Protein AF-A0A6C0BLZ8-F1 (afdb_monomer_lite)

pLDDT: mean 72.11, std 25.24, range [23.0, 98.06]

Sequence (397 aa):
MGKIIASLDIGIRNLAYCVMEYNPQGIAGNQFVIHDWNVLDLLSASEPYQKRKCETVYKSGKHCGQVCGQDVHDWDPTTQITLCHFHAKTVTDHQLTRVYMVKNISLYELARLAIQRLDQIDFGQCQEIIIESQPSKNPKMKNFSMILLNYLIIRYIVEKKEGAQILQEVKFINSRNKLTVYDGPYVECHLKEQHARNKYYGNVYCRYLIRNNPERVAFLTHFKKTDDLSDSFLQGAWYLLNSYRGSSSAIGYQPFPHHDNAFISDSETVSEPGTVLDPESSLIPSTSLVSTEEPTSGGPPPTHKIKIKLKQVPIGRDFLQMTKHSSTTRQTMVDYYKNQYRQLKKGYRPLPNASHYSLSNLKYILEHHQYDPQNHILLNSLHRFFGETNVEKLNLV

InterPro domains:
  IPR012337 Ribonuclease H-like superfamily [SSF53098] (4-240)
  IPR015242 Mitochondrial resolvase Ydc2, catalytic [PF09159] (5-122)
  IPR036397 Ribonuclease H superfamily [G3DSA:3.30.420.10] (2-153)

Secondary structure (DSSP, 8-state):
----EEEEE--SS-EEEEEEEE-TTSPTTS-EEEEEEEEE-TT--STT----B--PBP-SSTTTTSB--PBP-EE-TTT--EE-TTTGGG--SS-PEE---TTT--HHHHHHHHHHHHTTS--TT-SEEEEE---TT-HHHHHHHHHHHHHHIIIIIIS--TTGGG--EEEEE-GGGGGGG--SS-------SHHHHHHHHHHHHHHHHTTT-HHHHHHHHHSS-HHHHHHHHHHHHHHHHHHHHHHHTTS-PPPPPP-----------------------------------------PPP--------------GGGSSS-TT-HHHHHHHHHHHHHHHHHHTTTPPPPTT-SS--HHHHHHHHHTT---TT-HHHHHHHHHHH-HHHHGGGT--

Foldseek 3Di:
DFAWEKFWEFDQQWTWIWTWGAQPPDDFLARIGTPDTDTHNLQPDDPDDPDFAFQDADCDDPRHPHGRRHGFFWAFPVVRGTDHPVVVVVDDPTDIGGHDDPVRDDLVNSLVSVLVVVVVDDPLSHLEYEYECDDPVCVSRNVNVVSVQVSCCCCQPVVNDPSSPNHDYYYYDYLPCLLVLAQDDDDDDPDDDPVVVVLVSLLVRQCSRNVVPVVVNVVLVVDPCSSSRSSRVSSVSRVNVVVVVVVCVVPPDDDDDDDDDDDDDDDDDDDDDDDDDDDDDDDDDYDDDDDDDDDDDDDDDDPPPPPPPDDDDDDDPVVVPPDPRDPNVVVVVVVVLVVVLVVVVVDDDPDPPDQADDPSRLVVCLNVVVDDPVPVRSVVNCCVVQNDVVCVVVVND

Radius of gyration: 31.51 Å; chains: 1; bounding box: 53×78×93 Å

Structure (mmCIF, N/CA/C/O backbone):
data_AF-A0A6C0BLZ8-F1
#
_entry.id   AF-A0A6C0BLZ8-F1
#
loop_
_atom_site.group_PDB
_atom_site.id
_atom_site.type_symbol
_atom_site.label_atom_id
_atom_site.label_alt_id
_atom_site.label_comp_id
_atom_site.label_asym_id
_atom_site.label_entity_id
_atom_site.label_seq_id
_atom_site.pdbx_PDB_ins_code
_atom_site.Cartn_x
_atom_site.Cartn_y
_atom_site.Cartn_z
_atom_site.occupancy
_atom_site.B_iso_or_equiv
_atom_site.auth_seq_id
_atom_site.auth_comp_id
_atom_site.auth_asym_id
_atom_site.auth_atom_id
_atom_site.pdbx_PDB_model_num
ATOM 1 N N . MET A 1 1 ? -23.170 5.995 14.347 1.00 59.56 1 MET A N 1
ATOM 2 C CA . MET A 1 1 ? -22.151 5.427 13.437 1.00 59.56 1 MET A CA 1
ATOM 3 C C . MET A 1 1 ? -20.793 5.615 14.080 1.00 59.56 1 MET A C 1
ATOM 5 O O . MET A 1 1 ? -20.671 6.484 14.941 1.00 59.56 1 MET A O 1
ATOM 9 N N . GLY A 1 2 ? -19.825 4.771 13.746 1.00 79.12 2 GLY A N 1
ATOM 10 C CA . GLY A 1 2 ? -18.465 4.870 14.248 1.00 79.12 2 GLY A CA 1
ATOM 11 C C . GLY A 1 2 ? -17.632 5.896 13.481 1.00 79.12 2 GLY A C 1
ATOM 12 O O . GLY A 1 2 ? -18.133 6.745 12.737 1.00 79.12 2 GLY A O 1
ATOM 13 N N . LYS A 1 3 ? -16.318 5.816 13.693 1.00 91.50 3 LYS A N 1
ATOM 14 C CA . LYS A 1 3 ? -15.322 6.580 12.946 1.00 91.50 3 LYS A CA 1
ATOM 15 C C . LYS A 1 3 ? -14.868 5.753 11.747 1.00 91.50 3 LYS A C 1
ATOM 17 O O . LYS A 1 3 ? -14.083 4.824 11.920 1.00 91.50 3 LYS A O 1
ATOM 22 N N . ILE A 1 4 ? -15.369 6.086 10.558 1.00 95.62 4 ILE A N 1
ATOM 23 C CA . ILE A 1 4 ? -14.899 5.497 9.297 1.00 95.62 4 ILE A CA 1
ATOM 24 C C . ILE A 1 4 ? -13.538 6.113 8.958 1.00 95.62 4 ILE A C 1
ATOM 26 O O . ILE A 1 4 ? -13.388 7.338 8.949 1.00 95.62 4 ILE A O 1
ATOM 30 N N . ILE A 1 5 ? -12.552 5.270 8.666 1.00 97.50 5 ILE A N 1
ATOM 31 C CA . ILE A 1 5 ? -11.211 5.661 8.214 1.00 97.50 5 ILE A CA 1
ATOM 32 C C . ILE A 1 5 ? -10.835 4.927 6.928 1.00 97.50 5 ILE A C 1
ATOM 34 O O . ILE A 1 5 ? -11.368 3.851 6.664 1.00 97.50 5 ILE A O 1
ATOM 38 N N . ALA A 1 6 ? -9.840 5.437 6.201 1.00 97.88 6 ALA A N 1
ATOM 39 C CA . ALA A 1 6 ? -9.062 4.634 5.257 1.00 97.88 6 ALA A CA 1
ATOM 40 C C . ALA A 1 6 ? -7.642 4.405 5.794 1.00 97.88 6 ALA A C 1
ATOM 42 O O . ALA A 1 6 ? -6.958 5.352 6.175 1.00 97.88 6 ALA A O 1
ATOM 43 N N . SER A 1 7 ? -7.185 3.154 5.811 1.00 98.06 7 SER A N 1
ATOM 44 C CA . SER A 1 7 ? -5.833 2.753 6.216 1.00 98.06 7 SER A CA 1
ATOM 45 C C . SER A 1 7 ? -5.054 2.235 5.016 1.00 98.06 7 SER A C 1
ATOM 47 O O . SER A 1 7 ? -5.470 1.254 4.406 1.00 98.06 7 SER A O 1
ATOM 49 N N . LEU A 1 8 ? -3.942 2.891 4.676 1.00 97.81 8 LEU A N 1
ATOM 50 C CA . LEU A 1 8 ? -3.131 2.603 3.491 1.00 97.81 8 LEU A CA 1
ATOM 51 C C . LEU A 1 8 ? -1.756 2.031 3.875 1.00 97.81 8 LEU A C 1
ATOM 53 O O . LEU A 1 8 ? -1.035 2.621 4.690 1.00 97.81 8 LEU A O 1
ATOM 57 N N . ASP A 1 9 ? -1.360 0.942 3.212 1.00 95.19 9 ASP A N 1
ATOM 58 C CA . ASP A 1 9 ? 0.031 0.481 3.135 1.00 95.19 9 ASP A CA 1
ATOM 59 C C . ASP A 1 9 ? 0.577 0.681 1.712 1.00 95.19 9 ASP A C 1
ATOM 61 O O . ASP A 1 9 ? -0.064 0.356 0.708 1.00 95.19 9 ASP A O 1
ATOM 65 N N . ILE A 1 10 ? 1.757 1.294 1.616 1.00 94.12 10 ILE A N 1
ATOM 66 C CA . ILE A 1 10 ? 2.229 1.945 0.394 1.00 94.12 10 ILE A CA 1
ATOM 67 C C . ILE A 1 10 ? 3.214 1.048 -0.353 1.00 94.12 10 ILE A C 1
ATOM 69 O O . ILE A 1 10 ? 4.417 1.071 -0.092 1.00 94.12 10 ILE A O 1
ATOM 73 N N . GLY A 1 11 ? 2.713 0.326 -1.356 1.00 92.56 11 GLY A N 1
ATOM 74 C CA . GLY A 1 11 ? 3.505 -0.400 -2.352 1.00 92.56 11 GLY A CA 1
ATOM 75 C C . GLY A 1 11 ? 3.302 0.121 -3.781 1.00 92.56 11 GLY A C 1
ATOM 76 O O . GLY A 1 11 ? 2.303 0.752 -4.100 1.00 92.56 11 GLY A O 1
ATOM 77 N N . ILE A 1 12 ? 4.259 -0.156 -4.678 1.00 92.12 12 ILE A N 1
ATOM 78 C CA . ILE A 1 12 ? 4.151 0.213 -6.109 1.00 92.12 12 ILE A CA 1
ATOM 79 C C . ILE A 1 12 ? 3.320 -0.809 -6.903 1.00 92.12 12 ILE A C 1
ATOM 81 O O . ILE A 1 12 ? 2.561 -0.427 -7.786 1.00 92.12 12 ILE A O 1
ATOM 85 N N . ARG A 1 13 ? 3.467 -2.107 -6.600 1.00 89.19 13 ARG A N 1
ATOM 86 C CA . ARG A 1 13 ? 2.647 -3.189 -7.189 1.00 89.19 13 ARG A CA 1
ATOM 87 C C . ARG A 1 13 ? 1.496 -3.653 -6.298 1.00 89.19 13 ARG A C 1
ATOM 89 O O . ARG A 1 13 ? 0.666 -4.440 -6.731 1.00 89.19 13 ARG A O 1
ATOM 96 N N . ASN A 1 14 ? 1.511 -3.208 -5.049 1.00 90.56 14 ASN A N 1
ATOM 97 C CA . ASN A 1 14 ? 0.530 -3.549 -4.038 1.00 90.56 14 ASN A CA 1
ATOM 98 C C . ASN A 1 14 ? 0.354 -2.305 -3.158 1.00 90.56 14 ASN A C 1
ATOM 100 O O . ASN A 1 14 ? 0.912 -2.222 -2.070 1.00 90.56 14 ASN A O 1
ATOM 104 N N . LEU A 1 15 ? -0.333 -1.288 -3.679 1.00 94.56 15 LEU A N 1
ATOM 105 C CA . LEU A 1 15 ? -0.901 -0.234 -2.842 1.00 94.56 15 LEU A CA 1
ATOM 106 C C . LEU A 1 15 ? -2.162 -0.829 -2.216 1.00 94.56 15 LEU A C 1
ATOM 108 O O . LEU A 1 15 ? -3.175 -0.968 -2.902 1.00 94.56 15 LEU A O 1
ATOM 112 N N . ALA A 1 16 ? -2.058 -1.262 -0.963 1.00 95.50 16 ALA A N 1
ATOM 113 C CA . ALA A 1 16 ? -3.160 -1.875 -0.237 1.00 95.50 16 ALA A CA 1
ATOM 114 C C . ALA A 1 16 ? -3.879 -0.819 0.601 1.00 95.50 16 ALA A C 1
ATOM 116 O O . ALA A 1 16 ? -3.236 0.030 1.223 1.00 95.50 16 ALA A O 1
ATOM 117 N N . TYR A 1 17 ? -5.207 -0.868 0.632 1.00 97.50 17 TYR A N 1
ATOM 118 C CA . TYR A 1 17 ? -6.001 0.030 1.462 1.00 97.50 17 TYR A CA 1
ATOM 119 C C . TYR A 1 17 ? -7.224 -0.681 2.039 1.00 97.50 17 TYR A C 1
ATOM 121 O O . TYR A 1 17 ? -7.807 -1.539 1.383 1.00 97.50 17 TYR A O 1
ATOM 129 N N . CYS A 1 18 ? -7.620 -0.298 3.254 1.00 97.81 18 CYS A N 1
ATOM 130 C CA . CYS A 1 18 ? -8.818 -0.777 3.941 1.00 97.81 18 CYS A CA 1
ATOM 131 C C . CYS A 1 18 ? -9.644 0.416 4.443 1.00 97.81 18 CYS A C 1
ATOM 133 O O . CYS A 1 18 ? -9.155 1.192 5.265 1.00 97.81 18 CYS A O 1
ATOM 135 N N . VAL A 1 19 ? -10.881 0.557 3.966 1.00 97.94 19 VAL A N 1
ATOM 136 C CA . VAL A 1 19 ? -11.884 1.514 4.456 1.00 97.94 19 VAL A CA 1
ATOM 137 C C . VAL A 1 19 ? -12.765 0.813 5.485 1.00 97.94 19 VAL A C 1
ATOM 139 O O . VAL A 1 19 ? -13.454 -0.155 5.158 1.00 97.94 19 VAL A O 1
ATOM 142 N N . MET A 1 20 ? -12.728 1.267 6.737 1.00 97.56 20 MET A N 1
ATOM 143 C CA . MET A 1 20 ? -13.312 0.532 7.864 1.00 97.56 20 MET A CA 1
ATOM 144 C C . MET A 1 20 ? -13.735 1.427 9.035 1.00 97.56 20 MET A C 1
ATOM 146 O O . MET A 1 20 ? -13.116 2.461 9.285 1.00 97.56 20 MET A O 1
ATOM 150 N N . GLU A 1 21 ? -14.730 0.977 9.800 1.00 96.31 21 GLU A N 1
ATOM 151 C CA . GLU A 1 21 ? -15.038 1.469 11.150 1.00 96.31 21 GLU A CA 1
ATOM 152 C C . GLU A 1 21 ? -14.932 0.349 12.202 1.00 96.31 21 GLU A C 1
ATOM 154 O O . GLU A 1 21 ? -14.801 -0.836 11.883 1.00 96.31 21 GLU A O 1
ATOM 159 N N . TYR A 1 22 ? -14.977 0.726 13.483 1.00 95.25 22 TYR A N 1
ATOM 160 C CA . TYR A 1 22 ? -14.986 -0.202 14.616 1.00 95.25 22 TYR A CA 1
ATOM 161 C C . TYR A 1 22 ? -16.276 -0.048 15.424 1.00 95.25 22 TYR A C 1
ATOM 163 O O . TYR A 1 22 ? -16.578 1.033 15.930 1.00 95.25 22 TYR A O 1
ATOM 171 N N . ASN A 1 23 ? -17.003 -1.154 15.563 1.00 93.19 23 ASN A N 1
ATOM 172 C CA . ASN A 1 23 ? -18.210 -1.295 16.361 1.00 93.19 23 ASN A CA 1
ATOM 173 C C . ASN A 1 23 ? -17.884 -2.114 17.629 1.00 93.19 23 ASN A C 1
ATOM 175 O O . ASN A 1 23 ? -17.828 -3.345 17.552 1.00 93.19 23 ASN A O 1
ATOM 179 N N . PRO A 1 24 ? -17.677 -1.480 18.801 1.00 87.81 24 PRO A N 1
ATOM 180 C CA . PRO A 1 24 ? -17.346 -2.198 20.031 1.00 87.81 24 PRO A CA 1
ATOM 181 C C . PRO A 1 24 ? -18.477 -3.111 20.525 1.00 87.81 24 PRO A C 1
ATOM 183 O O . PRO A 1 24 ? -18.188 -4.111 21.176 1.00 87.81 24 PRO A O 1
ATOM 186 N N . GLN A 1 25 ? -19.738 -2.814 20.185 1.00 88.06 25 GLN A N 1
ATOM 187 C CA . GLN A 1 25 ? -20.901 -3.665 20.465 1.00 88.06 25 GLN A CA 1
ATOM 188 C C . GLN A 1 25 ? -21.093 -4.794 19.431 1.00 88.06 25 GLN A C 1
ATOM 190 O O . GLN A 1 25 ? -22.024 -5.588 19.553 1.00 88.06 25 GLN A O 1
ATOM 195 N N . GLY A 1 26 ? -20.243 -4.873 18.401 1.00 84.62 26 GLY A N 1
ATOM 196 C CA . GLY A 1 26 ? -20.279 -5.938 17.403 1.00 84.62 26 GLY A CA 1
ATOM 197 C C . GLY A 1 26 ? -19.870 -7.301 17.971 1.00 84.62 26 GLY A C 1
ATOM 198 O O . GLY A 1 26 ? -19.131 -7.399 18.951 1.00 84.62 26 GLY A O 1
ATOM 199 N N . ILE A 1 27 ? -20.313 -8.373 17.312 1.00 87.69 27 ILE A N 1
ATOM 200 C CA . ILE A 1 27 ? -19.908 -9.746 17.645 1.00 87.69 27 ILE A CA 1
ATOM 201 C C . ILE A 1 27 ? -18.393 -9.879 17.436 1.00 87.69 27 ILE A C 1
ATOM 203 O O . ILE A 1 27 ? -17.880 -9.523 16.373 1.00 87.69 27 ILE A O 1
ATOM 207 N N . ALA A 1 28 ? -17.670 -10.409 18.427 1.00 86.00 28 ALA A N 1
ATOM 208 C CA . ALA A 1 28 ? -16.222 -10.605 18.346 1.00 86.00 28 ALA A CA 1
ATOM 209 C C . ALA A 1 28 ? -15.836 -11.395 17.080 1.00 86.00 28 ALA A C 1
ATOM 211 O O . ALA A 1 28 ? -16.432 -12.428 16.777 1.00 86.00 28 ALA A O 1
ATOM 212 N N . GLY A 1 29 ? -14.849 -10.906 16.324 1.00 86.75 29 GLY A N 1
ATOM 213 C CA . GLY A 1 29 ? -14.519 -11.441 14.993 1.00 86.75 29 GLY A CA 1
ATOM 214 C C . GLY A 1 29 ? -15.334 -10.858 13.825 1.00 86.75 29 GLY A C 1
ATOM 215 O O . GLY A 1 29 ? -15.127 -11.278 12.691 1.00 86.75 29 GLY A O 1
ATOM 216 N N . ASN A 1 30 ? -16.250 -9.920 14.094 1.00 89.75 30 ASN A N 1
ATOM 217 C CA . ASN A 1 30 ? -16.939 -9.060 13.120 1.00 89.75 30 ASN A CA 1
ATOM 218 C C . ASN A 1 30 ? -17.175 -7.636 13.699 1.00 89.75 30 ASN A C 1
ATOM 220 O O . ASN A 1 30 ? -18.123 -6.944 13.338 1.00 89.75 30 ASN A O 1
ATOM 224 N N . GLN A 1 31 ? -16.323 -7.194 14.637 1.00 93.25 31 GLN A N 1
ATOM 225 C CA . GLN A 1 31 ? -16.362 -5.841 15.230 1.00 93.25 31 GLN A CA 1
ATOM 226 C C . GLN A 1 31 ? -15.772 -4.762 14.310 1.00 93.25 31 GLN A C 1
ATOM 228 O O . GLN A 1 31 ? -15.994 -3.574 14.530 1.00 93.25 31 GLN A O 1
ATOM 233 N N . PHE A 1 32 ? -15.010 -5.157 13.289 1.00 95.31 32 PHE A N 1
ATOM 234 C CA . PHE A 1 32 ? -14.477 -4.253 12.274 1.00 95.31 32 PHE A CA 1
ATOM 235 C C . PHE A 1 32 ? -15.346 -4.334 11.024 1.00 95.31 32 PHE A C 1
ATOM 237 O O . PHE A 1 32 ? -15.287 -5.316 10.284 1.00 95.31 32 PHE A O 1
ATOM 244 N N . VAL A 1 33 ? -16.153 -3.300 10.793 1.00 95.19 33 VAL A N 1
ATOM 245 C CA . VAL A 1 33 ? -16.980 -3.201 9.590 1.00 95.19 33 VAL A CA 1
ATOM 246 C C . VAL A 1 33 ? -16.081 -2.708 8.465 1.00 95.19 33 VAL A C 1
ATOM 248 O O . VAL A 1 33 ? -15.608 -1.575 8.490 1.00 95.19 33 VAL A O 1
ATOM 251 N N . ILE A 1 34 ? -15.807 -3.582 7.498 1.00 96.38 34 ILE A N 1
ATOM 252 C CA . ILE A 1 34 ? -15.029 -3.260 6.299 1.00 96.38 34 ILE A CA 1
ATOM 253 C C . ILE A 1 34 ? -16.007 -2.822 5.208 1.00 96.38 34 ILE A C 1
ATOM 255 O O . ILE A 1 34 ? -16.811 -3.636 4.746 1.00 96.38 34 ILE A O 1
ATOM 259 N N . HIS A 1 35 ? -15.909 -1.568 4.771 1.00 95.56 35 HIS A N 1
ATOM 260 C CA . HIS A 1 35 ? -16.695 -1.028 3.659 1.00 95.56 35 HIS A CA 1
ATOM 261 C C . HIS A 1 35 ? -16.033 -1.389 2.320 1.00 95.56 35 HIS A C 1
ATOM 263 O O . HIS A 1 35 ? -16.651 -2.039 1.479 1.00 95.56 35 HIS A O 1
ATOM 269 N N . ASP A 1 36 ? -14.743 -1.080 2.174 1.00 96.19 36 ASP A N 1
ATOM 270 C CA . ASP A 1 36 ? -13.917 -1.427 1.010 1.00 96.19 36 ASP A CA 1
ATOM 271 C C . ASP A 1 36 ? -12.525 -1.896 1.467 1.00 96.19 36 ASP A C 1
ATOM 273 O O . ASP A 1 36 ? -12.034 -1.471 2.511 1.00 96.19 36 ASP A O 1
ATOM 277 N N . TRP A 1 37 ? -11.892 -2.801 0.726 1.00 96.06 37 TRP A N 1
ATOM 278 C CA . TRP A 1 37 ? -10.575 -3.362 1.041 1.00 96.06 37 TRP A CA 1
ATOM 279 C C . TRP A 1 37 ? -9.986 -3.975 -0.222 1.00 96.06 37 TRP A C 1
ATOM 281 O O . TRP A 1 37 ? -10.589 -4.885 -0.785 1.00 96.06 37 TRP A O 1
ATOM 291 N N . ASN A 1 38 ? -8.849 -3.473 -0.708 1.00 94.19 38 ASN A N 1
ATOM 292 C CA . ASN A 1 38 ? -8.322 -3.889 -2.011 1.00 94.19 38 ASN A CA 1
ATOM 293 C C . ASN A 1 38 ? -6.809 -3.636 -2.161 1.00 94.19 38 ASN A C 1
ATOM 295 O O . ASN A 1 38 ? -6.174 -3.003 -1.315 1.00 94.19 38 ASN A O 1
ATOM 299 N N . VAL A 1 39 ? -6.230 -4.131 -3.262 1.00 92.25 39 VAL A N 1
ATOM 300 C CA . VAL A 1 39 ? -4.817 -3.982 -3.638 1.00 92.25 39 VAL A CA 1
ATOM 301 C C . VAL A 1 39 ? -4.694 -3.500 -5.082 1.00 92.25 39 VAL A C 1
ATOM 303 O O . VAL A 1 39 ? -5.175 -4.153 -6.004 1.00 92.25 39 VAL A O 1
ATOM 306 N N . LEU A 1 40 ? -3.966 -2.403 -5.300 1.00 90.81 40 LEU A N 1
ATOM 307 C CA . LEU A 1 40 ? -3.675 -1.878 -6.637 1.00 90.81 40 LEU A CA 1
ATOM 308 C C . LEU A 1 40 ? -2.225 -2.168 -7.068 1.00 90.81 40 LEU A C 1
ATOM 310 O O . LEU A 1 40 ? -1.283 -1.795 -6.363 1.00 90.81 40 LEU A O 1
ATOM 314 N N . ASP A 1 41 ? -2.025 -2.714 -8.275 1.00 90.38 41 ASP A N 1
ATOM 315 C CA . ASP A 1 41 ? -0.746 -2.567 -8.992 1.00 90.38 41 ASP A CA 1
ATOM 316 C C . ASP A 1 41 ? -0.773 -1.252 -9.777 1.00 90.38 41 ASP A C 1
ATOM 318 O O . ASP A 1 41 ? -1.505 -1.106 -10.756 1.00 90.38 41 ASP A O 1
ATOM 322 N N . LEU A 1 42 ? 0.027 -0.276 -9.353 1.00 90.69 42 LEU A N 1
ATOM 323 C CA . LEU A 1 42 ? 0.070 1.055 -9.965 1.00 90.69 42 LEU A CA 1
ATOM 324 C C . LEU A 1 42 ? 0.789 1.056 -11.322 1.00 90.69 42 LEU A C 1
ATOM 326 O O . LEU A 1 42 ? 0.802 2.069 -12.013 1.00 90.69 42 LEU A O 1
ATOM 330 N N . LEU A 1 43 ? 1.397 -0.068 -11.712 1.00 87.25 43 LEU A N 1
ATOM 331 C CA . LEU A 1 43 ? 2.093 -0.250 -12.984 1.00 87.25 43 LEU A CA 1
ATOM 332 C C . LEU A 1 43 ? 1.295 -1.106 -13.983 1.00 87.25 43 LEU A C 1
ATOM 334 O O . LEU A 1 43 ? 1.808 -1.377 -15.068 1.00 87.25 43 LEU A O 1
ATOM 338 N N . SER A 1 44 ? 0.074 -1.551 -13.654 1.00 72.25 44 SER A N 1
ATOM 339 C CA . SER A 1 44 ? -0.777 -2.372 -14.538 1.00 72.25 44 SER A CA 1
ATOM 340 C C . SER A 1 44 ? -1.513 -1.552 -15.611 1.00 72.25 44 SER A C 1
ATOM 342 O O . SER A 1 44 ? -2.711 -1.719 -15.833 1.00 72.25 44 SER A O 1
ATOM 344 N N . ALA A 1 45 ? -0.826 -0.607 -16.253 1.00 54.59 45 ALA A N 1
ATOM 345 C CA . ALA A 1 45 ?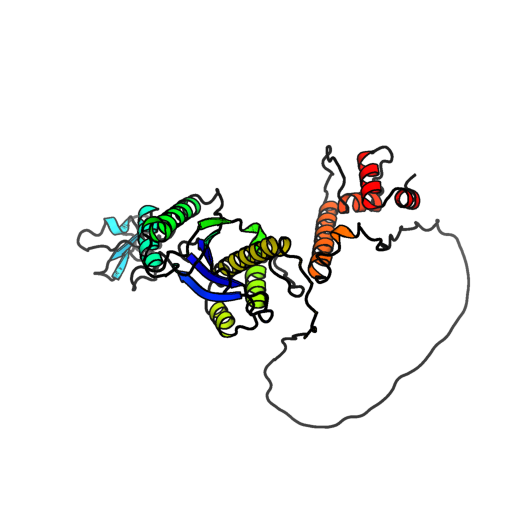 -1.374 0.111 -17.400 1.00 54.59 45 ALA A CA 1
ATOM 346 C C . ALA A 1 45 ? -1.274 -0.778 -18.653 1.00 54.59 45 ALA A C 1
ATOM 348 O O . ALA A 1 45 ? -0.172 -1.186 -19.013 1.00 54.59 45 ALA A O 1
ATOM 349 N N . SER A 1 46 ? -2.423 -1.042 -19.289 1.00 47.19 46 SER A N 1
ATOM 350 C CA . SER A 1 46 ? -2.616 -1.840 -20.518 1.00 47.19 46 SER A CA 1
ATOM 351 C C . SER A 1 46 ? -2.071 -3.284 -20.516 1.00 47.19 46 SER A C 1
ATOM 353 O O . SER A 1 46 ? -0.871 -3.532 -20.634 1.00 47.19 46 SER A O 1
ATOM 355 N N . GLU A 1 47 ? -2.999 -4.250 -20.531 1.00 45.47 47 GLU A N 1
ATOM 356 C CA . GLU A 1 47 ? -2.838 -5.487 -21.320 1.00 45.47 47 GLU A CA 1
ATOM 357 C C . GLU A 1 47 ? -2.399 -5.125 -22.762 1.00 45.47 47 GLU A C 1
ATOM 359 O O . GLU A 1 47 ? -2.800 -4.067 -23.257 1.00 45.47 47 GLU A O 1
ATOM 364 N N . PRO A 1 48 ? -1.570 -5.940 -23.445 1.00 48.88 48 PRO A N 1
ATOM 365 C CA . PRO A 1 48 ? -1.331 -7.366 -23.187 1.00 48.88 48 PRO A CA 1
ATOM 366 C C . PRO A 1 48 ? -0.069 -7.688 -22.363 1.00 48.88 48 PRO A C 1
ATOM 368 O O . PRO A 1 48 ? 0.310 -8.853 -22.217 1.00 48.88 48 PRO A O 1
ATOM 371 N N . TYR A 1 49 ? 0.691 -6.682 -21.908 1.00 58.81 49 TYR A N 1
ATOM 372 C CA . TYR A 1 49 ? 2.112 -6.920 -21.645 1.00 58.81 49 TYR A CA 1
ATOM 373 C C . TYR A 1 49 ? 2.465 -7.437 -20.233 1.00 58.81 49 TYR A C 1
ATOM 375 O O . TYR A 1 49 ? 2.844 -6.695 -19.321 1.00 58.81 49 TYR A O 1
ATOM 383 N N . GLN A 1 50 ? 2.415 -8.764 -20.081 1.00 63.53 50 GLN A N 1
ATOM 384 C CA . GLN A 1 50 ? 2.733 -9.468 -18.830 1.00 63.53 50 GLN A CA 1
ATOM 385 C C . GLN A 1 50 ? 4.217 -9.841 -18.644 1.00 63.53 50 GLN A C 1
ATOM 387 O O . GLN A 1 50 ? 4.674 -9.969 -17.499 1.00 63.53 50 GLN A O 1
ATOM 392 N N . LYS A 1 51 ? 4.984 -10.024 -19.733 1.00 73.31 51 LYS A N 1
ATOM 393 C CA . LYS A 1 51 ? 6.401 -10.439 -19.657 1.00 73.31 51 LYS A CA 1
ATOM 394 C C . LYS A 1 51 ? 7.251 -9.319 -19.018 1.00 73.31 51 LYS A C 1
ATOM 396 O O . LYS A 1 51 ? 6.778 -8.223 -18.719 1.00 73.31 51 LYS A O 1
ATOM 401 N N . ARG A 1 52 ? 8.521 -9.595 -18.703 1.00 83.19 52 ARG A N 1
ATOM 402 C CA . ARG A 1 52 ? 9.388 -8.650 -17.953 1.00 83.19 52 ARG A CA 1
ATOM 403 C C . ARG A 1 52 ? 10.809 -8.511 -18.505 1.00 83.19 52 ARG A C 1
ATOM 405 O O . ARG A 1 52 ? 11.609 -7.762 -17.941 1.00 83.19 52 ARG A O 1
ATOM 412 N N . LYS A 1 53 ? 11.125 -9.214 -19.593 1.00 91.69 53 LYS A N 1
ATOM 413 C CA . LYS A 1 53 ? 12.476 -9.390 -20.137 1.00 91.69 53 LYS A CA 1
ATOM 414 C C . LYS A 1 53 ? 12.483 -9.139 -21.639 1.00 91.69 53 LYS A C 1
ATOM 416 O O . LYS A 1 53 ? 11.514 -9.476 -22.295 1.00 91.69 53 LYS A O 1
ATOM 421 N N . CYS A 1 54 ? 13.577 -8.584 -22.149 1.00 92.88 54 CYS A N 1
ATOM 422 C CA . CYS A 1 54 ? 13.797 -8.346 -23.568 1.00 92.88 54 CYS A CA 1
ATOM 423 C C . CYS A 1 54 ? 13.994 -9.659 -24.333 1.00 92.88 54 CYS A C 1
ATOM 425 O O . CYS A 1 54 ? 14.793 -10.510 -23.931 1.00 92.88 54 CYS A O 1
ATOM 427 N N . GLU A 1 55 ? 13.278 -9.770 -25.448 1.00 92.69 55 GLU A N 1
ATOM 428 C CA . GLU A 1 55 ? 13.139 -10.980 -26.266 1.00 92.69 55 GLU A CA 1
ATOM 429 C C . GLU A 1 55 ? 14.012 -10.936 -27.529 1.00 92.69 55 GLU A C 1
ATOM 431 O O . GLU A 1 55 ? 14.311 -11.969 -28.121 1.00 92.69 55 GLU A O 1
ATOM 436 N N . THR A 1 56 ? 14.477 -9.747 -27.917 1.00 93.12 56 THR A N 1
ATOM 437 C CA . THR A 1 56 ? 15.431 -9.538 -29.014 1.00 93.12 56 THR A CA 1
ATOM 438 C C . THR A 1 56 ? 16.750 -10.274 -28.759 1.00 93.12 56 THR A C 1
ATOM 440 O O . THR A 1 56 ? 17.238 -10.317 -27.627 1.00 93.12 56 THR A O 1
ATOM 443 N N . VAL A 1 57 ? 17.372 -10.802 -29.815 1.00 93.94 57 VAL A N 1
ATOM 444 C CA . VAL A 1 57 ? 18.721 -11.388 -29.755 1.00 93.94 57 VAL A CA 1
ATOM 445 C C . VAL A 1 57 ? 19.819 -10.326 -29.840 1.00 93.94 57 VAL A C 1
ATOM 447 O O . VAL A 1 57 ? 19.655 -9.296 -30.497 1.00 93.94 57 VAL A O 1
ATOM 450 N N . TYR A 1 58 ? 20.968 -10.585 -29.215 1.00 92.94 58 TYR A N 1
ATOM 451 C CA . TYR A 1 58 ? 22.165 -9.768 -29.413 1.00 92.94 58 TYR A CA 1
ATOM 452 C C . TYR A 1 58 ? 22.675 -9.905 -30.857 1.00 92.94 58 TYR A C 1
ATOM 454 O O . TYR A 1 58 ? 22.945 -11.012 -31.324 1.00 92.94 58 TYR A O 1
ATOM 462 N N . LYS A 1 59 ? 22.854 -8.773 -31.548 1.00 90.00 59 LYS A N 1
ATOM 463 C CA . LYS A 1 59 ? 23.324 -8.716 -32.948 1.00 90.00 59 LYS A CA 1
ATOM 464 C C . LYS A 1 59 ? 24.853 -8.822 -33.110 1.00 90.00 59 LYS A C 1
ATOM 466 O O . LYS A 1 59 ? 25.331 -8.921 -34.234 1.00 90.00 59 LYS A O 1
ATOM 471 N N . SER A 1 60 ? 25.630 -8.748 -32.025 1.00 87.50 60 SER A N 1
ATOM 472 C CA . SER A 1 60 ? 27.101 -8.769 -32.062 1.00 87.50 60 SER A CA 1
ATOM 473 C C . SER A 1 60 ? 27.728 -9.103 -30.696 1.00 87.50 60 SER A C 1
ATOM 475 O O . SER A 1 60 ? 27.039 -9.192 -29.676 1.00 87.50 60 SER A O 1
ATOM 477 N N . GLY A 1 61 ? 29.054 -9.288 -30.671 1.00 90.25 61 GLY A N 1
ATOM 478 C CA . GLY A 1 61 ? 29.835 -9.531 -29.452 1.00 90.25 61 GLY A CA 1
ATOM 479 C C . GLY A 1 61 ? 29.716 -10.955 -28.892 1.00 90.25 61 GLY A C 1
ATOM 480 O O . GLY A 1 61 ? 29.187 -11.856 -29.537 1.00 90.25 61 GLY A O 1
ATOM 481 N N . LYS A 1 62 ? 30.209 -11.163 -27.660 1.00 91.31 62 LYS A N 1
ATOM 482 C CA . LYS A 1 62 ? 30.320 -12.487 -27.004 1.00 91.31 62 LYS A CA 1
ATOM 483 C C . LYS A 1 62 ? 28.996 -13.266 -26.900 1.00 91.31 62 LYS A C 1
ATOM 485 O O . LYS A 1 62 ? 29.020 -14.487 -26.804 1.00 91.31 62 LYS A O 1
ATOM 490 N N . HIS A 1 63 ? 27.864 -12.565 -26.907 1.00 90.06 63 HIS A N 1
ATOM 491 C CA . HIS A 1 63 ? 26.524 -13.141 -26.769 1.00 90.06 63 HIS A CA 1
ATOM 492 C C . HIS A 1 63 ? 25.726 -13.146 -28.084 1.00 90.06 63 HIS A C 1
ATOM 494 O O . HIS A 1 63 ? 24.515 -13.341 -28.049 1.00 90.06 63 HIS A O 1
ATOM 500 N N . CYS A 1 64 ? 26.373 -12.918 -29.235 1.00 94.06 64 CYS A N 1
ATOM 501 C CA . CYS A 1 64 ? 25.710 -12.872 -30.542 1.00 94.06 64 CYS A CA 1
ATOM 502 C C . CYS A 1 64 ? 24.801 -14.097 -30.776 1.00 94.06 64 CYS A C 1
ATOM 504 O O . CYS A 1 64 ? 25.182 -15.229 -30.479 1.00 94.06 64 CYS A O 1
ATOM 506 N N . GLY A 1 65 ? 23.582 -13.861 -31.268 1.00 91.69 65 GLY A N 1
ATOM 507 C CA . GLY A 1 65 ? 22.557 -14.890 -31.476 1.00 91.69 65 GLY A CA 1
ATOM 508 C C . GLY A 1 65 ? 21.806 -15.338 -30.213 1.00 91.69 65 GLY A C 1
ATOM 509 O O . GLY A 1 65 ? 20.771 -15.989 -30.331 1.00 91.69 65 GLY A O 1
ATOM 510 N N . GLN A 1 66 ? 22.255 -14.974 -29.007 1.00 94.38 66 GLN A N 1
ATOM 511 C CA . GLN A 1 66 ? 21.554 -15.289 -27.756 1.00 94.38 66 GLN A CA 1
ATOM 512 C C . GLN A 1 66 ? 20.464 -14.249 -27.451 1.00 94.38 66 GLN A C 1
ATOM 514 O O . GLN A 1 66 ? 20.639 -13.055 -27.708 1.00 94.38 66 GLN A O 1
ATOM 519 N N . VAL A 1 67 ? 19.347 -14.692 -26.863 1.00 93.75 67 VAL A N 1
ATOM 520 C CA . VAL A 1 67 ? 18.253 -13.818 -26.396 1.00 93.75 67 VAL A CA 1
ATOM 521 C C . VAL A 1 67 ? 18.742 -12.906 -25.266 1.00 93.75 67 VAL A C 1
ATOM 523 O O . VAL A 1 67 ? 19.459 -13.342 -24.368 1.00 93.75 67 VAL A O 1
ATOM 526 N N . CYS A 1 68 ? 18.339 -11.633 -25.295 1.00 93.69 68 CYS A N 1
ATOM 527 C CA . CYS A 1 68 ? 18.898 -10.597 -24.431 1.00 93.69 68 CYS A CA 1
ATOM 528 C C . CYS A 1 68 ? 18.672 -10.828 -22.927 1.00 93.69 68 CYS A C 1
ATOM 530 O O . CYS A 1 68 ? 19.585 -10.607 -22.132 1.00 93.69 68 CYS A O 1
ATOM 532 N N . GLY A 1 69 ? 17.457 -11.199 -22.503 1.00 89.06 69 GLY A N 1
ATOM 533 C CA . GLY A 1 69 ? 17.138 -11.510 -21.097 1.00 89.06 69 GLY A CA 1
ATOM 534 C C . GLY A 1 69 ? 17.265 -10.341 -20.098 1.00 89.06 69 GLY A C 1
ATOM 535 O O . GLY A 1 69 ? 16.932 -10.487 -18.915 1.00 89.06 69 GLY A O 1
ATOM 536 N N . GLN A 1 70 ? 17.715 -9.167 -20.547 1.00 92.50 70 GLN A N 1
ATOM 537 C CA . GLN A 1 70 ? 17.737 -7.925 -19.774 1.00 92.50 70 GLN A CA 1
ATOM 538 C C . GLN A 1 70 ? 16.317 -7.447 -19.481 1.00 92.50 70 GLN A C 1
ATOM 540 O O . GLN A 1 70 ? 15.381 -7.790 -20.197 1.00 92.50 70 GLN A O 1
ATOM 545 N N . ASP A 1 71 ? 16.131 -6.659 -18.425 1.00 91.25 71 ASP A N 1
ATOM 546 C CA . ASP A 1 71 ? 14.793 -6.163 -18.087 1.00 91.25 71 ASP A CA 1
ATOM 547 C C . ASP A 1 71 ? 14.239 -5.250 -19.187 1.00 91.25 71 ASP A C 1
ATOM 549 O O . ASP A 1 71 ? 14.953 -4.436 -19.779 1.00 91.25 71 ASP A O 1
ATOM 553 N N . VAL A 1 72 ? 12.937 -5.390 -19.417 1.00 91.75 72 VAL A N 1
ATOM 554 C CA . VAL A 1 72 ? 12.179 -4.586 -20.374 1.00 91.75 72 VAL A CA 1
ATOM 555 C C . VAL A 1 72 ? 12.229 -3.087 -20.045 1.00 91.75 72 VAL A C 1
ATOM 557 O O . VAL A 1 72 ? 12.183 -2.666 -18.882 1.00 91.75 72 VAL A O 1
ATOM 560 N N . HIS A 1 73 ? 12.304 -2.280 -21.098 1.00 91.88 73 HIS A N 1
ATOM 561 C CA . HIS A 1 73 ? 12.109 -0.835 -21.070 1.00 91.88 73 HIS A CA 1
ATOM 562 C C . HIS A 1 73 ? 10.904 -0.433 -21.929 1.00 91.88 73 HIS A C 1
ATOM 564 O O . HIS A 1 73 ? 10.144 0.428 -21.489 1.00 91.88 73 HIS A O 1
ATOM 570 N N . ASP A 1 74 ? 10.691 -1.104 -23.069 1.00 92.12 74 ASP A N 1
ATOM 571 C CA . ASP A 1 74 ? 9.647 -0.782 -24.052 1.00 92.12 74 ASP A CA 1
ATOM 572 C C . ASP A 1 74 ? 9.047 -2.046 -24.702 1.00 92.12 74 ASP A C 1
ATOM 574 O O . ASP A 1 74 ? 9.664 -3.119 -24.712 1.00 92.12 74 ASP A O 1
ATOM 578 N N . TRP A 1 75 ? 7.844 -1.899 -25.256 1.00 91.44 75 TRP A N 1
ATOM 579 C CA . TRP A 1 75 ? 7.123 -2.881 -26.068 1.00 91.44 75 TRP A CA 1
ATOM 580 C C . TRP A 1 75 ? 6.867 -2.310 -27.457 1.00 91.44 75 TRP A C 1
ATOM 582 O O . TRP A 1 75 ? 6.496 -1.145 -27.594 1.00 91.44 75 TRP A O 1
ATOM 592 N N . ASP A 1 76 ? 7.088 -3.128 -28.477 1.00 91.19 76 ASP A N 1
ATOM 593 C CA . ASP A 1 76 ? 6.774 -2.798 -29.860 1.00 91.19 76 ASP A CA 1
ATOM 594 C C . ASP A 1 76 ? 5.379 -3.357 -30.193 1.00 91.19 76 ASP A C 1
ATOM 596 O O . ASP A 1 76 ? 5.236 -4.578 -30.277 1.00 91.19 76 ASP A O 1
ATOM 600 N N . PRO A 1 77 ? 4.342 -2.518 -30.380 1.00 88.50 77 PRO A N 1
ATOM 601 C CA . PRO A 1 77 ? 3.007 -3.000 -30.730 1.00 88.50 77 PRO A CA 1
ATOM 602 C C . PRO A 1 77 ? 2.956 -3.630 -32.131 1.00 88.50 77 PRO A C 1
ATOM 604 O O . PRO A 1 77 ? 2.115 -4.494 -32.371 1.00 88.50 77 PRO A O 1
ATOM 607 N N . THR A 1 78 ? 3.859 -3.241 -33.039 1.00 89.50 78 THR A N 1
ATOM 608 C CA . THR A 1 78 ? 3.892 -3.700 -34.435 1.00 89.50 78 THR A CA 1
ATOM 609 C C . THR A 1 78 ? 4.362 -5.149 -34.537 1.00 89.50 78 THR A C 1
ATOM 611 O O . THR A 1 78 ? 3.763 -5.950 -35.249 1.00 89.50 78 THR A O 1
ATOM 614 N N . THR A 1 79 ? 5.424 -5.507 -33.807 1.00 89.31 79 THR A N 1
ATOM 615 C CA . THR A 1 79 ? 5.987 -6.875 -33.797 1.00 89.31 79 THR A CA 1
ATOM 616 C C . THR A 1 79 ? 5.594 -7.692 -32.563 1.00 89.31 79 THR A C 1
ATOM 618 O O . THR A 1 79 ? 5.904 -8.878 -32.478 1.00 89.31 79 THR A O 1
ATOM 621 N N . GLN A 1 80 ? 4.919 -7.063 -31.598 1.00 90.00 80 GLN A N 1
ATOM 622 C CA . GLN A 1 80 ? 4.526 -7.594 -30.287 1.00 90.00 80 GLN A CA 1
ATOM 623 C C . GLN A 1 80 ? 5.689 -8.041 -29.373 1.00 90.00 80 GLN A C 1
ATOM 625 O O . GLN A 1 80 ? 5.437 -8.578 -28.290 1.00 90.00 80 GLN A O 1
ATOM 630 N N . ILE A 1 81 ? 6.951 -7.790 -29.752 1.00 89.56 81 ILE A N 1
ATOM 631 C CA . ILE A 1 81 ? 8.143 -8.143 -28.961 1.00 89.56 81 ILE A CA 1
ATOM 632 C C . ILE A 1 81 ? 8.466 -7.087 -27.902 1.00 89.56 81 ILE A C 1
ATOM 634 O O . ILE A 1 81 ? 8.022 -5.938 -27.975 1.00 89.56 81 ILE A O 1
ATOM 638 N N . THR A 1 82 ? 9.337 -7.441 -26.952 1.00 91.75 82 THR A N 1
ATOM 639 C CA . THR A 1 82 ? 9.866 -6.470 -25.988 1.00 91.75 82 THR A CA 1
ATOM 640 C C . THR A 1 82 ? 11.367 -6.267 -25.952 1.00 91.75 82 THR A C 1
ATOM 642 O O . THR A 1 82 ? 12.195 -7.141 -26.223 1.00 91.75 82 THR A O 1
ATOM 645 N N . LEU A 1 83 ? 11.697 -5.030 -25.588 1.00 93.12 83 LEU A N 1
ATOM 646 C CA . LEU A 1 83 ? 12.962 -4.371 -25.837 1.00 93.12 83 LEU A CA 1
ATOM 647 C C . LEU A 1 83 ? 13.529 -3.866 -24.509 1.00 93.12 83 LEU A C 1
ATOM 649 O O . LEU A 1 83 ? 12.828 -3.272 -23.685 1.00 93.12 83 LEU A O 1
ATOM 653 N N . CYS A 1 84 ? 14.819 -4.096 -24.281 1.00 93.75 84 CYS A N 1
ATOM 654 C CA . CYS A 1 84 ? 15.561 -3.386 -23.246 1.00 93.75 84 CYS A CA 1
ATOM 655 C C . CYS A 1 84 ? 15.937 -1.990 -23.767 1.00 93.75 84 CYS A C 1
ATOM 657 O O . CYS A 1 84 ? 15.931 -1.746 -24.974 1.00 93.75 84 CYS A O 1
ATOM 659 N N . HIS A 1 85 ? 16.352 -1.097 -22.867 1.00 92.88 85 HIS A N 1
ATOM 660 C CA . HIS A 1 85 ? 16.712 0.292 -23.189 1.00 92.88 85 HIS A CA 1
ATOM 661 C C . HIS A 1 85 ? 17.788 0.440 -24.292 1.00 92.88 85 HIS A C 1
ATOM 663 O O . HIS A 1 85 ? 17.914 1.502 -24.897 1.00 92.88 85 HIS A O 1
ATOM 669 N N . PHE A 1 86 ? 18.579 -0.607 -24.553 1.00 93.81 86 PHE A N 1
ATOM 670 C CA . PHE A 1 86 ? 19.559 -0.631 -25.641 1.00 93.81 86 PHE A CA 1
ATOM 671 C C . PHE A 1 86 ? 18.952 -1.099 -26.968 1.00 93.81 86 PHE A C 1
ATOM 673 O O . PHE A 1 86 ? 19.135 -0.423 -27.974 1.00 93.81 86 PHE A O 1
ATOM 680 N N . HIS A 1 87 ? 18.194 -2.202 -26.985 1.00 94.00 87 HIS A N 1
ATOM 681 C CA . HIS A 1 87 ? 17.565 -2.692 -28.218 1.00 94.00 87 HIS A CA 1
ATOM 682 C C . HIS A 1 87 ? 16.451 -1.767 -28.723 1.00 94.00 87 HIS A C 1
ATOM 684 O O . HIS A 1 87 ? 16.327 -1.603 -29.935 1.00 94.00 87 HIS A O 1
ATOM 690 N N . ALA A 1 88 ? 15.729 -1.083 -27.830 1.00 93.81 88 ALA A N 1
ATOM 691 C CA . ALA A 1 88 ? 14.742 -0.065 -28.195 1.00 93.81 88 ALA A CA 1
ATOM 692 C C . ALA A 1 88 ? 15.338 1.048 -29.077 1.00 93.81 88 ALA A C 1
ATOM 694 O O . ALA A 1 88 ? 14.749 1.420 -30.082 1.00 93.81 88 ALA A O 1
ATOM 695 N N . LYS A 1 89 ? 16.568 1.496 -28.783 1.00 92.69 89 LYS A N 1
ATOM 696 C CA . LYS A 1 89 ? 17.294 2.503 -29.586 1.00 92.69 89 LYS A CA 1
ATOM 697 C C . LYS A 1 89 ? 17.747 2.005 -30.963 1.00 92.69 89 LYS A C 1
ATOM 699 O O . LYS A 1 89 ? 18.289 2.788 -31.732 1.00 92.69 89 LYS A O 1
ATOM 704 N N . THR A 1 90 ? 17.578 0.714 -31.260 1.00 91.62 90 THR A N 1
ATOM 705 C CA . THR A 1 90 ? 17.882 0.121 -32.575 1.00 91.62 90 THR A CA 1
ATOM 706 C C . THR A 1 90 ? 16.635 -0.109 -33.432 1.00 91.62 90 THR A C 1
ATOM 708 O O . THR A 1 90 ? 16.745 -0.702 -34.502 1.00 91.62 90 THR A O 1
ATOM 711 N N . VAL A 1 91 ? 15.468 0.345 -32.961 1.00 90.56 91 VAL A N 1
ATOM 712 C CA . VAL A 1 91 ? 14.209 0.380 -33.710 1.00 90.56 91 VAL A CA 1
ATOM 713 C C . VAL A 1 91 ? 13.908 1.844 -34.026 1.00 90.56 91 VAL A C 1
ATOM 715 O O . VAL A 1 91 ? 13.701 2.641 -33.115 1.00 90.56 91 VAL A O 1
ATOM 718 N N . THR A 1 92 ? 13.935 2.205 -35.307 1.00 85.69 92 THR A N 1
ATOM 719 C CA . THR A 1 92 ? 13.702 3.579 -35.788 1.00 85.69 92 THR A CA 1
ATOM 720 C C . THR A 1 92 ? 12.275 3.801 -36.278 1.00 85.69 92 THR A C 1
ATOM 722 O O . THR A 1 92 ? 11.746 4.899 -36.132 1.00 85.69 92 THR A O 1
ATOM 725 N N . ASP A 1 93 ? 11.647 2.754 -36.819 1.00 87.12 93 ASP A N 1
ATOM 726 C CA . ASP A 1 93 ? 10.482 2.900 -37.702 1.00 87.12 93 ASP A CA 1
ATOM 727 C C . ASP A 1 93 ? 9.151 2.527 -37.019 1.00 87.12 93 ASP A C 1
ATOM 729 O O . ASP A 1 93 ? 8.080 2.712 -37.594 1.00 87.12 93 ASP A O 1
ATOM 733 N N . HIS A 1 94 ? 9.194 1.983 -35.795 1.00 86.62 94 HIS A N 1
ATOM 734 C CA . HIS A 1 94 ? 8.014 1.537 -35.042 1.00 86.62 94 HIS A CA 1
ATOM 735 C C . HIS A 1 94 ? 7.772 2.417 -33.808 1.00 86.62 94 HIS A C 1
ATOM 737 O O . HIS A 1 94 ? 8.702 2.750 -33.069 1.00 86.62 94 HIS A O 1
ATOM 743 N N . GLN A 1 95 ? 6.507 2.742 -33.527 1.00 90.19 95 GLN A N 1
ATOM 744 C CA . GLN A 1 95 ? 6.128 3.527 -32.351 1.00 90.19 95 GLN A CA 1
ATOM 745 C C . GLN A 1 95 ? 6.166 2.670 -31.074 1.00 90.19 95 GLN A C 1
ATOM 747 O O . GLN A 1 95 ? 5.194 2.008 -30.712 1.00 90.19 95 GLN A O 1
ATOM 752 N N . LEU A 1 96 ? 7.297 2.699 -30.368 1.00 91.00 96 LEU A N 1
ATOM 753 C CA . LEU A 1 96 ? 7.478 1.946 -29.127 1.00 91.00 96 LEU A CA 1
ATOM 754 C C . LEU A 1 96 ? 6.635 2.502 -27.966 1.00 91.00 96 LEU A C 1
ATOM 756 O O . LEU A 1 96 ? 6.578 3.708 -27.725 1.00 91.00 96 LEU A O 1
ATOM 760 N N . THR A 1 97 ? 6.040 1.596 -27.190 1.00 90.00 97 THR A N 1
ATOM 761 C CA . THR A 1 97 ? 5.283 1.894 -25.969 1.00 90.00 97 THR A CA 1
ATOM 762 C C . THR A 1 97 ? 6.148 1.667 -24.731 1.00 90.00 97 THR A C 1
ATOM 764 O O . THR A 1 97 ? 6.704 0.587 -24.529 1.00 90.00 97 THR A O 1
ATOM 767 N N . ARG A 1 98 ? 6.240 2.673 -23.857 1.00 88.44 98 ARG A N 1
ATOM 768 C CA . ARG A 1 98 ? 7.061 2.639 -22.638 1.00 88.44 98 ARG A CA 1
ATOM 769 C C . ARG A 1 98 ? 6.520 1.637 -21.607 1.00 88.44 98 ARG A C 1
ATOM 771 O O . ARG A 1 98 ? 5.382 1.753 -21.164 1.00 88.44 98 ARG A O 1
ATOM 778 N N . VAL A 1 99 ? 7.357 0.703 -21.147 1.00 88.56 99 VAL A N 1
ATOM 779 C CA . VAL A 1 99 ? 6.979 -0.340 -20.174 1.00 88.56 99 VAL A CA 1
ATOM 780 C C . VAL A 1 99 ? 7.518 -0.056 -18.772 1.00 88.56 99 VAL A C 1
ATOM 782 O O . VAL A 1 99 ? 8.731 0.003 -18.525 1.00 88.56 99 VAL A O 1
ATOM 785 N N . TYR A 1 100 ? 6.599 0.017 -17.810 1.00 88.75 100 TYR A N 1
ATOM 786 C CA . TYR A 1 100 ? 6.913 0.357 -16.429 1.00 88.75 100 TYR A CA 1
ATOM 787 C C . TYR A 1 100 ? 7.309 -0.834 -15.544 1.00 88.75 100 TYR A C 1
ATOM 789 O O . TYR A 1 100 ? 6.619 -1.847 -15.404 1.00 88.75 100 TYR A O 1
ATOM 797 N N . MET A 1 101 ? 8.449 -0.660 -14.878 1.00 88.12 101 MET A N 1
ATOM 798 C CA . MET A 1 101 ? 9.042 -1.567 -13.903 1.00 88.12 101 MET A CA 1
ATOM 799 C C . MET A 1 101 ? 9.361 -0.778 -12.634 1.00 88.12 101 MET A C 1
ATOM 801 O O . MET A 1 101 ? 9.837 0.353 -12.711 1.00 88.12 101 MET A O 1
ATOM 805 N N . VAL A 1 102 ? 9.215 -1.402 -11.461 1.00 88.62 102 VAL A N 1
ATOM 806 C CA . VAL A 1 102 ? 9.511 -0.786 -10.146 1.00 88.62 102 VAL A CA 1
ATOM 807 C C . VAL A 1 102 ? 10.885 -0.092 -10.120 1.00 88.62 102 VAL A C 1
ATOM 809 O O . VAL A 1 102 ? 11.022 0.983 -9.531 1.00 88.62 102 VAL A O 1
ATOM 812 N N . LYS A 1 103 ? 11.881 -0.662 -10.817 1.00 87.38 103 LYS A N 1
ATOM 813 C CA . LYS A 1 103 ? 13.241 -0.114 -10.938 1.00 87.38 103 LYS A CA 1
ATOM 814 C C . LYS A 1 103 ? 13.435 0.960 -12.021 1.00 87.38 103 LYS A C 1
ATOM 816 O O . LYS A 1 103 ? 14.379 1.727 -11.900 1.00 87.38 103 LYS A O 1
ATOM 821 N N . ASN A 1 104 ? 12.606 0.995 -13.074 1.00 88.25 104 ASN A N 1
ATOM 822 C CA . ASN A 1 104 ? 12.800 1.875 -14.242 1.00 88.25 104 ASN A CA 1
ATOM 823 C C . ASN A 1 104 ? 11.853 3.090 -14.274 1.00 88.25 104 ASN A C 1
ATOM 825 O O . ASN A 1 104 ? 12.088 3.999 -15.063 1.00 88.25 104 ASN A O 1
ATOM 829 N N . ILE A 1 105 ? 10.788 3.096 -13.463 1.00 91.88 105 ILE A N 1
ATOM 830 C CA . ILE A 1 105 ? 9.810 4.188 -13.418 1.00 91.88 105 ILE A CA 1
ATOM 831 C C . ILE A 1 105 ? 10.329 5.359 -12.575 1.00 91.88 105 ILE A C 1
ATOM 833 O O . ILE A 1 105 ? 10.800 5.153 -11.449 1.00 91.88 105 ILE A O 1
ATOM 837 N N . SER A 1 106 ? 10.236 6.583 -13.092 1.00 93.38 106 SER A N 1
ATOM 838 C CA . SER A 1 106 ? 10.542 7.809 -12.346 1.00 93.38 106 SER A CA 1
ATOM 839 C C . SER A 1 106 ? 9.500 8.094 -11.255 1.00 93.38 106 SER A C 1
ATOM 841 O O . SER A 1 106 ? 8.443 7.464 -11.187 1.00 93.38 106 SER A O 1
ATOM 843 N N . LEU A 1 107 ? 9.783 9.059 -10.375 1.00 94.50 107 LEU A N 1
ATOM 844 C CA . LEU A 1 107 ? 8.815 9.483 -9.359 1.00 94.50 107 LEU A CA 1
ATOM 845 C C . LEU A 1 107 ? 7.611 10.221 -9.981 1.00 94.50 107 LEU A C 1
ATOM 847 O O . LEU A 1 107 ? 6.495 10.046 -9.507 1.00 94.50 107 LEU A O 1
ATOM 851 N N . TYR A 1 108 ? 7.827 10.974 -11.067 1.00 94.75 108 TYR A N 1
ATOM 852 C CA . TYR A 1 108 ? 6.775 11.662 -11.825 1.00 94.75 108 TYR A CA 1
ATOM 853 C C . TYR A 1 108 ? 5.812 10.676 -12.504 1.00 94.75 108 TYR A C 1
ATOM 855 O O . TYR A 1 108 ? 4.600 10.773 -12.331 1.00 94.75 108 TYR A O 1
ATOM 863 N N . GLU A 1 109 ? 6.341 9.685 -13.227 1.00 93.88 109 GLU A N 1
ATOM 864 C CA . GLU A 1 109 ? 5.514 8.671 -13.894 1.00 93.88 109 GLU A CA 1
ATOM 865 C C . GLU A 1 109 ? 4.724 7.842 -12.871 1.00 93.88 109 GLU A C 1
ATOM 867 O O . GLU A 1 109 ? 3.539 7.582 -13.074 1.00 93.88 109 GLU A O 1
ATOM 872 N N . LEU A 1 110 ? 5.354 7.481 -11.744 1.00 94.81 110 LEU A N 1
ATOM 873 C CA . LEU A 1 110 ? 4.688 6.774 -10.650 1.00 94.81 110 LEU A CA 1
ATOM 874 C C . LEU A 1 110 ? 3.569 7.618 -10.023 1.00 94.81 110 LEU A C 1
ATOM 876 O O . LEU A 1 110 ? 2.487 7.092 -9.787 1.00 94.81 110 LEU A O 1
ATOM 880 N N . ALA A 1 111 ? 3.801 8.913 -9.791 1.00 95.19 111 ALA A N 1
ATOM 881 C CA . ALA A 1 111 ? 2.782 9.832 -9.288 1.00 95.19 111 ALA A CA 1
ATOM 882 C C . ALA A 1 111 ? 1.584 9.932 -10.243 1.00 95.19 111 ALA A C 1
ATOM 884 O O . ALA A 1 111 ? 0.442 9.786 -9.811 1.00 95.19 111 ALA A O 1
ATOM 885 N N . ARG A 1 112 ? 1.843 10.107 -11.547 1.00 94.44 112 ARG A N 1
ATOM 886 C CA . ARG A 1 112 ? 0.803 10.197 -12.581 1.00 94.44 112 ARG A CA 1
ATOM 887 C C . ARG A 1 112 ? -0.075 8.942 -12.614 1.00 94.44 112 ARG A C 1
ATOM 889 O O . ARG A 1 112 ? -1.295 9.062 -12.611 1.00 94.44 112 ARG A O 1
ATOM 896 N N . LEU A 1 113 ? 0.535 7.754 -12.618 1.00 92.75 113 LEU A N 1
ATOM 897 C CA . LEU A 1 113 ? -0.206 6.488 -12.615 1.00 92.75 113 LEU A CA 1
ATOM 898 C C . LEU A 1 113 ? -0.948 6.246 -11.292 1.00 92.75 113 LEU A C 1
ATOM 900 O O . LEU A 1 113 ? -2.067 5.742 -11.309 1.00 92.75 113 LEU A O 1
ATOM 904 N N . ALA A 1 114 ? -0.357 6.621 -10.154 1.00 94.19 114 ALA A N 1
ATOM 905 C CA . ALA A 1 114 ? -0.987 6.463 -8.847 1.00 94.19 114 ALA A CA 1
ATOM 906 C C . ALA A 1 114 ? -2.249 7.322 -8.704 1.00 94.19 114 ALA A C 1
ATOM 908 O O . ALA A 1 114 ? -3.286 6.806 -8.295 1.00 94.19 114 ALA A O 1
ATOM 909 N N . ILE A 1 115 ? -2.185 8.600 -9.092 1.00 93.19 115 ILE A N 1
ATOM 910 C CA . ILE A 1 115 ? -3.334 9.518 -9.059 1.00 93.19 115 ILE A CA 1
ATOM 911 C C . ILE A 1 115 ? -4.455 8.990 -9.964 1.00 93.19 115 ILE A C 1
ATOM 913 O O . ILE A 1 115 ? -5.580 8.833 -9.503 1.00 93.19 115 ILE A O 1
ATOM 917 N N . GLN A 1 116 ? -4.132 8.559 -11.191 1.00 91.88 116 GLN A N 1
ATOM 918 C CA . GLN A 1 116 ? -5.102 7.956 -12.120 1.00 91.88 116 GLN A CA 1
ATOM 919 C C . GLN A 1 116 ? -5.808 6.692 -11.589 1.00 91.88 116 GLN A C 1
ATOM 921 O O . GLN A 1 116 ? -6.850 6.322 -12.125 1.00 91.88 116 GLN A O 1
ATOM 926 N N . ARG A 1 117 ? -5.264 6.020 -10.565 1.00 91.50 117 ARG A N 1
ATOM 927 C CA . ARG A 1 117 ? -5.909 4.883 -9.882 1.00 91.50 117 ARG A CA 1
ATOM 928 C C . ARG A 1 117 ? -6.600 5.281 -8.579 1.00 91.50 117 ARG A C 1
ATOM 930 O O . ARG A 1 117 ? -7.606 4.683 -8.225 1.00 91.50 117 ARG A O 1
ATOM 937 N N . LEU A 1 118 ? -6.099 6.295 -7.880 1.00 91.81 118 LEU A N 1
ATOM 938 C CA . LEU A 1 118 ? -6.694 6.801 -6.641 1.00 91.81 118 LEU A CA 1
ATOM 939 C C . LEU A 1 118 ? -7.875 7.752 -6.872 1.00 91.81 118 LEU A C 1
ATOM 941 O O . LEU A 1 118 ? -8.652 7.962 -5.946 1.00 91.81 118 LEU A O 1
ATOM 945 N N . ASP A 1 119 ? -8.035 8.298 -8.078 1.00 91.00 119 ASP A N 1
ATOM 946 C CA . ASP A 1 119 ? -9.265 8.977 -8.507 1.00 91.00 119 ASP A CA 1
ATOM 947 C C . ASP A 1 119 ? -10.425 7.985 -8.742 1.00 91.00 119 ASP A C 1
ATOM 949 O O . ASP A 1 119 ? -11.589 8.378 -8.705 1.00 91.00 119 ASP A O 1
ATOM 953 N N . GLN A 1 120 ? -10.122 6.693 -8.943 1.00 91.06 120 GLN A N 1
ATOM 954 C CA . GLN A 1 120 ? -11.109 5.617 -9.138 1.00 91.06 120 GLN A CA 1
ATOM 955 C C . GLN A 1 120 ? -11.663 5.055 -7.816 1.00 91.06 120 GLN A C 1
ATOM 957 O O . GLN A 1 120 ? -12.593 4.254 -7.841 1.00 91.06 120 GLN A O 1
ATOM 962 N N . ILE A 1 121 ? -11.097 5.458 -6.674 1.00 91.62 121 ILE A N 1
ATOM 963 C CA . ILE A 1 121 ? -11.546 5.072 -5.331 1.00 91.62 121 ILE A CA 1
ATOM 964 C C . ILE A 1 121 ? -12.168 6.298 -4.670 1.00 91.62 121 ILE A C 1
ATOM 966 O O . ILE A 1 121 ? -11.641 7.407 -4.797 1.00 91.62 121 ILE A O 1
ATOM 970 N N . ASP A 1 122 ? -13.272 6.112 -3.943 1.00 89.69 122 ASP A N 1
ATOM 971 C CA . ASP A 1 122 ? -13.842 7.179 -3.130 1.00 89.69 122 ASP A CA 1
ATOM 972 C C . ASP A 1 122 ? -13.534 7.029 -1.638 1.00 89.69 122 ASP A C 1
ATOM 974 O O . ASP A 1 122 ? -13.960 6.085 -0.973 1.00 89.69 122 ASP A O 1
ATOM 978 N N . PHE A 1 123 ? -12.823 8.024 -1.109 1.00 92.81 123 PHE A N 1
ATOM 979 C CA . PHE A 1 123 ? -12.571 8.181 0.321 1.00 92.81 123 PHE A CA 1
ATOM 980 C C . PHE A 1 123 ? -13.479 9.245 0.967 1.00 92.81 123 PHE A C 1
ATOM 982 O O . PHE A 1 123 ? -13.247 9.600 2.119 1.00 92.81 123 PHE A O 1
ATOM 989 N N . GLY A 1 124 ? -14.512 9.754 0.277 1.00 90.25 124 GLY A N 1
ATOM 990 C CA . GLY A 1 124 ? -15.353 10.858 0.762 1.00 90.25 124 GLY A CA 1
ATOM 991 C C . GLY A 1 124 ? -16.072 10.568 2.086 1.00 90.25 124 GLY A C 1
ATOM 992 O O . GLY A 1 124 ? -16.227 11.461 2.915 1.00 90.25 124 GLY A O 1
ATOM 993 N N . GLN A 1 125 ? -16.417 9.301 2.331 1.00 90.62 125 GLN A N 1
ATOM 994 C CA . GLN A 1 125 ? -16.990 8.812 3.596 1.00 90.62 125 GLN A CA 1
ATOM 995 C C . GLN A 1 125 ? -16.006 8.771 4.788 1.00 90.62 125 GLN A C 1
ATOM 997 O O . GLN A 1 125 ? -16.428 8.557 5.926 1.00 90.62 125 GLN A O 1
ATOM 1002 N N . CYS A 1 126 ? -14.698 8.927 4.560 1.00 94.12 126 CYS A N 1
ATOM 1003 C CA . CYS A 1 126 ? -13.677 8.752 5.594 1.00 94.12 126 CYS A CA 1
ATOM 1004 C C . CYS A 1 126 ? -13.487 10.030 6.418 1.00 94.12 126 CYS A C 1
ATOM 1006 O O . CYS A 1 126 ? -13.208 11.096 5.878 1.00 94.12 126 CYS A O 1
ATOM 1008 N N . GLN A 1 127 ? -13.543 9.907 7.745 1.00 94.31 127 GLN A N 1
ATOM 1009 C CA . GLN A 1 127 ? -13.239 11.001 8.675 1.00 94.31 127 GLN A CA 1
ATOM 1010 C C . GLN A 1 127 ? -11.735 11.283 8.746 1.00 94.31 127 GLN A C 1
ATOM 1012 O O . GLN A 1 127 ? -11.326 12.421 8.964 1.00 94.31 127 GLN A O 1
ATOM 1017 N N . GLU A 1 128 ? -10.905 10.257 8.544 1.00 95.62 128 GLU A N 1
ATOM 1018 C CA . GLU A 1 128 ? -9.446 10.365 8.473 1.00 95.62 128 GLU A CA 1
ATOM 1019 C C . GLU A 1 128 ? -8.864 9.347 7.492 1.00 95.62 128 GLU A C 1
ATOM 1021 O O . GLU A 1 128 ? -9.434 8.273 7.273 1.00 95.62 128 GLU A O 1
ATOM 1026 N N . ILE A 1 129 ? -7.682 9.657 6.959 1.00 96.88 129 ILE A N 1
ATOM 1027 C CA . ILE A 1 129 ? -6.879 8.716 6.174 1.00 96.88 129 ILE A CA 1
ATOM 1028 C C . ILE A 1 129 ? -5.515 8.544 6.851 1.00 96.88 129 ILE A C 1
ATOM 1030 O O . ILE A 1 129 ? -4.824 9.520 7.145 1.00 96.88 129 ILE A O 1
ATOM 1034 N N . ILE A 1 130 ? -5.120 7.299 7.115 1.00 97.75 130 ILE A N 1
ATOM 1035 C CA . ILE A 1 130 ? -3.879 6.952 7.817 1.00 97.75 130 ILE A CA 1
ATOM 1036 C C . ILE A 1 130 ? -2.931 6.185 6.888 1.00 97.75 130 ILE A C 1
ATOM 1038 O O . ILE A 1 130 ? -3.352 5.295 6.149 1.00 97.75 130 ILE A O 1
ATOM 1042 N N . ILE A 1 131 ? -1.645 6.543 6.911 1.00 97.56 131 ILE A N 1
ATOM 1043 C CA . ILE A 1 131 ? -0.623 6.025 5.987 1.00 97.56 131 ILE A CA 1
ATOM 1044 C C . ILE A 1 131 ? 0.548 5.414 6.773 1.00 97.56 131 ILE A C 1
ATOM 1046 O O . ILE A 1 131 ? 1.047 6.031 7.723 1.00 97.56 131 ILE A O 1
ATOM 1050 N N . GLU A 1 132 ? 1.038 4.237 6.360 1.00 94.50 132 GLU A N 1
ATOM 1051 C CA . GLU A 1 132 ? 2.213 3.628 6.998 1.00 94.50 132 GLU A CA 1
ATOM 1052 C C . GLU A 1 132 ? 3.492 4.468 6.782 1.00 94.50 132 GLU A C 1
ATOM 1054 O O . GLU A 1 132 ? 3.890 4.790 5.657 1.00 94.50 132 GLU A O 1
ATOM 1059 N N . SER A 1 133 ? 4.185 4.785 7.883 1.00 92.88 133 SER A N 1
ATOM 1060 C CA . SER A 1 133 ? 5.455 5.527 7.892 1.00 92.88 133 SER A CA 1
ATOM 1061 C C . SER A 1 133 ? 6.603 4.749 7.238 1.00 92.88 133 SER A C 1
ATOM 1063 O O . SER A 1 133 ? 7.284 3.951 7.886 1.00 92.88 133 SER A O 1
ATOM 1065 N N . GLN A 1 134 ? 6.874 5.045 5.966 1.00 92.00 134 GLN A N 1
ATOM 1066 C CA . GLN A 1 134 ? 7.935 4.398 5.191 1.00 92.00 134 GLN A CA 1
ATOM 1067 C C . GLN A 1 134 ? 9.352 4.670 5.755 1.00 92.00 134 GLN A C 1
ATOM 1069 O O . GLN A 1 134 ? 9.678 5.807 6.117 1.00 92.00 134 GLN A O 1
ATOM 1074 N N . PRO A 1 135 ? 10.237 3.653 5.815 1.00 86.12 135 PRO A N 1
ATOM 1075 C CA . PRO A 1 135 ? 11.555 3.775 6.435 1.00 86.12 135 PRO A CA 1
ATOM 1076 C C . PRO A 1 135 ? 12.510 4.653 5.615 1.00 86.12 135 PRO A C 1
ATOM 1078 O O . PRO A 1 135 ? 12.558 4.580 4.388 1.00 86.12 135 PRO A O 1
ATOM 1081 N N . SER A 1 136 ? 13.373 5.416 6.296 1.00 86.88 136 SER A N 1
ATOM 1082 C CA . SER A 1 136 ? 14.347 6.330 5.667 1.00 86.88 136 SER A CA 1
ATOM 1083 C C . SER A 1 136 ? 15.306 5.658 4.676 1.00 86.88 136 SER A C 1
ATOM 1085 O O . SER A 1 136 ? 15.756 6.302 3.733 1.00 86.88 136 SER A O 1
ATOM 1087 N N . LYS A 1 137 ? 15.582 4.359 4.849 1.00 88.12 137 LYS A N 1
ATOM 1088 C CA . LYS A 1 137 ? 16.401 3.546 3.932 1.00 88.12 137 LYS A CA 1
ATOM 1089 C C . LYS A 1 137 ? 15.710 3.218 2.596 1.00 88.12 137 LYS A C 1
ATOM 1091 O O . LYS A 1 137 ? 16.342 2.621 1.733 1.00 88.12 137 LYS A O 1
ATOM 1096 N N . ASN A 1 138 ? 14.446 3.606 2.406 1.00 89.56 138 ASN A N 1
ATOM 1097 C CA . ASN A 1 138 ? 13.710 3.459 1.150 1.00 89.56 138 ASN A CA 1
ATOM 1098 C C . ASN A 1 138 ? 13.217 4.832 0.635 1.00 89.56 138 ASN A C 1
ATOM 1100 O O . ASN A 1 138 ? 12.027 5.149 0.735 1.00 89.56 138 ASN A O 1
ATOM 1104 N N . PRO A 1 139 ? 14.116 5.677 0.087 1.00 91.94 139 PRO A N 1
ATOM 1105 C CA . PRO A 1 139 ? 13.781 7.050 -0.290 1.00 91.94 139 PRO A CA 1
ATOM 1106 C C . PRO A 1 139 ? 12.724 7.131 -1.398 1.00 91.94 139 PRO A C 1
ATOM 1108 O O . PRO A 1 139 ? 11.927 8.064 -1.401 1.00 91.94 139 PRO A O 1
ATOM 1111 N N . LYS A 1 140 ? 12.650 6.143 -2.305 1.00 92.44 140 LYS A N 1
ATOM 1112 C CA . LYS A 1 140 ? 11.615 6.114 -3.351 1.00 92.44 140 LYS A CA 1
ATOM 1113 C C . LYS A 1 140 ? 10.218 5.972 -2.749 1.00 92.44 140 LYS A C 1
ATOM 1115 O O . LYS A 1 140 ? 9.336 6.746 -3.106 1.00 92.44 140 LYS A O 1
ATOM 1120 N N . MET A 1 141 ? 10.032 5.034 -1.817 1.00 93.12 141 MET A N 1
ATOM 1121 C CA . MET A 1 141 ? 8.731 4.827 -1.173 1.00 93.12 141 MET A CA 1
ATOM 1122 C C . MET A 1 141 ? 8.379 5.955 -0.205 1.00 93.12 141 MET A C 1
ATOM 1124 O O . MET A 1 141 ? 7.229 6.377 -0.186 1.00 93.12 141 MET A O 1
ATOM 1128 N N . LYS A 1 142 ? 9.361 6.519 0.516 1.00 94.44 142 LYS A N 1
ATOM 1129 C CA . LYS A 1 142 ? 9.135 7.704 1.358 1.00 94.44 142 LYS A CA 1
ATOM 1130 C C . LYS A 1 142 ? 8.705 8.925 0.535 1.00 94.44 142 LYS A C 1
ATOM 1132 O O . LYS A 1 142 ? 7.744 9.595 0.896 1.00 94.44 142 LYS A O 1
ATOM 1137 N N . ASN A 1 143 ? 9.378 9.217 -0.579 1.00 95.75 143 ASN A N 1
ATOM 1138 C CA . ASN A 1 143 ? 8.992 10.344 -1.432 1.00 95.75 143 ASN A CA 1
ATOM 1139 C C . ASN A 1 143 ? 7.631 10.094 -2.099 1.00 95.75 143 ASN A C 1
ATOM 1141 O O . ASN A 1 143 ? 6.826 11.013 -2.215 1.00 95.75 143 ASN A O 1
ATOM 1145 N N . PHE A 1 144 ? 7.341 8.848 -2.481 1.00 95.88 144 PHE A N 1
ATOM 1146 C CA . PHE A 1 144 ? 6.038 8.476 -3.023 1.00 95.88 144 PHE A CA 1
ATOM 1147 C C . PHE A 1 144 ? 4.908 8.620 -1.988 1.00 95.88 144 PHE A C 1
ATOM 1149 O O . PHE A 1 144 ? 3.878 9.201 -2.314 1.00 95.88 144 PHE A O 1
ATOM 1156 N N . SER A 1 145 ? 5.101 8.218 -0.726 1.00 95.94 145 SER A N 1
ATOM 1157 C CA . SER A 1 145 ? 4.079 8.414 0.313 1.00 95.94 145 SER A CA 1
ATOM 1158 C C . SER A 1 145 ? 3.816 9.897 0.619 1.00 95.94 145 SER A C 1
ATOM 1160 O O . SER A 1 145 ? 2.685 10.251 0.937 1.00 95.94 145 SER A O 1
ATOM 1162 N N . MET A 1 146 ? 4.809 10.785 0.464 1.00 96.50 146 MET A N 1
ATOM 1163 C CA . MET A 1 146 ? 4.594 12.245 0.535 1.00 96.50 146 MET A CA 1
ATOM 1164 C C . MET A 1 146 ? 3.769 12.778 -0.647 1.00 96.50 146 MET A C 1
ATOM 1166 O O . MET A 1 146 ? 2.944 13.667 -0.466 1.00 96.50 146 MET A O 1
ATOM 1170 N N . ILE A 1 147 ? 3.935 12.218 -1.849 1.00 96.56 147 ILE A N 1
ATOM 1171 C CA . ILE A 1 147 ? 3.085 12.564 -3.000 1.00 96.56 147 ILE A CA 1
ATOM 1172 C C . ILE A 1 147 ? 1.639 12.115 -2.762 1.00 96.56 147 ILE A C 1
ATOM 1174 O O . ILE A 1 147 ? 0.718 12.875 -3.052 1.00 96.56 147 ILE A O 1
ATOM 1178 N N . LEU A 1 148 ? 1.433 10.924 -2.190 1.00 96.81 148 LEU A N 1
ATOM 1179 C CA . LEU A 1 148 ? 0.095 10.437 -1.847 1.00 96.81 148 LEU A CA 1
ATOM 1180 C C . LEU A 1 148 ? -0.574 11.277 -0.751 1.00 96.81 148 LEU A C 1
ATOM 1182 O O . LEU A 1 148 ? -1.745 11.612 -0.897 1.00 96.81 148 LEU A O 1
ATOM 1186 N N . LEU A 1 149 ? 0.168 11.684 0.288 1.00 96.94 149 LEU A N 1
ATOM 1187 C CA . LEU A 1 149 ? -0.300 12.658 1.285 1.00 96.94 149 LEU A CA 1
ATOM 1188 C C . LEU A 1 149 ? -0.814 13.935 0.605 1.00 96.94 149 LEU A C 1
ATOM 1190 O O . LEU A 1 149 ? -1.953 14.338 0.827 1.00 96.94 149 LEU A O 1
ATOM 1194 N N . ASN A 1 150 ? 0.018 14.547 -0.242 1.00 96.44 150 ASN A N 1
ATOM 1195 C CA . ASN A 1 150 ? -0.307 15.812 -0.895 1.00 96.44 150 ASN A CA 1
ATOM 1196 C C . ASN A 1 150 ? -1.525 15.676 -1.821 1.00 96.44 150 ASN A C 1
ATOM 1198 O O . ASN A 1 150 ? -2.408 16.527 -1.782 1.00 96.44 150 ASN A O 1
ATOM 1202 N N . TYR A 1 151 ? -1.607 14.595 -2.607 1.00 95.62 151 TYR A N 1
ATOM 1203 C CA . TYR A 1 151 ? -2.774 14.298 -3.444 1.00 95.62 151 TYR A CA 1
ATOM 1204 C C . TYR A 1 151 ? -4.061 14.176 -2.613 1.00 95.62 151 TYR A C 1
ATOM 1206 O O . TYR A 1 151 ? -5.057 14.808 -2.952 1.00 95.62 151 TYR A O 1
ATOM 1214 N N . LEU A 1 152 ? -4.040 13.415 -1.512 1.00 94.50 152 LEU A N 1
ATOM 1215 C CA . LEU A 1 152 ? -5.223 13.209 -0.671 1.00 94.50 152 LEU A CA 1
ATOM 1216 C C . LEU A 1 152 ? -5.689 14.515 -0.009 1.00 94.50 152 LEU A C 1
ATOM 1218 O O . LEU A 1 152 ? -6.884 14.802 -0.013 1.00 94.50 152 LEU A O 1
ATOM 1222 N N . ILE A 1 153 ? -4.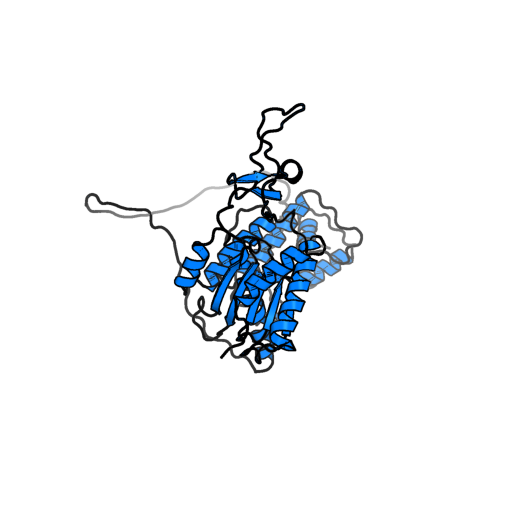757 15.331 0.497 1.00 93.81 153 ILE A N 1
ATOM 1223 C CA . ILE A 1 153 ? -5.068 16.655 1.058 1.00 93.81 153 ILE A CA 1
ATOM 1224 C C . ILE A 1 153 ? -5.687 17.563 -0.013 1.00 93.81 153 ILE A C 1
ATOM 1226 O O . ILE A 1 153 ? -6.726 18.172 0.234 1.00 93.81 153 ILE A O 1
ATOM 1230 N N . ILE A 1 154 ? -5.093 17.634 -1.210 1.00 92.94 154 ILE A N 1
ATOM 1231 C CA . ILE A 1 154 ? -5.611 18.470 -2.301 1.00 92.94 154 ILE A CA 1
ATOM 1232 C C . ILE A 1 154 ? -7.016 18.003 -2.707 1.00 92.94 154 ILE A C 1
ATOM 1234 O O . ILE A 1 154 ? -7.958 18.784 -2.600 1.00 92.94 154 ILE A O 1
ATOM 1238 N N . ARG A 1 155 ? -7.180 16.729 -3.085 1.00 91.44 155 ARG A N 1
ATOM 1239 C CA . ARG A 1 155 ? -8.432 16.193 -3.646 1.00 91.44 155 ARG A CA 1
ATOM 1240 C C . ARG A 1 155 ? -9.604 16.204 -2.660 1.00 91.44 155 ARG A C 1
ATOM 1242 O O . ARG A 1 155 ? -10.730 16.511 -3.049 1.00 91.44 155 ARG A O 1
ATOM 1249 N N . TYR A 1 156 ? -9.362 15.854 -1.396 1.00 90.38 156 TYR A N 1
ATOM 1250 C CA . TYR A 1 156 ? -10.440 15.634 -0.425 1.00 90.38 156 TYR A CA 1
ATOM 1251 C C . TYR A 1 156 ? -10.613 16.780 0.590 1.00 90.38 156 TYR A C 1
ATOM 1253 O O . TYR A 1 156 ? -11.741 17.014 1.011 1.00 90.38 156 TYR A O 1
ATOM 1261 N N . ILE A 1 157 ? -9.562 17.540 0.940 1.00 88.44 157 ILE A N 1
ATOM 1262 C CA . ILE A 1 157 ? -9.657 18.644 1.925 1.00 88.44 157 ILE A CA 1
ATOM 1263 C C . ILE A 1 157 ? -9.737 20.023 1.247 1.00 88.44 157 ILE A C 1
ATOM 1265 O O . ILE A 1 157 ? -10.544 20.860 1.658 1.00 88.44 157 ILE A O 1
ATOM 1269 N N . VAL A 1 158 ? -8.917 20.277 0.217 1.00 89.75 158 VAL A N 1
ATOM 1270 C CA . VAL A 1 158 ? -8.827 21.601 -0.437 1.00 89.75 158 VAL A CA 1
ATOM 1271 C C . VAL A 1 158 ? -9.870 21.762 -1.543 1.00 89.75 158 VAL A C 1
ATOM 1273 O O . VAL A 1 158 ? -10.675 22.688 -1.491 1.00 89.75 158 VAL A O 1
ATOM 1276 N N . GLU A 1 159 ? -9.882 20.855 -2.520 1.00 88.00 159 GLU A N 1
ATOM 1277 C CA . GLU A 1 159 ? -10.842 20.845 -3.634 1.00 88.00 159 GLU A CA 1
ATOM 1278 C C . GLU A 1 159 ? -12.249 20.423 -3.190 1.00 88.00 159 GLU A C 1
ATOM 1280 O O . GLU A 1 159 ? -13.223 20.762 -3.855 1.00 88.00 159 GLU A O 1
ATOM 1285 N N . LYS A 1 160 ? -12.353 19.695 -2.066 1.00 72.56 160 LYS A N 1
ATOM 1286 C CA . LYS A 1 160 ? -13.605 19.166 -1.500 1.00 72.56 160 LYS A CA 1
ATOM 1287 C C . LYS A 1 160 ? -14.475 18.456 -2.545 1.00 72.56 160 LYS A C 1
ATOM 1289 O O . LYS A 1 160 ? -15.637 18.820 -2.730 1.00 72.56 160 LYS A O 1
ATOM 1294 N N . LYS A 1 161 ? -13.910 17.421 -3.191 1.00 68.06 161 LYS A N 1
ATOM 1295 C CA . LYS A 1 161 ? -14.644 16.432 -4.010 1.00 68.06 161 LYS A CA 1
ATOM 1296 C C . LYS A 1 161 ? -16.024 16.156 -3.393 1.00 68.06 161 LYS A C 1
ATOM 1298 O O . LYS A 1 161 ? -16.106 15.949 -2.184 1.00 68.06 161 LYS A O 1
ATOM 1303 N N . GLU A 1 162 ? -17.096 16.183 -4.183 1.00 65.31 162 GLU A N 1
ATOM 1304 C CA . GLU A 1 162 ? -18.464 16.119 -3.646 1.00 65.31 162 GLU A CA 1
ATOM 1305 C C . GLU A 1 162 ? -18.653 14.921 -2.693 1.00 65.31 162 GLU A C 1
ATOM 1307 O O . GLU A 1 162 ? -18.224 13.805 -2.978 1.00 65.31 162 GLU A O 1
ATOM 1312 N N . GLY A 1 163 ? -19.228 15.180 -1.512 1.00 60.56 163 GLY A N 1
ATOM 1313 C CA . GLY A 1 163 ? -19.316 14.222 -0.401 1.00 60.56 163 GLY A CA 1
ATOM 1314 C C . GLY A 1 163 ? -18.147 14.251 0.601 1.00 60.56 163 GLY A C 1
ATOM 1315 O O . GLY A 1 163 ? -18.358 13.943 1.770 1.00 60.56 163 GLY A O 1
ATOM 1316 N N . ALA A 1 164 ? -16.949 14.714 0.224 1.00 62.19 164 ALA A N 1
ATOM 1317 C CA . ALA A 1 164 ? -15.731 14.660 1.051 1.00 62.19 164 ALA A CA 1
ATOM 1318 C C . ALA A 1 164 ? -15.670 15.629 2.252 1.00 62.19 164 ALA A C 1
ATOM 1320 O O . ALA A 1 164 ? -14.626 15.758 2.889 1.00 62.19 164 ALA A O 1
ATOM 1321 N N . GLN A 1 165 ? -16.773 16.294 2.614 1.00 63.62 165 GLN A N 1
ATOM 1322 C CA . GLN A 1 165 ? -16.826 17.258 3.729 1.00 63.62 165 GLN A CA 1
ATOM 1323 C C . GLN A 1 165 ? -16.540 16.632 5.113 1.00 63.62 165 GLN A C 1
ATOM 1325 O O . GLN A 1 165 ? -16.425 17.350 6.103 1.00 63.62 165 GLN A O 1
ATOM 1330 N N . ILE A 1 166 ? -16.446 15.302 5.180 1.00 79.06 166 ILE A N 1
ATOM 1331 C CA . ILE A 1 166 ? -16.251 14.507 6.395 1.00 79.06 166 ILE A CA 1
ATOM 1332 C C . ILE A 1 166 ? -14.757 14.390 6.775 1.00 79.06 166 ILE A C 1
ATOM 1334 O O . ILE A 1 166 ? -14.446 14.222 7.961 1.00 79.06 166 ILE A O 1
ATOM 1338 N N . LEU A 1 167 ? -13.837 14.507 5.804 1.00 87.31 167 LEU A N 1
ATOM 1339 C CA . LEU A 1 167 ? -12.403 14.280 6.013 1.00 87.31 167 LEU A CA 1
ATOM 1340 C C . LEU A 1 167 ? -11.741 15.425 6.793 1.00 87.31 167 LEU A C 1
ATOM 1342 O O . LEU A 1 167 ? -11.643 16.554 6.316 1.00 87.31 167 LEU A O 1
ATOM 1346 N N . GLN A 1 168 ? -11.221 15.101 7.976 1.00 89.25 168 GLN A N 1
ATOM 1347 C CA . GLN A 1 168 ? -10.580 16.047 8.893 1.00 89.25 168 GLN A CA 1
ATOM 1348 C C . GLN A 1 168 ? -9.050 16.040 8.789 1.00 89.25 168 GLN A C 1
ATOM 1350 O O . GLN A 1 168 ? -8.427 17.096 8.873 1.00 89.25 168 GLN A O 1
ATOM 1355 N N . GLU A 1 169 ? -8.424 14.869 8.619 1.00 91.75 169 GLU A N 1
ATOM 1356 C CA . GLU A 1 169 ? -6.960 14.744 8.656 1.00 91.75 169 GLU A CA 1
ATOM 1357 C C . GLU A 1 169 ? -6.442 13.579 7.794 1.00 91.75 169 GLU A C 1
ATOM 1359 O O . GLU A 1 169 ? -7.010 12.483 7.792 1.00 91.75 169 GLU A O 1
ATOM 1364 N N . VAL A 1 170 ? -5.306 13.793 7.118 1.00 95.12 170 VAL A N 1
ATOM 1365 C CA . VAL A 1 170 ? -4.491 12.729 6.509 1.00 95.12 170 VAL A CA 1
ATOM 1366 C C . VAL A 1 170 ? -3.164 12.658 7.263 1.00 95.12 170 VAL A C 1
ATOM 1368 O O . VAL A 1 170 ? -2.425 13.642 7.278 1.00 95.12 170 VAL A O 1
ATOM 1371 N N . LYS A 1 171 ? -2.850 11.522 7.900 1.00 95.25 171 LYS A N 1
ATOM 1372 C CA . LYS A 1 171 ? -1.731 11.431 8.859 1.00 95.25 171 LYS A CA 1
ATOM 1373 C C . LYS A 1 171 ? -0.876 10.173 8.723 1.00 95.25 171 LYS A C 1
ATOM 1375 O O . LYS A 1 171 ? -1.333 9.118 8.286 1.00 95.25 171 LYS A O 1
ATOM 1380 N N . PHE A 1 172 ? 0.384 10.280 9.138 1.00 96.69 172 PHE A N 1
ATOM 1381 C CA . PHE A 1 172 ? 1.327 9.160 9.161 1.00 96.69 172 PHE A CA 1
ATOM 1382 C C . PHE A 1 172 ? 1.355 8.472 10.520 1.00 96.69 172 PHE A C 1
ATOM 1384 O O . PHE A 1 172 ? 1.446 9.129 11.555 1.00 96.69 172 PHE A O 1
ATOM 1391 N N . ILE A 1 173 ? 1.347 7.139 10.511 1.00 94.50 173 ILE A N 1
ATOM 1392 C CA . ILE A 1 173 ? 1.408 6.319 11.726 1.00 94.50 173 ILE A CA 1
ATOM 1393 C C . ILE A 1 173 ? 2.481 5.233 11.632 1.00 94.50 173 ILE A C 1
ATOM 1395 O O . ILE A 1 173 ? 3.042 4.964 10.567 1.00 94.50 173 ILE A O 1
ATOM 1399 N N . ASN A 1 174 ? 2.853 4.670 12.782 1.00 88.69 174 ASN A N 1
ATOM 1400 C CA . ASN A 1 174 ? 4.027 3.815 12.909 1.00 88.69 174 ASN A CA 1
ATOM 1401 C C . ASN A 1 174 ? 3.674 2.320 12.885 1.00 88.69 174 ASN A C 1
ATOM 1403 O O . ASN A 1 174 ? 2.903 1.838 13.714 1.00 88.69 174 ASN A O 1
ATOM 1407 N N . SER A 1 175 ? 4.328 1.574 11.996 1.00 82.12 175 SER A N 1
ATOM 1408 C CA . SER A 1 175 ? 4.049 0.159 11.722 1.00 82.12 175 SER A CA 1
ATOM 1409 C C . SER A 1 175 ? 4.330 -0.817 12.864 1.00 82.12 175 SER A C 1
ATOM 1411 O O . SER A 1 175 ? 3.832 -1.941 12.843 1.00 82.12 175 SER A O 1
ATOM 1413 N N . ARG A 1 176 ? 5.094 -0.409 13.891 1.00 81.94 176 ARG A N 1
ATOM 1414 C CA . ARG A 1 176 ? 5.472 -1.263 15.036 1.00 81.94 176 ARG A CA 1
ATOM 1415 C C . ARG A 1 176 ? 4.283 -1.940 15.717 1.00 81.94 176 ARG A C 1
ATOM 1417 O O . ARG A 1 176 ? 4.423 -3.064 16.190 1.00 81.94 176 ARG A O 1
ATOM 1424 N N . ASN A 1 177 ? 3.144 -1.254 15.788 1.00 84.81 177 ASN A N 1
ATOM 1425 C CA . ASN A 1 177 ? 2.064 -1.640 16.691 1.00 84.81 177 ASN A CA 1
ATOM 1426 C C . ASN A 1 177 ? 0.935 -2.437 16.014 1.00 84.81 177 ASN A C 1
ATOM 1428 O O . ASN A 1 177 ? 0.064 -2.943 16.715 1.00 84.81 177 ASN A O 1
ATOM 1432 N N . LYS A 1 178 ? 0.945 -2.614 14.683 1.00 87.81 178 LYS A N 1
ATOM 1433 C CA . LYS A 1 178 ? -0.165 -3.277 13.966 1.00 87.81 178 LYS A CA 1
ATOM 1434 C C . LYS A 1 178 ? -0.403 -4.735 14.387 1.00 87.81 178 LYS A C 1
ATOM 1436 O O . LYS A 1 178 ? -1.516 -5.227 14.287 1.00 87.81 178 LYS A O 1
ATOM 1441 N N . LEU A 1 179 ? 0.596 -5.406 14.969 1.00 90.81 179 LEU A N 1
ATOM 1442 C CA . LEU A 1 179 ? 0.446 -6.752 15.542 1.00 90.81 179 LEU A CA 1
ATOM 1443 C C . LEU A 1 179 ? -0.071 -6.772 17.000 1.00 90.81 179 LEU A C 1
ATOM 1445 O O . LEU A 1 179 ? -0.395 -7.845 17.499 1.00 90.81 179 LEU A O 1
ATOM 1449 N N . THR A 1 180 ? -0.169 -5.632 17.701 1.00 88.19 180 THR A N 1
ATOM 1450 C CA . THR A 1 180 ? -0.604 -5.575 19.119 1.00 88.19 180 THR A CA 1
ATOM 1451 C C . THR A 1 180 ? -2.121 -5.458 19.293 1.00 88.19 180 THR A C 1
ATOM 1453 O O . THR A 1 180 ? -2.593 -5.178 20.394 1.00 88.19 180 THR A O 1
ATOM 1456 N N . VAL A 1 181 ? -2.885 -5.602 18.209 1.00 87.69 181 VAL A N 1
ATOM 1457 C CA . VAL A 1 181 ? -4.359 -5.644 18.225 1.00 87.69 181 VAL A CA 1
ATOM 1458 C C . VAL A 1 181 ? -4.909 -7.018 18.576 1.00 87.69 181 VAL A C 1
ATOM 1460 O O . VAL A 1 181 ? -6.080 -7.133 18.911 1.00 87.69 181 VAL A O 1
ATOM 1463 N N . TYR A 1 182 ? -4.073 -8.048 18.457 1.00 87.69 182 TYR A N 1
ATOM 1464 C CA . TYR A 1 182 ? -4.493 -9.430 18.571 1.00 87.69 182 TYR A CA 1
ATOM 1465 C C . TYR A 1 182 ? -4.780 -9.812 20.025 1.00 87.69 182 TYR A C 1
ATOM 1467 O O . TYR A 1 182 ? -3.898 -9.777 20.884 1.00 87.69 182 TYR A O 1
ATOM 1475 N N . ASP A 1 183 ? -6.027 -10.192 20.262 1.00 82.75 183 ASP A N 1
ATOM 1476 C CA . ASP A 1 183 ? -6.628 -10.587 21.535 1.00 82.75 183 ASP A CA 1
ATOM 1477 C C . ASP A 1 183 ? -6.908 -12.101 21.623 1.00 82.75 183 ASP A C 1
ATOM 1479 O O . ASP A 1 183 ? -7.412 -12.585 22.635 1.00 82.75 183 ASP A O 1
ATOM 1483 N N . GLY A 1 184 ? -6.565 -12.851 20.572 1.00 80.06 184 GLY A N 1
ATOM 1484 C CA . GLY A 1 184 ? -6.870 -14.271 20.430 1.00 80.06 184 GLY A CA 1
ATOM 1485 C C . GLY A 1 184 ? -5.954 -15.251 21.189 1.00 80.06 184 GLY A C 1
ATOM 1486 O O . GLY A 1 184 ? -5.063 -14.854 21.954 1.00 80.06 184 GLY A O 1
ATOM 1487 N N . PRO A 1 185 ? -6.179 -16.566 20.981 1.00 85.06 185 PRO A N 1
ATOM 1488 C CA . PRO A 1 185 ? -5.405 -17.640 21.607 1.00 85.06 185 PRO A CA 1
ATOM 1489 C C . PRO A 1 185 ? -3.929 -17.637 21.177 1.00 85.06 185 PRO A C 1
ATOM 1491 O O . PRO A 1 185 ? -3.514 -16.928 20.267 1.00 85.06 185 PRO A O 1
ATOM 1494 N N . TYR A 1 186 ? -3.094 -18.446 21.829 1.00 84.31 186 TYR A N 1
ATOM 1495 C CA . TYR A 1 186 ? -1.691 -18.560 21.428 1.00 84.31 186 TYR A CA 1
ATOM 1496 C C . TYR A 1 186 ? -1.545 -19.162 20.018 1.00 84.31 186 TYR A C 1
ATOM 1498 O O . TYR A 1 186 ? -2.097 -20.220 19.732 1.00 84.31 186 TYR A O 1
ATOM 1506 N N . VAL A 1 187 ? -0.738 -18.511 19.174 1.00 84.00 187 VAL A N 1
ATOM 1507 C CA . VAL A 1 187 ? -0.379 -18.978 17.827 1.00 84.00 187 VAL A CA 1
ATOM 1508 C C . VAL A 1 187 ? 1.098 -19.377 17.808 1.00 84.00 187 VAL A C 1
ATOM 1510 O O . VAL A 1 187 ? 1.988 -18.530 17.968 1.00 84.00 187 VAL A O 1
ATOM 1513 N N . GLU A 1 188 ? 1.375 -20.663 17.590 1.00 88.25 188 GLU A N 1
ATOM 1514 C CA . GLU A 1 188 ? 2.745 -21.147 17.412 1.00 88.25 188 GLU A CA 1
ATOM 1515 C C . GLU A 1 188 ? 3.335 -20.679 16.069 1.00 88.25 188 GLU A C 1
ATOM 1517 O O . GLU A 1 188 ? 2.629 -20.474 15.087 1.00 88.25 188 GLU A O 1
ATOM 1522 N N . CYS A 1 189 ? 4.651 -20.462 16.015 1.00 87.19 189 CYS A N 1
ATOM 1523 C CA . CYS A 1 189 ? 5.338 -20.081 14.785 1.00 87.19 189 CYS A CA 1
ATOM 1524 C C . CYS A 1 189 ? 6.790 -20.570 14.809 1.00 87.19 189 CYS A C 1
ATOM 1526 O O . CYS A 1 189 ? 7.616 -20.042 15.557 1.00 87.19 189 CYS A O 1
ATOM 1528 N N . HIS A 1 190 ? 7.120 -21.543 13.958 1.00 88.94 190 HIS A N 1
ATOM 1529 C CA . HIS A 1 190 ? 8.465 -22.133 13.880 1.00 88.94 190 HIS A CA 1
ATOM 1530 C C . HIS A 1 190 ? 9.455 -21.327 13.005 1.00 88.94 190 HIS A C 1
ATOM 1532 O O . HIS A 1 190 ? 10.616 -21.716 12.852 1.00 88.94 190 HIS A O 1
ATOM 1538 N N . LEU A 1 191 ? 9.021 -20.208 12.407 1.00 89.06 191 LEU A N 1
ATOM 1539 C CA . LEU A 1 191 ? 9.869 -19.360 11.560 1.00 89.06 191 LEU A CA 1
ATOM 1540 C C . LEU A 1 191 ? 10.962 -18.669 12.390 1.00 89.06 191 LEU A C 1
ATOM 1542 O O . LEU A 1 191 ? 10.692 -18.093 13.441 1.00 89.06 191 LEU A O 1
ATOM 1546 N N . LYS A 1 192 ? 12.205 -18.693 11.894 1.00 86.44 192 LYS A N 1
ATOM 1547 C CA . LYS A 1 192 ? 13.379 -18.175 12.622 1.00 86.44 192 LYS A CA 1
ATOM 1548 C C . LYS A 1 192 ? 13.524 -16.652 12.546 1.00 86.44 192 LYS A C 1
ATOM 1550 O O . LYS A 1 192 ? 13.868 -16.025 13.544 1.00 86.44 192 LYS A O 1
ATOM 1555 N N . GLU A 1 193 ? 13.285 -16.052 11.380 1.00 90.50 193 GLU A N 1
ATOM 1556 C CA . GLU A 1 193 ? 13.514 -14.617 11.172 1.00 90.50 193 GLU A CA 1
ATOM 1557 C C . GLU A 1 193 ? 12.317 -13.755 11.565 1.00 90.50 193 GLU A C 1
ATOM 1559 O O . GLU A 1 193 ? 11.182 -14.023 11.169 1.00 90.50 193 GLU A O 1
ATOM 1564 N N . GLN A 1 194 ? 12.573 -12.653 12.274 1.00 86.81 194 GLN A N 1
ATOM 1565 C CA . GLN A 1 194 ? 11.510 -11.795 12.796 1.00 86.81 194 GLN A CA 1
ATOM 1566 C C . GLN A 1 194 ? 10.644 -11.155 11.696 1.00 86.81 194 GLN A C 1
ATOM 1568 O O . GLN A 1 194 ? 9.450 -10.972 11.906 1.00 86.81 194 GLN A O 1
ATOM 1573 N N . HIS A 1 195 ? 11.196 -10.861 10.512 1.00 85.06 195 HIS A N 1
ATOM 1574 C CA . HIS A 1 195 ? 10.403 -10.331 9.396 1.00 85.06 195 HIS A CA 1
ATOM 1575 C C . HIS A 1 195 ? 9.418 -11.375 8.841 1.00 85.06 195 HIS A C 1
ATOM 1577 O O . HIS A 1 195 ? 8.240 -11.073 8.654 1.00 85.06 195 HIS A O 1
ATOM 1583 N N . ALA A 1 196 ? 9.868 -12.623 8.666 1.00 87.75 196 ALA A N 1
ATOM 1584 C CA . ALA A 1 196 ? 9.012 -13.733 8.250 1.00 87.75 196 ALA A CA 1
ATOM 1585 C C . ALA A 1 196 ? 7.947 -14.061 9.314 1.00 87.75 196 ALA A C 1
ATOM 1587 O O . ALA A 1 196 ? 6.778 -14.241 8.977 1.00 87.75 196 ALA A O 1
ATOM 1588 N N . ARG A 1 197 ? 8.321 -14.045 10.605 1.00 90.12 197 ARG A N 1
ATOM 1589 C CA . ARG A 1 197 ? 7.374 -14.170 11.728 1.00 90.12 197 ARG A CA 1
ATOM 1590 C C . ARG A 1 197 ? 6.314 -13.068 11.709 1.00 90.12 197 ARG A C 1
ATOM 1592 O O . ARG A 1 197 ? 5.140 -13.376 11.859 1.00 90.12 197 ARG A O 1
ATOM 1599 N N . ASN A 1 198 ? 6.699 -11.807 11.495 1.00 88.69 198 ASN A N 1
ATOM 1600 C CA . ASN A 1 198 ? 5.747 -10.693 11.426 1.00 88.69 198 ASN A CA 1
ATOM 1601 C C . ASN A 1 198 ? 4.735 -10.880 10.284 1.00 88.69 198 ASN A C 1
ATOM 1603 O O . ASN A 1 198 ? 3.543 -10.718 10.522 1.00 88.69 198 ASN A O 1
ATOM 1607 N N . LYS A 1 199 ? 5.183 -11.280 9.082 1.00 89.94 199 LYS A N 1
ATOM 1608 C CA . LYS A 1 199 ? 4.283 -11.589 7.954 1.00 89.94 199 LYS A CA 1
ATOM 1609 C C . LYS A 1 199 ? 3.333 -12.748 8.269 1.00 89.94 199 LYS A C 1
ATOM 1611 O O . LYS A 1 199 ? 2.148 -12.662 7.960 1.00 89.94 199 LYS A O 1
ATOM 1616 N N . TYR A 1 200 ? 3.825 -13.812 8.903 1.00 92.31 200 TYR A N 1
ATOM 1617 C CA . TYR A 1 200 ? 2.990 -14.935 9.341 1.00 92.31 200 TYR A CA 1
ATOM 1618 C C . TYR A 1 200 ? 1.920 -14.487 10.348 1.00 92.31 200 TYR A C 1
ATOM 1620 O O . TYR A 1 200 ? 0.730 -14.694 10.112 1.00 92.31 200 TYR A O 1
ATOM 1628 N N . TYR A 1 201 ? 2.324 -13.805 11.425 1.00 93.56 201 TYR A N 1
ATOM 1629 C CA . TYR A 1 201 ? 1.394 -13.326 12.448 1.00 93.56 201 TYR A CA 1
ATOM 1630 C C . TYR A 1 201 ? 0.384 -12.321 11.891 1.00 93.56 201 TYR A C 1
ATOM 1632 O O . TYR A 1 201 ? -0.789 -12.442 12.212 1.00 93.56 201 TYR A O 1
ATOM 1640 N N . GLY A 1 202 ? 0.785 -11.394 11.014 1.00 93.69 202 GLY A N 1
ATOM 1641 C CA . GLY A 1 202 ? -0.144 -10.444 10.390 1.00 93.69 202 GLY A CA 1
ATOM 1642 C C . GLY A 1 202 ? -1.301 -11.144 9.669 1.00 93.69 202 GLY A C 1
ATOM 1643 O O . GLY A 1 202 ? -2.466 -10.838 9.910 1.00 93.69 202 GLY A O 1
ATOM 1644 N N . ASN A 1 203 ? -0.995 -12.172 8.877 1.00 93.12 203 ASN A N 1
ATOM 1645 C CA . ASN A 1 203 ? -2.014 -12.962 8.185 1.00 93.12 203 ASN A CA 1
ATOM 1646 C C . ASN A 1 203 ? -2.949 -13.722 9.139 1.00 93.12 203 ASN A C 1
ATOM 1648 O O . ASN A 1 203 ? -4.166 -13.699 8.955 1.00 93.12 203 ASN A O 1
ATOM 1652 N N . VAL A 1 204 ? -2.404 -14.381 10.168 1.00 93.38 204 VAL A N 1
ATOM 1653 C CA . VAL A 1 204 ? -3.217 -15.136 11.140 1.00 93.38 204 VAL A CA 1
ATOM 1654 C C . VAL A 1 204 ? -4.078 -14.196 11.993 1.00 93.38 204 VAL A C 1
ATOM 1656 O O . VAL A 1 204 ? -5.256 -14.465 12.217 1.00 93.38 204 VAL A O 1
ATOM 1659 N N . TYR A 1 205 ? -3.517 -13.071 12.435 1.00 95.19 205 TYR A N 1
ATOM 1660 C CA . TYR A 1 205 ? -4.199 -12.101 13.291 1.00 95.19 205 TYR A CA 1
ATOM 1661 C C . TYR A 1 205 ? -5.297 -11.352 12.528 1.00 95.19 205 TYR A C 1
ATOM 1663 O O . TYR A 1 205 ? -6.381 -11.157 13.074 1.00 95.19 205 TYR A O 1
ATOM 1671 N N . CYS A 1 206 ? -5.061 -10.994 11.259 1.00 96.44 206 CYS A N 1
ATOM 1672 C CA . CYS A 1 206 ? -6.090 -10.424 10.391 1.00 96.44 206 CYS A CA 1
ATOM 1673 C C . CYS A 1 206 ? -7.257 -11.407 10.213 1.00 96.44 206 CYS A C 1
ATOM 1675 O O . CYS A 1 206 ? -8.384 -11.061 10.563 1.00 96.44 206 CYS A O 1
ATOM 1677 N N . ARG A 1 207 ? -6.983 -12.659 9.799 1.00 95.56 207 ARG A N 1
ATOM 1678 C CA . ARG A 1 207 ? -8.005 -13.719 9.664 1.00 95.56 207 ARG A CA 1
ATOM 1679 C C . ARG A 1 207 ? -8.817 -13.920 10.942 1.00 95.56 207 ARG A C 1
ATOM 1681 O O . ARG A 1 207 ? -10.035 -14.013 10.870 1.00 95.56 207 ARG A O 1
ATOM 1688 N N . TYR A 1 208 ? -8.168 -13.946 12.106 1.00 94.50 208 TYR A N 1
ATOM 1689 C CA . TYR A 1 208 ? -8.860 -14.097 13.387 1.00 94.50 208 TYR A CA 1
ATOM 1690 C C . TYR A 1 208 ? -9.803 -12.924 13.700 1.00 94.50 208 TYR A C 1
ATOM 1692 O O . TYR A 1 208 ? -10.904 -13.149 14.202 1.00 94.50 208 TYR A O 1
ATOM 1700 N N . LEU A 1 209 ? -9.409 -11.683 13.404 1.00 94.25 209 LEU A N 1
ATOM 1701 C CA . LEU A 1 209 ? -10.229 -10.496 13.680 1.00 94.25 209 LEU A CA 1
ATOM 1702 C C . LEU A 1 209 ? -11.425 -10.329 12.727 1.00 94.25 209 LEU A C 1
ATOM 1704 O O . LEU A 1 209 ? -12.381 -9.652 13.103 1.00 94.25 209 LEU A O 1
ATOM 1708 N N . ILE A 1 210 ? -11.400 -10.971 11.553 1.00 95.75 210 ILE A N 1
ATOM 1709 C CA . ILE A 1 210 ? -12.512 -11.005 10.580 1.00 95.75 210 ILE A CA 1
ATOM 1710 C C . ILE A 1 210 ? -13.219 -12.372 10.502 1.00 95.75 210 ILE A C 1
ATOM 1712 O O . ILE A 1 210 ? -14.031 -12.594 9.608 1.00 95.75 210 ILE A O 1
ATOM 1716 N N . ARG A 1 211 ? -12.911 -13.309 11.413 1.00 94.38 211 ARG A N 1
ATOM 1717 C CA . ARG A 1 211 ? -13.323 -14.730 11.342 1.00 94.38 211 ARG A CA 1
ATOM 1718 C C . ARG A 1 211 ? -14.828 -14.968 11.184 1.00 94.38 211 ARG A C 1
ATOM 1720 O O . ARG A 1 211 ? -15.215 -15.952 10.569 1.00 94.38 211 ARG A O 1
ATOM 1727 N N . ASN A 1 212 ? -15.659 -14.066 11.711 1.00 93.25 212 ASN A N 1
ATOM 1728 C CA . ASN A 1 212 ? -17.121 -14.152 11.647 1.00 93.25 212 ASN A CA 1
ATOM 1729 C C . ASN A 1 212 ? -17.700 -13.351 10.462 1.00 93.25 212 ASN A C 1
ATOM 1731 O O . ASN A 1 212 ? -18.876 -12.998 10.458 1.00 93.25 212 ASN A O 1
ATOM 1735 N N . ASN A 1 213 ? -16.868 -13.067 9.456 1.00 93.12 213 ASN A N 1
ATOM 1736 C CA . ASN A 1 213 ? -17.239 -12.468 8.182 1.00 93.12 213 ASN A CA 1
ATOM 1737 C C . ASN A 1 213 ? -16.687 -13.341 7.029 1.00 93.12 213 ASN A C 1
ATOM 1739 O O . ASN A 1 213 ? -15.571 -13.107 6.550 1.00 93.12 213 ASN A O 1
ATOM 1743 N N . PRO A 1 214 ? -17.426 -14.384 6.597 1.00 92.25 214 PRO A N 1
ATOM 1744 C CA . PRO A 1 214 ? -16.907 -15.388 5.667 1.00 92.25 214 PRO A CA 1
ATOM 1745 C C . PRO A 1 214 ? -16.555 -14.805 4.293 1.00 92.25 214 PRO A C 1
ATOM 1747 O O . PRO A 1 214 ? -15.590 -15.252 3.679 1.00 92.25 214 PRO A O 1
ATOM 1750 N N . GLU A 1 215 ? -17.258 -13.764 3.839 1.00 93.19 215 GLU A N 1
ATOM 1751 C CA . GLU A 1 215 ? -16.952 -13.061 2.588 1.00 93.19 215 GLU A CA 1
ATOM 1752 C C . GLU A 1 215 ? -15.581 -12.377 2.641 1.00 93.19 215 GLU A C 1
ATOM 1754 O O . GLU A 1 215 ? -14.769 -12.536 1.730 1.00 93.19 215 GLU A O 1
ATOM 1759 N N . ARG A 1 216 ? -15.278 -11.653 3.730 1.00 93.69 216 ARG A N 1
ATOM 1760 C CA . ARG A 1 216 ? -13.977 -10.985 3.899 1.00 93.69 216 ARG A CA 1
ATOM 1761 C C . ARG A 1 216 ? -12.846 -11.989 4.161 1.00 93.69 216 ARG A C 1
ATOM 1763 O O . ARG A 1 216 ? -11.727 -11.751 3.708 1.00 93.69 216 ARG A O 1
ATOM 1770 N N . VAL A 1 217 ? -13.123 -13.132 4.802 1.00 93.25 217 VAL A N 1
ATOM 1771 C CA . VAL A 1 217 ? -12.170 -14.257 4.894 1.00 93.25 217 VAL A CA 1
ATOM 1772 C C . VAL A 1 217 ? -11.875 -14.835 3.506 1.00 93.25 217 VAL A C 1
ATOM 1774 O O . VAL A 1 217 ? -10.706 -14.933 3.132 1.00 93.25 217 VAL A O 1
ATOM 1777 N N . ALA A 1 218 ? -12.905 -15.162 2.719 1.00 92.31 218 ALA A N 1
ATOM 1778 C CA . ALA A 1 218 ? -12.764 -15.708 1.369 1.00 92.31 218 ALA A CA 1
ATOM 1779 C C . ALA A 1 218 ? -12.009 -14.742 0.440 1.00 92.31 218 ALA A C 1
ATOM 1781 O O . ALA A 1 218 ? -11.054 -15.143 -0.233 1.00 92.31 218 ALA A O 1
ATOM 1782 N N . PHE A 1 219 ? -12.365 -13.453 0.483 1.00 91.50 219 PHE A N 1
ATOM 1783 C CA . PHE A 1 219 ? -11.660 -12.377 -0.210 1.00 91.50 219 PHE A CA 1
ATOM 1784 C C . PHE A 1 219 ? -10.171 -12.365 0.153 1.00 91.50 219 PHE A C 1
ATOM 1786 O O . PHE A 1 219 ? -9.328 -12.470 -0.735 1.00 91.50 219 PHE A O 1
ATOM 1793 N N . LEU A 1 220 ? -9.828 -12.346 1.449 1.00 90.94 220 LEU A N 1
ATOM 1794 C CA . LEU A 1 220 ? -8.432 -12.397 1.886 1.00 90.94 220 LEU A CA 1
ATOM 1795 C C . LEU A 1 220 ? -7.718 -13.664 1.390 1.00 90.94 220 LEU A C 1
ATOM 1797 O O . LEU A 1 220 ? -6.547 -13.582 1.040 1.00 90.94 220 LEU A O 1
ATOM 1801 N N . THR A 1 221 ? -8.375 -14.827 1.325 1.00 87.00 221 THR A N 1
ATOM 1802 C CA . THR A 1 221 ? -7.741 -16.054 0.798 1.00 87.00 221 THR A CA 1
ATOM 1803 C C . THR A 1 221 ? -7.519 -16.060 -0.716 1.00 87.00 221 THR A C 1
ATOM 1805 O O . THR A 1 221 ? -6.661 -16.806 -1.183 1.00 87.00 221 THR A O 1
ATOM 1808 N N . HIS A 1 222 ? -8.240 -15.236 -1.482 1.00 86.69 222 HIS A N 1
ATOM 1809 C CA . HIS A 1 222 ? -8.138 -15.199 -2.943 1.00 86.69 222 HIS A CA 1
ATOM 1810 C C . HIS A 1 222 ? -6.856 -14.505 -3.443 1.00 86.69 222 HIS A C 1
ATOM 1812 O O . HIS A 1 222 ? -6.302 -14.872 -4.480 1.00 86.69 222 HIS A O 1
ATOM 1818 N N . PHE A 1 223 ? -6.347 -13.505 -2.715 1.00 80.12 223 PHE A N 1
ATOM 1819 C CA . PHE A 1 223 ? -5.181 -12.735 -3.158 1.00 80.12 223 PHE A CA 1
ATOM 1820 C C . PHE A 1 223 ? -3.865 -13.473 -2.900 1.00 80.12 223 PHE A C 1
ATOM 1822 O O . PHE A 1 223 ? -3.564 -13.896 -1.791 1.00 80.12 223 PHE A O 1
ATOM 1829 N N . LYS A 1 224 ? -2.984 -13.511 -3.907 1.00 75.75 224 LYS A N 1
ATOM 1830 C CA . LYS A 1 224 ? -1.631 -14.093 -3.786 1.00 75.75 224 LYS A CA 1
ATOM 1831 C C . LYS A 1 224 ? -0.714 -13.365 -2.781 1.00 75.75 224 LYS A C 1
ATOM 1833 O O . LYS A 1 224 ? 0.318 -13.910 -2.394 1.00 75.75 224 LYS A O 1
ATOM 1838 N N . LYS A 1 225 ? -1.064 -12.137 -2.389 1.00 75.56 225 LYS A N 1
ATOM 1839 C CA . LYS A 1 225 ? -0.350 -11.318 -1.399 1.00 75.56 225 LYS A CA 1
ATOM 1840 C C . LYS A 1 225 ? -1.295 -10.868 -0.295 1.00 75.56 225 LYS A C 1
ATOM 1842 O O . LYS A 1 225 ? -1.776 -9.738 -0.257 1.00 75.56 225 LYS A O 1
ATOM 1847 N N . THR A 1 226 ? -1.591 -11.806 0.589 1.00 86.44 226 THR A N 1
ATOM 1848 C CA . THR A 1 226 ? -2.464 -11.590 1.739 1.00 86.44 226 THR A CA 1
ATOM 1849 C C . THR A 1 226 ? -1.806 -10.713 2.811 1.00 86.44 226 THR A C 1
ATOM 1851 O O . THR A 1 226 ? -2.497 -10.174 3.670 1.00 86.44 226 THR A O 1
ATOM 1854 N N . ASP A 1 227 ? -0.481 -10.537 2.762 1.00 88.62 227 ASP A N 1
ATOM 1855 C CA . ASP A 1 227 ? 0.298 -9.741 3.706 1.00 88.62 227 ASP A CA 1
ATOM 1856 C C . ASP A 1 227 ? 0.104 -8.227 3.538 1.00 88.62 227 ASP A C 1
ATOM 1858 O O . ASP A 1 227 ? -0.107 -7.567 4.550 1.00 88.62 227 ASP A O 1
ATOM 1862 N N . ASP A 1 228 ? 0.073 -7.680 2.314 1.00 90.38 228 ASP A N 1
ATOM 1863 C CA . ASP A 1 228 ? -0.221 -6.245 2.109 1.00 90.38 228 ASP A CA 1
ATOM 1864 C C . ASP A 1 228 ? -1.672 -5.896 2.551 1.00 90.38 228 ASP A C 1
ATOM 1866 O O . ASP A 1 228 ? -1.930 -4.881 3.208 1.00 90.38 228 ASP A O 1
ATOM 1870 N N . LEU A 1 229 ? -2.640 -6.780 2.250 1.00 94.19 229 LEU A N 1
ATOM 1871 C CA . LEU A 1 229 ? -4.028 -6.672 2.733 1.00 94.19 229 LEU A CA 1
ATOM 1872 C C . LEU A 1 229 ? -4.108 -6.729 4.265 1.00 94.19 229 LEU A C 1
ATOM 1874 O O . LEU A 1 229 ? -4.761 -5.886 4.882 1.00 94.19 229 LEU A O 1
ATOM 1878 N N . SER A 1 230 ? -3.436 -7.705 4.881 1.00 95.81 230 SER A N 1
ATOM 1879 C CA . SER A 1 230 ? -3.432 -7.872 6.338 1.00 95.81 230 SER A CA 1
ATOM 1880 C C . SER A 1 230 ? -2.803 -6.673 7.040 1.00 95.81 230 SER A C 1
ATOM 1882 O O . SER A 1 230 ? -3.330 -6.212 8.048 1.00 95.81 230 SER A O 1
ATOM 1884 N N . ASP A 1 231 ? -1.703 -6.140 6.507 1.00 94.81 231 ASP A N 1
ATOM 1885 C CA . ASP A 1 231 ? -0.997 -5.007 7.099 1.00 94.81 231 ASP A CA 1
ATOM 1886 C C . ASP A 1 231 ? -1.829 -3.712 7.028 1.00 94.81 231 ASP A C 1
ATOM 1888 O O . ASP A 1 231 ? -1.926 -3.009 8.038 1.00 94.81 231 ASP A O 1
ATOM 1892 N N . SER A 1 232 ? -2.506 -3.436 5.903 1.00 96.69 232 SER A N 1
ATOM 1893 C CA . SER A 1 232 ? -3.440 -2.299 5.792 1.00 96.69 232 SER A CA 1
ATOM 1894 C C . SER A 1 232 ? -4.644 -2.417 6.744 1.00 96.69 232 SER A C 1
ATOM 1896 O O . SER A 1 232 ? -4.970 -1.441 7.428 1.00 96.69 232 SER A O 1
ATOM 1898 N N . PHE A 1 233 ? -5.255 -3.602 6.878 1.00 97.88 233 PHE A N 1
ATOM 1899 C CA . PHE A 1 233 ? -6.348 -3.847 7.832 1.00 97.88 233 PHE A CA 1
ATOM 1900 C C . PHE A 1 233 ? -5.891 -3.709 9.293 1.00 97.88 233 PHE A C 1
ATOM 1902 O O . PHE A 1 233 ? -6.497 -2.974 10.072 1.00 97.88 233 PHE A O 1
ATOM 1909 N N . LEU A 1 234 ? -4.804 -4.384 9.682 1.00 97.50 234 LEU A N 1
ATOM 1910 C CA . LEU A 1 234 ? -4.318 -4.406 11.066 1.00 97.50 234 LEU A CA 1
ATOM 1911 C C . LEU A 1 234 ? -3.850 -3.028 11.546 1.00 97.50 234 LEU A C 1
ATOM 1913 O O . LEU A 1 234 ? -4.026 -2.681 12.716 1.00 97.50 234 LEU A O 1
ATOM 1917 N N . GLN A 1 235 ? -3.293 -2.219 10.642 1.00 97.31 235 GLN A N 1
ATOM 1918 C CA . GLN A 1 235 ? -2.990 -0.816 10.901 1.00 97.31 235 GLN A CA 1
ATOM 1919 C C . GLN A 1 235 ? -4.264 -0.012 11.236 1.00 97.31 235 GLN A C 1
ATOM 1921 O O . GLN A 1 235 ? -4.273 0.737 12.217 1.00 97.31 235 GLN A O 1
ATOM 1926 N N . GLY A 1 236 ? -5.348 -0.204 10.475 1.00 97.50 236 GLY A N 1
ATOM 1927 C CA . GLY A 1 236 ? -6.645 0.437 10.716 1.00 97.50 236 GLY A CA 1
ATOM 1928 C C . GLY A 1 236 ? -7.299 -0.021 12.017 1.00 97.50 236 GLY A C 1
ATOM 1929 O O . GLY A 1 236 ? -7.686 0.807 12.844 1.00 97.50 236 GLY A O 1
ATOM 1930 N N . ALA A 1 237 ? -7.319 -1.334 12.256 1.00 96.69 237 ALA A N 1
ATOM 1931 C CA . ALA A 1 237 ? -7.797 -1.931 13.497 1.00 96.69 237 ALA A CA 1
ATOM 1932 C C . ALA A 1 237 ? -7.060 -1.370 14.728 1.00 96.69 237 ALA A C 1
ATOM 1934 O O . ALA A 1 237 ? -7.693 -1.009 15.722 1.00 96.69 237 ALA A O 1
ATOM 1935 N N . TRP A 1 238 ? -5.730 -1.224 14.653 1.00 95.81 238 TRP A N 1
ATOM 1936 C CA . TRP A 1 238 ? -4.933 -0.649 15.740 1.00 95.81 238 TRP A CA 1
ATOM 1937 C C . TRP A 1 238 ? -5.307 0.802 16.015 1.00 95.81 238 TRP A C 1
ATOM 1939 O O . TRP A 1 238 ? -5.498 1.198 17.167 1.00 95.81 238 TRP A O 1
ATOM 1949 N N . TYR A 1 239 ? -5.428 1.595 14.958 1.00 96.06 239 TYR A N 1
ATOM 1950 C CA . TYR A 1 239 ? -5.719 3.012 15.072 1.00 96.06 239 TYR A CA 1
ATOM 1951 C C . TYR A 1 239 ? -7.113 3.276 15.668 1.00 96.06 239 TYR A C 1
ATOM 1953 O O . TYR A 1 239 ? -7.259 4.088 16.590 1.00 96.06 239 TYR A O 1
ATOM 1961 N N . LEU A 1 240 ? -8.123 2.527 15.217 1.00 95.00 240 LEU A N 1
ATOM 1962 C CA . LEU A 1 240 ? -9.494 2.613 15.725 1.00 95.00 240 LEU A CA 1
ATOM 1963 C C . LEU A 1 240 ? -9.603 2.166 17.189 1.00 95.00 240 LEU A C 1
ATOM 1965 O O . LEU A 1 240 ? -10.199 2.879 17.998 1.00 95.00 240 LEU A O 1
ATOM 1969 N N . LEU A 1 241 ? -8.976 1.043 17.563 1.00 91.50 241 LEU A N 1
ATOM 1970 C CA . LEU A 1 241 ? -8.996 0.538 18.942 1.00 91.50 241 LEU A CA 1
ATOM 1971 C C . LEU A 1 241 ? -8.399 1.533 19.944 1.00 91.50 241 LEU A C 1
ATOM 1973 O O . LEU A 1 241 ? -8.940 1.703 21.037 1.00 91.50 241 LEU A O 1
ATOM 1977 N N . ASN A 1 242 ? -7.293 2.197 19.597 1.00 88.75 242 ASN A N 1
ATOM 1978 C CA . ASN A 1 242 ? -6.667 3.170 20.496 1.00 88.75 242 ASN A CA 1
ATOM 1979 C C . ASN A 1 242 ? -7.429 4.500 20.535 1.00 88.75 242 ASN A C 1
ATOM 1981 O O . ASN A 1 242 ? -7.555 5.079 21.612 1.00 88.75 242 ASN A O 1
ATOM 1985 N N . SER A 1 243 ? -8.013 4.927 19.410 1.00 86.62 243 SER A N 1
ATOM 1986 C CA . SER A 1 243 ? -8.928 6.077 19.371 1.00 86.62 243 SER A CA 1
ATOM 1987 C C . SER A 1 243 ? -10.125 5.857 20.305 1.00 86.62 243 SER A C 1
ATOM 1989 O O . SER A 1 243 ? -10.380 6.672 21.189 1.00 86.62 243 SER A O 1
ATOM 1991 N N . TYR A 1 244 ? -10.800 4.707 20.185 1.00 83.31 244 TYR A N 1
ATOM 1992 C CA . TYR A 1 244 ? -11.938 4.347 21.035 1.00 83.31 244 TYR A CA 1
ATOM 1993 C C . TYR A 1 244 ? -11.565 4.255 22.523 1.00 83.31 244 TYR A C 1
ATOM 1995 O O . TYR A 1 244 ? -12.297 4.764 23.373 1.00 83.31 244 TYR A O 1
ATOM 2003 N N . ARG A 1 245 ? -10.412 3.655 22.854 1.00 80.62 245 ARG A N 1
ATOM 2004 C CA . ARG A 1 245 ? -9.914 3.585 24.240 1.00 80.62 245 ARG A CA 1
ATOM 2005 C C . ARG A 1 245 ? -9.658 4.974 24.825 1.00 80.62 245 ARG A C 1
ATOM 2007 O O . ARG A 1 245 ? -10.105 5.227 25.938 1.00 80.62 245 ARG A O 1
ATOM 2014 N N . GLY A 1 246 ? -9.017 5.872 24.070 1.00 71.31 246 GLY A N 1
ATOM 2015 C CA . GLY A 1 246 ? -8.757 7.253 24.492 1.00 71.31 246 GLY A CA 1
ATOM 2016 C C . GLY A 1 246 ? -10.037 8.034 24.802 1.00 71.31 246 GLY A C 1
ATOM 2017 O O . GLY A 1 246 ? -10.142 8.647 25.865 1.00 71.31 246 GLY A O 1
ATOM 2018 N N . SER A 1 247 ? -11.049 7.942 23.932 1.00 60.59 247 SER A N 1
ATOM 2019 C CA .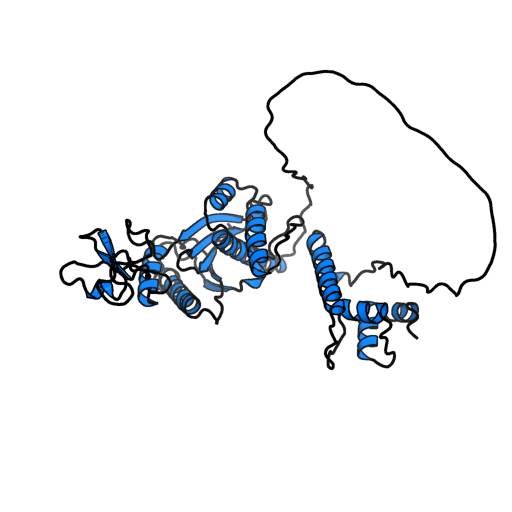 SER A 1 247 ? -12.373 8.530 24.187 1.00 60.59 247 SER A CA 1
ATOM 2020 C C . SER A 1 247 ? -13.082 7.885 25.385 1.00 60.59 247 SER A C 1
ATOM 2022 O O . SER A 1 247 ? -13.695 8.586 26.185 1.00 60.59 247 SER A O 1
ATOM 2024 N N . SER A 1 248 ? -12.964 6.564 25.555 1.00 54.56 248 SER A N 1
ATOM 2025 C CA . SER A 1 248 ? -13.592 5.836 26.669 1.00 54.56 248 SER A CA 1
ATOM 2026 C C . SER A 1 248 ? -12.971 6.177 28.027 1.00 54.56 248 SER A C 1
ATOM 2028 O O . SER A 1 248 ? -13.675 6.198 29.028 1.00 54.56 248 SER A O 1
ATOM 2030 N N . SER A 1 249 ? -11.681 6.527 28.096 1.00 43.75 249 SER A N 1
ATOM 2031 C CA . SER A 1 249 ? -11.075 7.033 29.340 1.00 43.75 249 SER A CA 1
ATOM 2032 C C . SER A 1 249 ? -11.621 8.393 29.807 1.00 43.75 249 SER A C 1
ATOM 2034 O O . SER A 1 249 ? -11.375 8.766 30.950 1.00 43.75 249 SER A O 1
ATOM 2036 N N . ALA A 1 250 ? -12.384 9.114 28.974 1.00 43.88 250 ALA A N 1
ATOM 2037 C CA . ALA A 1 250 ? -13.070 10.350 29.361 1.00 43.88 250 ALA A CA 1
ATOM 2038 C C . ALA A 1 250 ? -14.525 10.136 29.837 1.00 43.88 250 ALA A C 1
ATOM 2040 O O . ALA A 1 250 ? -15.127 11.065 30.372 1.00 43.88 250 ALA A O 1
ATOM 2041 N N . ILE A 1 251 ? -15.104 8.939 29.657 1.00 40.66 251 ILE A N 1
ATOM 2042 C CA . ILE A 1 251 ? -16.497 8.620 30.015 1.00 40.66 251 ILE A CA 1
ATOM 2043 C C . ILE A 1 251 ? -16.513 7.273 30.753 1.00 40.66 251 ILE A C 1
ATOM 2045 O O . ILE A 1 251 ? -16.351 6.224 30.138 1.00 40.66 251 ILE A O 1
ATOM 2049 N N . GLY A 1 252 ? -16.683 7.319 32.080 1.00 31.94 252 GLY A N 1
ATOM 2050 C CA . GLY A 1 252 ? -16.408 6.220 33.021 1.00 31.94 252 GLY A CA 1
ATOM 2051 C C . GLY A 1 252 ? -16.824 4.815 32.560 1.00 31.94 252 GLY A C 1
ATOM 2052 O O . GLY A 1 252 ? -18.005 4.479 32.529 1.00 31.94 252 GLY A O 1
ATOM 2053 N N . TYR A 1 253 ? -15.828 3.984 32.246 1.00 31.98 253 TYR A N 1
ATOM 2054 C CA . TYR A 1 253 ? -16.010 2.657 31.658 1.00 31.98 253 TYR A CA 1
ATOM 2055 C C . TYR A 1 253 ? -16.442 1.592 32.683 1.00 31.98 253 TYR A C 1
ATOM 2057 O O . TYR A 1 253 ? -15.777 1.387 33.699 1.00 31.98 253 TYR A O 1
ATOM 2065 N N . GLN A 1 254 ? -17.509 0.854 32.364 1.00 27.30 254 GLN A N 1
ATOM 2066 C CA . GLN A 1 254 ? -17.918 -0.384 33.042 1.00 27.30 254 GLN A CA 1
ATOM 2067 C C . GLN A 1 254 ? -17.523 -1.595 32.171 1.00 27.30 254 GLN A C 1
ATOM 2069 O O . GLN A 1 254 ? -17.778 -1.569 30.965 1.00 27.30 254 GLN A O 1
ATOM 2074 N N . PRO A 1 255 ? -16.895 -2.652 32.723 1.00 30.22 255 PRO A N 1
ATOM 2075 C CA . PRO A 1 255 ? -16.470 -3.814 31.943 1.00 30.22 255 PRO A CA 1
ATOM 2076 C C . PRO A 1 255 ? -17.637 -4.744 31.571 1.00 30.22 255 PRO A C 1
ATOM 2078 O O . PRO A 1 255 ? -18.517 -5.016 32.386 1.00 30.22 255 PRO A O 1
ATOM 2081 N N . PHE A 1 256 ? -17.605 -5.272 30.346 1.00 34.34 256 PHE A N 1
ATOM 2082 C CA . PHE A 1 256 ? -18.598 -6.219 29.825 1.00 34.34 256 PHE A CA 1
ATOM 2083 C C . PHE A 1 256 ? -18.431 -7.652 30.384 1.00 34.34 256 PHE A C 1
ATOM 2085 O O . PHE A 1 256 ? -17.328 -8.012 30.809 1.00 34.34 256 PHE A O 1
ATOM 2092 N N . PRO A 1 257 ? -19.488 -8.493 30.357 1.00 27.86 257 PRO A N 1
ATOM 2093 C CA . PRO A 1 257 ? -19.412 -9.899 30.760 1.00 27.86 257 PRO A CA 1
ATOM 2094 C C . PRO A 1 257 ? -18.569 -10.754 29.804 1.00 27.86 257 PRO A C 1
ATOM 2096 O O . PRO A 1 257 ? -18.481 -10.474 28.609 1.00 27.86 257 PRO A O 1
ATOM 2099 N N . HIS A 1 258 ? -18.007 -11.847 30.324 1.00 28.20 258 HIS A N 1
ATOM 2100 C CA . HIS A 1 258 ? -17.388 -12.895 29.511 1.00 28.20 258 HIS A CA 1
ATOM 2101 C C . HIS A 1 258 ? -18.416 -13.958 29.107 1.00 28.20 258 HIS A C 1
ATOM 2103 O O . HIS A 1 258 ? -19.226 -14.370 29.932 1.00 28.20 258 HIS A O 1
ATOM 2109 N N . HIS A 1 259 ? -18.304 -14.442 27.869 1.00 30.31 259 HIS A N 1
ATOM 2110 C CA . HIS A 1 259 ? -18.951 -15.658 27.373 1.00 30.31 259 HIS A CA 1
ATOM 2111 C C . HIS A 1 259 ? -17.910 -16.589 26.728 1.00 30.31 259 HIS A C 1
ATOM 2113 O O . HIS A 1 259 ? -16.752 -16.206 26.539 1.00 30.31 259 HIS A O 1
ATOM 2119 N N . ASP A 1 260 ? -18.306 -17.838 26.508 1.00 28.53 260 ASP A N 1
ATOM 2120 C CA . ASP A 1 260 ? -17.445 -18.990 26.784 1.00 28.53 260 ASP A CA 1
ATOM 2121 C C . ASP A 1 260 ? -16.464 -19.431 25.684 1.00 28.53 260 ASP A C 1
ATOM 2123 O O . ASP A 1 260 ? -16.562 -19.084 24.506 1.00 28.53 260 ASP A O 1
ATOM 2127 N N . ASN A 1 261 ? -15.480 -20.238 26.100 1.00 26.92 261 ASN A N 1
ATOM 2128 C CA . ASN A 1 261 ? -14.422 -20.760 25.237 1.00 26.92 261 ASN A CA 1
ATOM 2129 C C . ASN A 1 261 ? -14.920 -21.937 24.380 1.00 26.92 261 ASN A C 1
ATOM 2131 O O . ASN A 1 261 ? -14.892 -23.083 24.829 1.00 26.92 261 ASN A O 1
ATOM 2135 N N . ALA A 1 262 ? -15.277 -21.680 23.123 1.00 26.03 262 ALA A N 1
ATOM 2136 C CA . ALA A 1 262 ? -15.358 -22.732 22.113 1.00 26.03 262 ALA A CA 1
ATOM 2137 C C . ALA A 1 262 ? -13.944 -23.098 21.619 1.00 26.03 262 ALA A C 1
ATOM 2139 O O . ALA A 1 262 ? -13.251 -22.268 21.026 1.00 26.03 262 ALA A O 1
ATOM 2140 N N . PHE A 1 263 ? -13.509 -24.338 21.858 1.00 23.00 263 PHE A N 1
ATOM 2141 C CA . PHE A 1 263 ? -12.343 -24.907 21.177 1.00 23.00 263 PHE A CA 1
ATOM 2142 C C . PHE A 1 263 ? -12.710 -25.220 19.721 1.00 23.00 263 PHE A C 1
ATOM 2144 O O . PHE A 1 263 ? -13.732 -25.853 19.471 1.00 23.00 263 PHE A O 1
ATOM 2151 N N . ILE A 1 264 ? -11.854 -24.822 18.778 1.00 26.16 264 ILE A N 1
ATOM 2152 C CA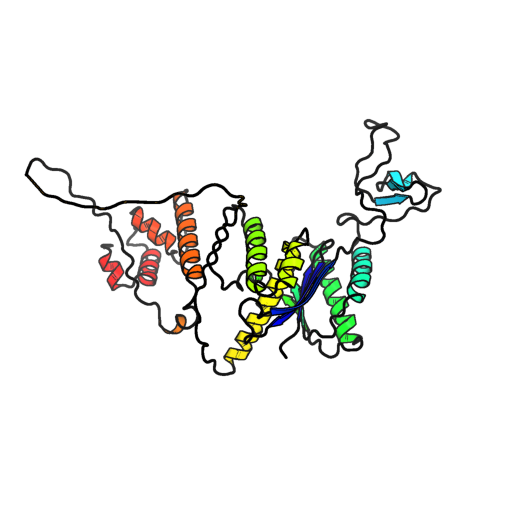 . ILE A 1 264 ? -11.906 -25.277 17.384 1.00 26.16 264 ILE A CA 1
ATOM 2153 C C . ILE A 1 264 ? -10.714 -26.210 17.171 1.00 26.16 264 ILE A C 1
ATOM 2155 O O . ILE A 1 264 ? -9.575 -25.836 17.457 1.00 26.16 264 ILE A O 1
ATOM 2159 N N . SER A 1 265 ? -10.986 -27.424 16.699 1.00 26.16 265 SER A N 1
ATOM 2160 C CA . SER A 1 265 ? -9.988 -28.435 16.350 1.00 26.16 265 SER A CA 1
ATOM 2161 C C . SER A 1 265 ? -10.185 -28.853 14.895 1.00 26.16 265 SER A C 1
ATOM 2163 O O . SER A 1 265 ? -11.058 -29.667 14.599 1.00 26.16 265 SER A O 1
ATOM 2165 N N . ASP A 1 266 ? -9.380 -28.290 13.996 1.00 29.12 266 ASP A N 1
ATOM 2166 C CA . ASP A 1 266 ? -9.433 -28.611 12.569 1.00 29.12 266 ASP A CA 1
ATOM 2167 C C . ASP A 1 266 ? -8.814 -29.996 12.311 1.00 29.12 266 ASP A C 1
ATOM 2169 O O . ASP A 1 266 ? -7.590 -30.148 12.279 1.00 29.12 266 ASP A O 1
ATOM 2173 N N . SER A 1 267 ? -9.652 -31.019 12.123 1.00 27.42 267 SER A N 1
ATOM 2174 C CA . SER A 1 267 ? -9.205 -32.358 11.715 1.00 27.42 267 SER A CA 1
ATOM 2175 C C . SER A 1 267 ? -10.267 -33.115 10.909 1.00 27.42 267 SER A C 1
ATOM 2177 O O . SER A 1 267 ? -10.804 -34.121 11.369 1.00 27.42 267 SER A O 1
ATOM 2179 N N . GLU A 1 268 ? -10.543 -32.656 9.687 1.00 26.73 268 GLU A N 1
ATOM 2180 C CA . GLU A 1 268 ? -11.320 -33.418 8.701 1.00 26.73 268 GLU A CA 1
ATOM 2181 C C . GLU A 1 268 ? -10.417 -33.900 7.559 1.00 26.73 268 GLU A C 1
ATOM 2183 O O . GLU A 1 268 ? -10.094 -33.171 6.620 1.00 26.73 268 GLU A O 1
ATOM 2188 N N . THR A 1 269 ? -9.997 -35.162 7.646 1.00 26.94 269 THR A N 1
ATOM 2189 C CA . THR A 1 269 ? -9.476 -35.923 6.505 1.00 26.94 269 THR A CA 1
ATOM 2190 C C . THR A 1 269 ? -10.592 -36.770 5.908 1.00 26.94 269 THR A C 1
ATOM 2192 O O . THR A 1 269 ? -11.300 -37.451 6.646 1.00 26.94 269 THR A O 1
ATOM 2195 N N . VAL A 1 270 ? -10.696 -36.739 4.577 1.00 26.80 270 VAL A N 1
ATOM 2196 C CA . VAL A 1 270 ? -11.658 -37.472 3.732 1.00 26.80 270 VAL A CA 1
ATOM 2197 C C . VAL A 1 270 ? -11.920 -38.906 4.210 1.00 26.80 270 VAL A C 1
ATOM 2199 O O . VAL A 1 270 ? -10.978 -39.645 4.499 1.00 26.80 270 VAL A O 1
ATOM 2202 N N . SER A 1 271 ? -13.189 -39.319 4.199 1.00 23.95 271 SER A N 1
ATOM 2203 C CA . SER A 1 271 ? -13.621 -40.696 4.447 1.00 23.95 271 SER A CA 1
ATOM 2204 C C . SER A 1 271 ? -14.588 -41.199 3.368 1.00 23.95 271 SER A C 1
ATOM 2206 O O . SER A 1 271 ? -15.440 -40.462 2.881 1.00 23.95 271 SER A O 1
ATOM 2208 N N . GLU A 1 272 ? -14.462 -42.482 3.030 1.00 23.83 272 GLU A N 1
ATOM 2209 C CA . GLU A 1 272 ? -15.503 -43.312 2.410 1.00 23.83 272 GLU A CA 1
ATOM 2210 C C . GLU A 1 272 ? -15.494 -44.705 3.094 1.00 23.83 272 GLU A C 1
ATOM 2212 O O . GLU A 1 272 ? -14.545 -45.009 3.827 1.00 23.83 272 GLU A O 1
ATOM 2217 N N . PRO A 1 273 ? -16.575 -45.508 2.998 1.00 31.17 273 PRO A N 1
ATOM 2218 C CA . PRO A 1 273 ? -17.014 -46.331 4.135 1.00 31.17 273 PRO A CA 1
ATOM 2219 C C . PRO A 1 273 ? -16.660 -47.830 4.076 1.00 31.17 273 PRO A C 1
ATOM 2221 O O . PRO A 1 273 ? -16.514 -48.411 3.003 1.00 31.17 273 PRO A O 1
ATOM 2224 N N . GLY A 1 274 ? -16.656 -48.498 5.242 1.00 23.86 274 GLY A N 1
ATOM 2225 C CA . GLY A 1 274 ? -16.566 -49.965 5.329 1.00 23.86 274 GLY A CA 1
ATOM 2226 C C . GLY A 1 274 ? -16.808 -50.588 6.719 1.00 23.86 274 GLY A C 1
ATOM 2227 O O . GLY A 1 274 ? -16.033 -50.375 7.642 1.00 23.86 274 GLY A O 1
ATOM 2228 N N . THR A 1 275 ? -17.852 -51.425 6.811 1.00 25.98 275 THR A N 1
ATOM 2229 C CA . THR A 1 275 ? -18.033 -52.594 7.720 1.00 25.98 275 THR A CA 1
ATOM 2230 C C . THR A 1 275 ? -17.896 -52.475 9.256 1.00 25.98 275 THR A C 1
ATOM 2232 O O . THR A 1 275 ? -16.824 -52.617 9.832 1.00 25.98 275 THR A O 1
ATOM 2235 N N . VAL A 1 276 ? -19.075 -52.381 9.884 1.00 25.69 276 VAL A N 1
ATOM 2236 C CA . VAL A 1 276 ? -19.588 -52.999 11.138 1.00 25.69 276 VAL A CA 1
ATOM 2237 C C . VAL A 1 276 ? -18.752 -54.120 11.815 1.00 25.69 276 VAL A C 1
ATOM 2239 O O . VAL A 1 276 ? -18.426 -55.095 11.141 1.00 25.69 276 VAL A O 1
ATOM 2242 N N . LEU A 1 277 ? -18.553 -54.050 13.151 1.00 27.75 277 LEU A N 1
ATOM 2243 C CA . LEU A 1 277 ? -19.058 -55.006 14.187 1.00 27.75 277 LEU A CA 1
ATOM 2244 C C . LEU A 1 277 ? -18.368 -54.878 15.575 1.00 27.75 277 LEU A C 1
ATOM 2246 O O . LEU A 1 277 ? -17.225 -55.290 15.723 1.00 27.75 277 LEU A O 1
ATOM 2250 N N . ASP A 1 278 ? -19.131 -54.381 16.561 1.00 28.58 278 ASP A N 1
ATOM 2251 C CA . ASP A 1 278 ? -19.329 -54.851 17.958 1.00 28.58 278 ASP A CA 1
ATOM 2252 C C . ASP A 1 278 ? -18.159 -55.129 18.962 1.00 28.58 278 ASP A C 1
ATOM 2254 O O . ASP A 1 278 ? -16.995 -55.198 18.574 1.00 28.58 278 ASP A O 1
ATOM 2258 N N . PRO A 1 279 ? -18.430 -55.151 20.300 1.00 37.50 279 PRO A N 1
ATOM 2259 C CA . PRO A 1 279 ? -17.464 -54.692 21.315 1.00 37.50 279 PRO A CA 1
ATOM 2260 C C . PRO A 1 279 ? -17.091 -55.744 22.403 1.00 37.50 279 PRO A C 1
ATOM 2262 O O . PRO A 1 279 ? -17.084 -56.938 22.134 1.00 37.50 279 PRO A O 1
ATOM 2265 N N . GLU A 1 280 ? -16.819 -55.268 23.636 1.00 27.11 280 GLU A N 1
ATOM 2266 C CA . GLU A 1 280 ? -16.436 -55.987 24.880 1.00 27.11 280 GLU A CA 1
ATOM 2267 C C . GLU A 1 280 ? -14.933 -56.355 25.042 1.00 27.11 280 GLU A C 1
ATOM 2269 O O . GLU A 1 280 ? -14.254 -56.661 24.072 1.00 27.11 280 GLU A O 1
ATOM 2274 N N . SER A 1 281 ? -14.316 -56.315 26.242 1.00 26.41 281 SER A N 1
ATOM 2275 C CA . SER A 1 281 ? -14.742 -55.758 27.549 1.00 26.41 281 SER A CA 1
ATOM 2276 C C . SER A 1 281 ? -13.580 -55.516 28.552 1.00 26.41 281 SER A C 1
ATOM 2278 O O . SER A 1 281 ? -12.505 -56.099 28.467 1.00 26.41 281 SER A O 1
ATOM 2280 N N . SER A 1 282 ? -13.874 -54.702 29.579 1.00 25.38 282 SER A N 1
ATOM 2281 C CA . SER A 1 282 ? -13.474 -54.856 31.003 1.00 25.38 282 SER A CA 1
ATOM 2282 C C . SER A 1 282 ? -12.015 -54.724 31.530 1.00 25.38 282 SER A C 1
ATOM 2284 O O . SER A 1 282 ? -11.148 -55.547 31.279 1.00 25.38 282 SER A O 1
ATOM 2286 N N . LEU A 1 283 ? -11.879 -53.778 32.479 1.00 25.77 283 LEU A N 1
ATOM 2287 C CA . LEU A 1 283 ? -11.352 -53.926 33.862 1.00 25.77 283 LEU A CA 1
ATOM 2288 C C . LEU A 1 283 ? -9.838 -54.104 34.196 1.00 25.77 283 LEU A C 1
ATOM 2290 O O . LEU A 1 283 ? -9.247 -55.173 34.119 1.00 25.77 283 LEU A O 1
ATOM 2294 N N . ILE A 1 284 ? -9.307 -53.019 34.785 1.00 25.30 284 ILE A N 1
ATOM 2295 C CA . ILE A 1 284 ? -8.367 -52.898 35.942 1.00 25.30 284 ILE A CA 1
ATOM 2296 C C . ILE A 1 284 ? -8.845 -53.650 37.220 1.00 25.30 284 ILE A C 1
ATOM 2298 O O . ILE A 1 284 ? -10.002 -54.075 37.211 1.00 25.30 284 ILE A O 1
ATOM 2302 N N . PRO A 1 285 ? -8.102 -53.708 38.371 1.00 41.72 285 PRO A N 1
ATOM 2303 C CA . PRO A 1 285 ? -6.773 -53.148 38.751 1.00 41.72 285 PRO A CA 1
ATOM 2304 C C . PRO A 1 285 ? -5.737 -54.277 39.119 1.00 41.72 285 PRO A C 1
ATOM 2306 O O . PRO A 1 285 ? -5.669 -55.206 38.327 1.00 41.72 285 PRO A O 1
ATOM 2309 N N . SER A 1 286 ? -4.840 -54.355 40.138 1.00 26.78 286 SER A N 1
ATOM 2310 C CA . SER A 1 286 ? -4.522 -53.632 41.405 1.00 26.78 286 SER A CA 1
ATOM 2311 C C . SER A 1 286 ? -3.111 -53.973 41.980 1.00 26.78 286 SER A C 1
ATOM 2313 O O . SER A 1 286 ? -2.693 -55.112 41.837 1.00 26.78 286 SER A O 1
ATOM 2315 N N . THR A 1 287 ? -2.488 -53.047 42.754 1.00 24.91 287 THR A N 1
ATOM 2316 C CA . THR A 1 287 ? -1.681 -53.240 44.024 1.00 24.91 287 THR A CA 1
ATOM 2317 C C . THR A 1 287 ? -0.474 -54.225 44.122 1.00 24.91 287 THR A C 1
ATOM 2319 O O . THR A 1 287 ? -0.455 -55.231 43.438 1.00 24.91 287 THR A O 1
ATOM 2322 N N . SER A 1 288 ? 0.519 -54.133 45.040 1.00 26.20 288 SER A N 1
ATOM 2323 C CA . SER A 1 288 ? 1.134 -53.071 45.900 1.00 26.20 288 SER A CA 1
ATOM 2324 C C . SER A 1 288 ? 2.259 -53.668 46.813 1.00 26.20 288 SER A C 1
ATOM 2326 O O . SER A 1 288 ? 2.304 -54.887 46.917 1.00 26.20 288 SER A O 1
ATOM 2328 N N . LEU A 1 289 ? 3.013 -52.835 47.578 1.00 26.06 289 LEU A N 1
ATOM 2329 C CA . LEU A 1 289 ? 3.827 -53.161 48.802 1.00 26.06 289 LEU A CA 1
ATOM 2330 C C . LEU A 1 289 ? 5.222 -53.848 48.567 1.00 26.06 289 LEU A C 1
ATOM 2332 O O . LEU A 1 289 ? 5.311 -54.734 47.731 1.00 26.06 289 LEU A O 1
ATOM 2336 N N . VAL A 1 290 ? 6.386 -53.318 49.038 1.00 26.20 290 VAL A N 1
ATOM 2337 C CA . VAL A 1 290 ? 7.038 -53.273 50.406 1.00 26.20 290 VAL A CA 1
ATOM 2338 C C . VAL A 1 290 ? 7.833 -54.569 50.727 1.00 26.20 290 VAL A C 1
ATOM 2340 O O . VAL A 1 290 ? 7.309 -55.635 50.435 1.00 26.20 290 VAL A O 1
ATOM 2343 N N . SER A 1 291 ? 9.059 -54.616 51.299 1.00 26.20 291 SER A N 1
ATOM 2344 C CA . SER A 1 291 ? 10.090 -53.644 51.788 1.00 26.20 291 SER A CA 1
ATOM 2345 C C . SER A 1 291 ? 11.490 -54.317 51.917 1.00 26.20 291 SER A C 1
ATOM 2347 O O . SER A 1 291 ? 11.584 -55.523 51.692 1.00 26.20 291 SER A O 1
ATOM 2349 N N . THR A 1 292 ? 12.560 -53.575 52.285 1.00 26.70 292 THR A N 1
ATOM 2350 C CA . THR A 1 292 ? 13.585 -53.881 53.343 1.00 26.70 292 THR A CA 1
ATOM 2351 C C . THR A 1 292 ? 14.850 -52.983 53.253 1.00 26.70 292 THR A C 1
ATOM 2353 O O . THR A 1 292 ? 15.152 -52.431 52.196 1.00 26.70 292 THR A O 1
ATOM 2356 N N . GLU A 1 293 ? 15.586 -52.824 54.367 1.00 26.45 293 GLU A N 1
ATOM 2357 C CA . GLU A 1 293 ? 16.659 -51.821 54.600 1.00 26.45 293 GLU A CA 1
ATOM 2358 C C . GLU A 1 293 ? 17.953 -52.458 55.222 1.00 26.45 293 GLU A C 1
ATOM 2360 O O . GLU A 1 293 ? 17.918 -53.626 55.598 1.00 26.45 293 GLU A O 1
ATOM 2365 N N . GLU A 1 294 ? 19.147 -51.837 55.370 1.00 26.25 294 GLU A N 1
ATOM 2366 C CA . GLU A 1 294 ? 19.550 -50.414 55.241 1.00 26.25 294 GLU A CA 1
ATOM 2367 C C . GLU A 1 294 ? 20.944 -50.119 54.573 1.00 26.25 294 GLU A C 1
ATOM 2369 O O . GLU A 1 294 ? 20.920 -49.559 53.475 1.00 26.25 294 GLU A O 1
ATOM 2374 N N . PRO A 1 295 ? 22.155 -50.356 55.163 1.00 40.03 295 PRO A N 1
ATOM 2375 C CA . PRO A 1 295 ? 23.178 -49.283 55.144 1.00 40.03 295 PRO A CA 1
ATOM 2376 C C . PRO A 1 295 ? 24.603 -49.609 54.633 1.00 40.03 295 PRO A C 1
ATOM 2378 O O . PRO A 1 295 ? 25.120 -50.701 54.860 1.00 40.03 295 PRO A O 1
ATOM 2381 N N . THR A 1 296 ? 25.318 -48.596 54.097 1.00 27.16 296 THR A N 1
ATOM 2382 C CA . THR A 1 296 ? 26.655 -48.128 54.584 1.00 27.16 296 THR A CA 1
ATOM 2383 C C . THR A 1 296 ? 27.274 -46.953 53.783 1.00 27.16 296 THR A C 1
ATOM 2385 O O . THR A 1 296 ? 27.019 -46.759 52.599 1.00 27.16 296 THR A O 1
ATOM 2388 N N . SER A 1 297 ? 28.170 -46.209 54.455 1.00 30.53 297 SER A N 1
ATOM 2389 C CA . SER A 1 297 ? 29.242 -45.325 53.927 1.00 30.53 297 SER A CA 1
ATOM 2390 C C . SER A 1 297 ? 28.911 -44.050 53.113 1.00 30.53 297 SER A C 1
ATOM 2392 O O . SER A 1 297 ? 28.853 -44.049 51.890 1.00 30.53 297 SER A O 1
ATOM 2394 N N . GLY A 1 298 ? 28.878 -42.922 53.837 1.00 36.00 298 GLY A N 1
ATOM 2395 C CA . GLY A 1 298 ? 29.626 -41.675 53.569 1.00 36.00 298 GLY A CA 1
ATOM 2396 C C . GLY A 1 298 ? 29.843 -41.161 52.133 1.00 36.00 298 GLY A C 1
ATOM 2397 O O . GLY A 1 298 ? 30.770 -41.583 51.447 1.00 36.00 298 GLY A O 1
ATOM 2398 N N . GLY A 1 299 ? 29.123 -40.091 51.775 1.00 32.91 299 GLY A N 1
ATOM 2399 C CA . GLY A 1 299 ? 29.459 -39.174 50.675 1.00 32.91 299 GLY A CA 1
ATOM 2400 C C . GLY A 1 299 ? 29.516 -37.705 51.143 1.00 32.91 299 GLY A C 1
ATOM 2401 O O . GLY A 1 299 ? 29.065 -37.407 52.252 1.00 32.91 299 GLY A O 1
ATOM 2402 N N . PRO A 1 300 ? 30.064 -36.771 50.338 1.00 32.94 300 PRO A N 1
ATOM 2403 C CA . PRO A 1 300 ? 30.129 -35.347 50.687 1.00 32.94 300 PRO A CA 1
ATOM 2404 C C . PRO A 1 300 ? 28.727 -34.713 50.802 1.00 32.94 300 PRO A C 1
ATOM 2406 O O . PRO A 1 300 ? 27.782 -35.203 50.175 1.00 32.94 300 PRO A O 1
ATOM 2409 N N . PRO A 1 301 ? 28.568 -33.612 51.565 1.00 33.91 301 PRO A N 1
ATOM 2410 C CA . PRO A 1 301 ? 27.260 -33.012 51.816 1.00 33.91 301 PRO A CA 1
ATOM 2411 C C . PRO A 1 301 ? 26.576 -32.576 50.509 1.00 33.91 301 PRO A C 1
ATOM 2413 O O . PRO A 1 301 ? 27.233 -32.032 49.613 1.00 33.91 301 PRO A O 1
ATOM 2416 N N . PRO A 1 302 ? 25.253 -32.787 50.372 1.00 33.31 302 PRO A N 1
ATOM 2417 C CA . PRO A 1 302 ? 24.549 -32.508 49.131 1.00 33.31 302 PRO A CA 1
ATOM 2418 C C . PRO A 1 302 ? 24.557 -31.008 48.837 1.00 33.31 302 PRO A C 1
ATOM 2420 O O . PRO A 1 302 ? 24.034 -30.207 49.611 1.00 33.31 302 PRO A O 1
ATOM 2423 N N . THR A 1 303 ? 25.074 -30.622 47.669 1.00 36.34 303 THR A N 1
ATOM 2424 C CA . THR A 1 303 ? 24.944 -29.247 47.175 1.00 36.34 303 THR A CA 1
ATOM 2425 C C . THR A 1 303 ? 23.464 -28.923 46.970 1.00 36.34 303 THR A C 1
ATOM 2427 O O . THR A 1 303 ? 22.835 -29.337 45.991 1.00 36.34 303 THR A O 1
ATOM 2430 N N . HIS A 1 304 ? 22.881 -28.188 47.919 1.00 35.12 304 HIS A N 1
ATOM 2431 C CA . HIS A 1 304 ? 21.499 -27.728 47.860 1.00 35.12 304 HIS A CA 1
ATOM 2432 C C . HIS A 1 304 ? 21.319 -26.734 46.707 1.00 35.12 304 HIS A C 1
ATOM 2434 O O . HIS A 1 304 ? 21.386 -25.519 46.875 1.00 35.12 304 HIS A O 1
ATOM 2440 N N . LYS A 1 305 ? 21.043 -27.266 45.510 1.00 32.75 305 LYS A N 1
ATOM 2441 C CA . LYS A 1 305 ? 20.537 -26.498 44.370 1.00 32.75 305 LYS A CA 1
ATOM 2442 C C . LYS A 1 305 ? 19.250 -25.804 44.803 1.00 32.75 305 LYS A C 1
ATOM 2444 O O . LYS A 1 305 ? 18.200 -26.448 44.861 1.00 32.75 305 LYS A O 1
ATOM 2449 N N . ILE A 1 306 ? 19.338 -24.505 45.095 1.00 34.81 306 ILE A N 1
ATOM 2450 C CA . ILE A 1 306 ? 18.216 -23.679 45.546 1.00 34.81 306 ILE A CA 1
ATOM 2451 C C . ILE A 1 306 ? 17.170 -23.629 44.424 1.00 34.81 306 ILE A C 1
ATOM 2453 O O . ILE A 1 306 ? 17.214 -22.796 43.518 1.00 34.81 306 ILE A O 1
ATOM 2457 N N . LYS A 1 307 ? 16.211 -24.560 44.459 1.00 33.25 307 LYS A N 1
ATOM 2458 C CA . LYS A 1 307 ? 15.056 -24.578 43.559 1.00 33.25 307 LYS A CA 1
ATOM 2459 C C . LYS A 1 307 ? 14.094 -23.474 43.986 1.00 33.25 307 LYS A C 1
ATOM 2461 O O . LYS A 1 307 ? 13.098 -23.741 44.655 1.00 33.25 307 LYS A O 1
ATOM 2466 N N . ILE A 1 308 ? 14.383 -22.241 43.566 1.00 34.81 308 ILE A N 1
ATOM 2467 C CA . ILE A 1 308 ? 13.496 -21.084 43.728 1.00 34.81 308 ILE A CA 1
ATOM 2468 C C . ILE A 1 308 ? 12.187 -21.358 42.965 1.00 34.81 308 ILE A C 1
ATOM 2470 O O . ILE A 1 308 ? 12.035 -21.021 41.789 1.00 34.81 308 ILE A O 1
ATOM 2474 N N . LYS A 1 309 ? 11.212 -21.984 43.636 1.00 34.09 309 LYS A N 1
ATOM 2475 C CA . LYS A 1 309 ? 9.813 -21.948 43.204 1.00 34.09 309 LYS A CA 1
ATOM 2476 C C . LYS A 1 309 ? 9.329 -20.518 43.410 1.00 34.09 309 LYS A C 1
ATOM 2478 O O . LYS A 1 309 ? 9.117 -20.096 44.543 1.00 34.09 309 LYS A O 1
ATOM 2483 N N . LEU A 1 310 ? 9.148 -19.791 42.310 1.00 32.31 310 LEU A N 1
ATOM 2484 C CA . LEU A 1 310 ? 8.582 -18.444 42.300 1.00 32.31 310 LEU A CA 1
ATOM 2485 C C . LEU A 1 310 ? 7.160 -18.465 42.890 1.00 32.31 310 LEU A C 1
ATOM 2487 O O . LEU A 1 310 ? 6.186 -18.705 42.172 1.00 32.31 310 LEU A O 1
ATOM 2491 N N . LYS A 1 311 ? 7.028 -18.209 44.199 1.00 28.12 311 LYS A N 1
ATOM 2492 C CA . LYS A 1 311 ? 5.740 -17.832 44.790 1.00 28.12 311 LYS A CA 1
ATOM 2493 C C . LYS A 1 311 ? 5.320 -16.508 44.160 1.00 28.12 311 LYS A C 1
ATOM 2495 O O . LYS A 1 311 ? 6.065 -15.534 44.191 1.00 28.12 311 LYS A O 1
ATOM 2500 N N . GLN A 1 312 ? 4.129 -16.488 43.572 1.00 34.25 312 GLN A N 1
ATOM 2501 C CA . GLN A 1 312 ? 3.555 -15.267 43.023 1.00 34.25 312 GLN A CA 1
ATOM 2502 C C . GLN A 1 312 ? 3.069 -14.406 44.192 1.00 34.25 312 GLN A C 1
ATOM 2504 O O . GLN A 1 312 ? 2.147 -14.802 44.901 1.00 34.25 312 GLN A O 1
ATOM 2509 N N . VAL A 1 313 ? 3.695 -13.248 44.386 1.00 28.42 313 VAL A N 1
ATOM 2510 C CA . VAL A 1 313 ? 3.231 -12.186 45.289 1.00 28.42 313 VAL A CA 1
ATOM 2511 C C . VAL A 1 313 ? 2.869 -10.979 44.410 1.00 28.42 313 VAL A C 1
ATOM 2513 O O . VAL A 1 313 ? 3.553 -10.767 43.403 1.00 28.42 313 VAL A O 1
ATOM 2516 N N . PRO A 1 314 ? 1.780 -10.233 44.683 1.00 30.06 314 PRO A N 1
ATOM 2517 C CA . PRO A 1 314 ? 1.287 -9.242 43.732 1.00 30.06 314 PRO A CA 1
ATOM 2518 C C . PRO A 1 314 ? 2.221 -8.038 43.584 1.00 30.06 314 PRO A C 1
ATOM 2520 O O . PRO A 1 314 ? 2.626 -7.428 44.570 1.00 30.06 314 PRO A O 1
ATOM 2523 N N . ILE A 1 315 ? 2.471 -7.642 42.335 1.00 31.20 315 ILE A N 1
ATOM 2524 C CA . ILE A 1 315 ? 2.848 -6.261 42.007 1.00 31.20 315 ILE A CA 1
ATOM 2525 C C . ILE A 1 315 ? 1.611 -5.370 42.261 1.00 31.20 315 ILE A C 1
ATOM 2527 O O . ILE A 1 315 ? 0.484 -5.872 42.240 1.00 31.20 315 ILE A O 1
ATOM 2531 N N . GLY A 1 316 ? 1.821 -4.080 42.552 1.00 31.27 316 GLY A N 1
ATOM 2532 C CA . GLY A 1 316 ? 0.792 -3.139 43.022 1.00 31.27 316 GLY A CA 1
ATOM 2533 C C . GLY A 1 316 ? -0.545 -3.207 42.269 1.00 31.27 316 GLY A C 1
ATOM 2534 O O . GLY A 1 316 ? -0.577 -3.332 41.041 1.00 31.27 316 GLY A O 1
ATOM 2535 N N . ARG A 1 317 ? -1.653 -3.130 43.026 1.00 31.06 317 ARG A N 1
ATOM 2536 C CA . ARG A 1 317 ? -3.030 -3.362 42.540 1.00 31.06 317 ARG A CA 1
ATOM 2537 C C . ARG A 1 317 ? -3.388 -2.515 41.316 1.00 31.06 317 ARG A C 1
ATOM 2539 O O . ARG A 1 317 ? -4.076 -3.003 40.423 1.00 31.06 317 ARG A O 1
ATOM 2546 N N . ASP A 1 318 ? -2.871 -1.296 41.260 1.00 32.16 318 ASP A N 1
ATOM 2547 C CA . ASP A 1 318 ? -3.313 -0.241 40.344 1.00 32.16 318 ASP A CA 1
ATOM 2548 C C . ASP A 1 318 ? -2.857 -0.471 38.891 1.00 32.16 318 ASP A C 1
ATOM 2550 O O . ASP A 1 318 ? -3.472 0.032 37.956 1.00 32.16 318 ASP A O 1
ATOM 2554 N N . PHE A 1 319 ? -1.835 -1.311 38.672 1.00 33.12 319 PHE A N 1
ATOM 2555 C CA . PHE A 1 319 ? -1.397 -1.725 37.329 1.00 33.12 319 PHE A CA 1
ATOM 2556 C C . PHE A 1 319 ? -2.032 -3.044 36.848 1.00 33.12 319 PHE A C 1
ATOM 2558 O O . PHE A 1 319 ? -1.792 -3.480 35.721 1.00 33.12 319 PHE A O 1
ATOM 2565 N N . LEU A 1 320 ? -2.827 -3.708 37.696 1.00 29.95 320 LEU A N 1
ATOM 2566 C CA . LEU A 1 320 ? -3.304 -5.084 37.492 1.00 29.95 320 LEU A CA 1
ATOM 2567 C C . LEU A 1 320 ? -4.793 -5.183 37.108 1.00 29.95 320 LEU A C 1
ATOM 2569 O O . LEU A 1 320 ? -5.329 -6.284 36.962 1.00 29.95 320 LEU A O 1
ATOM 2573 N N . GLN A 1 321 ? -5.465 -4.043 36.922 1.00 31.50 321 GLN A N 1
ATOM 2574 C CA . GLN A 1 321 ? -6.895 -3.985 36.596 1.00 31.50 321 GLN A CA 1
ATOM 2575 C C . GLN A 1 321 ? -7.189 -3.966 35.080 1.00 31.50 321 GLN A C 1
ATOM 2577 O O . GLN A 1 321 ? -8.320 -4.231 34.687 1.00 31.50 321 GLN A O 1
ATOM 2582 N N . MET A 1 322 ? -6.185 -3.733 34.219 1.00 37.09 322 MET A N 1
ATOM 2583 C CA . MET A 1 322 ? -6.372 -3.566 32.762 1.00 37.09 322 MET A CA 1
ATOM 2584 C C . MET A 1 322 ? -6.040 -4.794 31.884 1.00 37.09 322 MET A C 1
ATOM 2586 O O . MET A 1 322 ? -6.231 -4.731 30.673 1.00 37.09 322 MET A O 1
ATOM 2590 N N . THR A 1 323 ? -5.516 -5.900 32.432 1.00 35.06 323 THR A N 1
ATOM 2591 C CA . THR A 1 323 ? -4.910 -6.991 31.620 1.00 35.06 323 THR A CA 1
ATOM 2592 C C . THR A 1 323 ? -5.234 -8.419 32.090 1.00 35.06 323 THR A C 1
ATOM 2594 O O . THR A 1 323 ? -4.457 -9.347 31.868 1.00 35.06 323 THR A O 1
ATOM 2597 N N . LYS A 1 324 ? -6.393 -8.648 32.725 1.00 28.23 324 LYS A N 1
ATOM 2598 C CA . LYS A 1 324 ? -6.718 -9.955 33.339 1.00 28.23 324 LYS A CA 1
ATOM 2599 C C . LYS A 1 324 ? -6.982 -11.130 32.382 1.00 28.23 324 LYS A C 1
ATOM 2601 O O . LYS A 1 324 ? -6.884 -12.268 32.832 1.00 28.23 324 LYS A O 1
ATOM 2606 N N . HIS A 1 325 ? -7.273 -10.894 31.100 1.00 36.44 325 HIS A N 1
ATOM 2607 C CA . HIS A 1 325 ? -7.757 -11.935 30.175 1.00 36.44 325 HIS A CA 1
ATOM 2608 C C . HIS A 1 325 ? -6.869 -12.133 28.934 1.00 36.44 325 HIS A C 1
ATOM 2610 O O . HIS A 1 325 ? -7.352 -12.234 27.815 1.00 36.44 325 HIS A O 1
ATOM 2616 N N . SER A 1 326 ? -5.550 -12.229 29.137 1.00 37.66 326 SER A N 1
ATOM 2617 C CA . SER A 1 326 ? -4.630 -12.803 28.143 1.00 37.66 326 SER A CA 1
ATOM 2618 C C . SER A 1 326 ? -3.506 -13.588 28.827 1.00 37.66 326 SER A C 1
ATOM 2620 O O . SER A 1 326 ? -2.578 -13.023 29.411 1.00 37.66 326 SER A O 1
ATOM 2622 N N . SER A 1 327 ? -3.570 -14.918 28.734 1.00 36.25 327 SER A N 1
ATOM 2623 C CA . SER A 1 327 ? -2.452 -15.811 29.077 1.00 36.25 327 SER A CA 1
ATOM 2624 C C . SER A 1 327 ? -1.268 -15.623 28.118 1.00 36.25 327 SER A C 1
ATOM 2626 O O . SE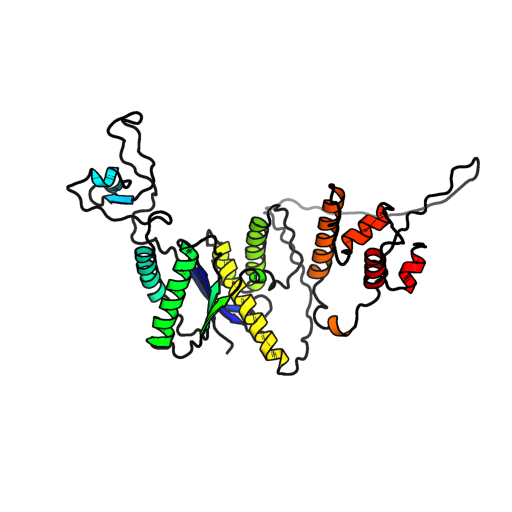R A 1 327 ? -0.109 -15.763 28.525 1.00 36.25 327 SER A O 1
ATOM 2628 N N . THR A 1 328 ? -1.562 -15.230 26.874 1.00 42.66 328 THR A N 1
ATOM 2629 C CA . THR A 1 328 ? -0.631 -14.996 25.766 1.00 42.66 328 THR A CA 1
ATOM 2630 C C . THR A 1 328 ? 0.491 -14.037 26.169 1.00 42.66 328 THR A C 1
ATOM 2632 O O . THR A 1 328 ? 1.661 -14.414 26.116 1.00 42.66 328 THR A O 1
ATOM 2635 N N . THR A 1 329 ? 0.167 -12.851 26.701 1.00 46.16 329 THR A N 1
ATOM 2636 C CA . THR A 1 329 ? 1.170 -11.847 27.114 1.00 46.16 329 THR A CA 1
ATOM 2637 C C . THR A 1 329 ? 2.123 -12.373 28.191 1.00 46.16 329 THR A C 1
ATOM 2639 O O . THR A 1 329 ? 3.336 -12.150 28.124 1.00 46.16 329 THR A O 1
ATOM 2642 N N . ARG A 1 330 ? 1.600 -13.112 29.180 1.00 39.47 330 ARG A N 1
ATOM 2643 C CA . ARG A 1 330 ? 2.404 -13.657 30.283 1.00 39.47 330 ARG A CA 1
ATOM 2644 C C . ARG A 1 330 ? 3.407 -14.695 29.782 1.00 39.47 330 ARG A C 1
ATOM 2646 O O . ARG A 1 330 ? 4.576 -14.648 30.167 1.00 39.47 330 ARG A O 1
ATOM 2653 N N . GLN A 1 331 ? 2.962 -15.601 28.914 1.00 44.12 331 GLN A N 1
ATOM 2654 C CA . GLN A 1 331 ? 3.817 -16.652 28.373 1.00 44.12 331 GLN A CA 1
ATOM 2655 C C . GLN A 1 331 ? 4.829 -16.098 27.356 1.00 44.12 331 GLN A C 1
ATOM 2657 O O . GLN A 1 331 ? 6.006 -16.445 27.425 1.00 44.12 331 GLN A O 1
ATOM 2662 N N . THR A 1 332 ? 4.435 -15.143 26.504 1.00 44.31 332 THR A N 1
ATOM 2663 C CA . THR A 1 332 ? 5.359 -14.443 25.594 1.00 44.31 332 THR A CA 1
ATOM 2664 C C . THR A 1 332 ? 6.485 -13.729 26.349 1.00 44.31 332 THR A C 1
ATOM 2666 O O . THR A 1 332 ? 7.642 -13.830 25.943 1.00 44.31 332 THR A O 1
ATOM 2669 N N . MET A 1 333 ? 6.193 -13.074 27.480 1.00 47.53 333 MET A N 1
ATOM 2670 C CA . MET A 1 333 ? 7.230 -12.477 28.336 1.00 47.53 333 MET A CA 1
ATOM 2671 C C . MET A 1 333 ? 8.153 -13.540 28.950 1.00 47.53 333 MET A C 1
ATOM 2673 O O . MET A 1 333 ? 9.374 -13.379 28.938 1.00 47.53 333 MET A O 1
ATOM 2677 N N . VAL A 1 334 ? 7.605 -14.661 29.432 1.00 49.81 334 VAL A N 1
ATOM 2678 C CA . VAL A 1 334 ? 8.399 -15.799 29.932 1.00 49.81 334 VAL A CA 1
ATOM 2679 C C . VAL A 1 334 ? 9.342 -16.343 28.852 1.00 49.81 334 VAL A C 1
ATOM 2681 O O . VAL A 1 334 ? 10.520 -16.569 29.130 1.00 49.81 334 VAL A O 1
ATOM 2684 N N . ASP A 1 335 ? 8.870 -16.515 27.619 1.00 47.94 335 ASP A N 1
ATOM 2685 C CA . ASP A 1 335 ? 9.678 -17.061 26.526 1.00 47.94 335 ASP A CA 1
ATOM 2686 C C . ASP A 1 335 ? 10.683 -16.047 25.953 1.00 47.94 335 ASP A C 1
ATOM 2688 O O . ASP A 1 335 ? 11.790 -16.436 25.571 1.00 47.94 335 ASP A O 1
ATOM 2692 N N . TYR A 1 336 ? 10.386 -14.744 26.021 1.00 51.44 336 TYR A N 1
ATOM 2693 C CA . TYR A 1 336 ? 11.370 -13.675 25.824 1.00 51.44 336 TYR A CA 1
ATOM 2694 C C . TYR A 1 336 ? 12.508 -13.761 26.856 1.00 51.44 336 TYR A C 1
ATOM 2696 O O . TYR A 1 336 ? 13.679 -13.825 26.472 1.00 51.44 336 TYR A O 1
ATOM 2704 N N . TYR A 1 337 ? 12.197 -13.861 28.156 1.00 49.44 337 TYR A N 1
ATOM 2705 C CA . TYR A 1 337 ? 13.221 -13.991 29.203 1.00 49.44 337 TYR A CA 1
ATOM 2706 C C . TYR A 1 337 ? 14.014 -15.307 29.110 1.00 49.44 337 TYR A C 1
ATOM 2708 O O . TYR A 1 337 ? 15.223 -15.298 29.367 1.00 49.44 337 TYR A O 1
ATOM 2716 N N . LYS A 1 338 ? 13.388 -16.421 28.686 1.00 51.84 338 LYS A N 1
ATOM 2717 C CA . LYS A 1 338 ? 14.093 -17.677 28.354 1.00 51.84 338 LYS A CA 1
ATOM 2718 C C . LYS A 1 338 ? 15.043 -17.501 27.167 1.00 51.84 338 LYS A C 1
ATOM 2720 O O . LYS A 1 338 ? 16.142 -18.048 27.201 1.00 51.84 338 LYS A O 1
ATOM 2725 N N . ASN A 1 339 ? 14.640 -16.776 26.121 1.00 48.56 339 ASN A N 1
ATOM 2726 C CA . ASN A 1 339 ? 15.480 -16.524 24.947 1.00 48.56 339 ASN A CA 1
ATOM 2727 C C . ASN A 1 339 ? 16.697 -15.663 25.325 1.00 48.56 339 ASN A C 1
ATOM 2729 O O . ASN A 1 339 ? 17.827 -16.079 25.081 1.00 48.56 339 ASN A O 1
ATOM 2733 N N . GLN A 1 340 ? 16.479 -14.554 26.039 1.00 49.94 340 GLN A N 1
ATOM 2734 C CA . GLN A 1 340 ? 17.556 -13.727 26.599 1.00 49.94 340 GLN A CA 1
ATOM 2735 C C . GLN A 1 340 ? 18.533 -14.568 27.438 1.00 49.94 340 GLN A C 1
ATOM 2737 O O . GLN A 1 340 ? 19.730 -14.586 27.169 1.00 49.94 340 GLN A O 1
ATOM 2742 N N . TYR A 1 341 ? 18.031 -15.374 28.378 1.00 49.94 341 TYR A N 1
ATOM 2743 C CA . TYR A 1 341 ? 18.858 -16.271 29.196 1.00 49.94 341 TYR A CA 1
ATOM 2744 C C . TYR A 1 341 ? 19.626 -17.332 28.372 1.00 49.94 341 TYR A C 1
ATOM 2746 O O . TYR A 1 341 ? 20.787 -17.625 28.663 1.00 49.94 341 TYR A O 1
ATOM 2754 N N . ARG A 1 342 ? 19.026 -17.883 27.305 1.00 52.59 342 ARG A N 1
ATOM 2755 C CA . ARG A 1 342 ? 19.712 -18.788 26.359 1.00 52.59 342 ARG A CA 1
ATOM 2756 C C . ARG A 1 342 ? 20.829 -18.089 25.578 1.00 52.59 342 ARG A C 1
ATOM 2758 O O . ARG A 1 342 ? 21.781 -18.763 25.193 1.00 52.59 342 ARG A O 1
ATOM 2765 N N . GLN A 1 343 ? 20.730 -16.779 25.341 1.00 47.06 343 GLN A N 1
ATOM 2766 C CA . GLN A 1 343 ? 21.791 -15.991 24.708 1.00 47.06 343 GLN A CA 1
ATOM 2767 C C . GLN A 1 343 ? 22.888 -15.591 25.705 1.00 47.06 343 GLN A C 1
ATOM 2769 O O . GLN A 1 343 ? 24.060 -15.670 25.347 1.00 47.06 343 GLN A O 1
ATOM 2774 N N . LEU A 1 344 ? 22.553 -15.304 26.973 1.00 49.09 344 LEU A N 1
ATOM 2775 C CA . LEU A 1 344 ? 23.552 -15.121 28.040 1.00 49.09 344 LEU A CA 1
ATOM 2776 C C . LEU A 1 344 ? 24.501 -16.332 28.125 1.00 49.09 344 LEU A C 1
ATOM 2778 O O . LEU A 1 344 ? 25.721 -16.178 28.061 1.00 49.09 344 LEU A O 1
ATOM 2782 N N . LYS A 1 345 ? 23.935 -17.550 28.120 1.00 51.28 345 LYS A N 1
ATOM 2783 C CA . LYS A 1 345 ? 24.681 -18.824 28.099 1.00 51.28 345 LYS A CA 1
ATOM 2784 C C . LYS A 1 345 ? 25.533 -19.088 26.849 1.00 51.28 345 LYS A C 1
ATOM 2786 O O . LYS A 1 345 ? 26.260 -20.075 26.834 1.00 51.28 345 LYS A O 1
ATOM 2791 N N . LYS A 1 346 ? 25.483 -18.236 25.819 1.00 46.62 346 LYS A N 1
ATOM 2792 C CA . LYS A 1 346 ? 26.340 -18.326 24.621 1.00 46.62 346 LYS A CA 1
ATOM 2793 C C . LYS A 1 346 ? 27.549 -17.379 24.649 1.00 46.62 346 LYS A C 1
ATOM 2795 O O . LYS A 1 346 ? 28.182 -17.187 23.618 1.00 46.62 346 LYS A O 1
ATOM 2800 N N . GLY A 1 347 ? 27.892 -16.828 25.817 1.00 48.94 347 GLY A N 1
ATOM 2801 C CA . GLY A 1 347 ? 29.123 -16.053 26.019 1.00 48.94 347 GLY A CA 1
ATOM 2802 C C . GLY A 1 347 ? 28.922 -14.542 26.132 1.00 48.94 347 GLY A C 1
ATOM 2803 O O . GLY A 1 347 ? 29.805 -13.779 25.746 1.00 48.94 347 GLY A O 1
ATOM 2804 N N . TYR A 1 348 ? 27.781 -14.086 26.656 1.00 45.78 348 TYR A N 1
ATOM 2805 C CA . TYR A 1 348 ? 27.588 -12.663 26.938 1.00 45.78 348 TYR A CA 1
ATOM 2806 C C . TYR A 1 348 ? 28.397 -12.228 28.168 1.00 45.78 348 TYR A C 1
ATOM 2808 O O . TYR A 1 348 ? 28.300 -12.845 29.229 1.00 45.78 348 TYR A O 1
ATOM 2816 N N . ARG A 1 349 ? 29.135 -11.119 28.052 1.00 51.62 349 ARG A N 1
ATOM 2817 C CA . ARG A 1 349 ? 29.638 -10.362 29.208 1.00 51.62 349 ARG A CA 1
ATOM 2818 C C . ARG A 1 349 ? 28.683 -9.192 29.470 1.00 51.62 349 ARG A C 1
ATOM 2820 O O . ARG A 1 349 ? 28.303 -8.532 28.502 1.00 51.62 349 ARG A O 1
ATOM 2827 N N . PRO A 1 350 ? 28.286 -8.907 30.725 1.00 50.69 350 PRO A N 1
ATOM 2828 C CA . PRO A 1 350 ? 27.489 -7.722 31.023 1.00 50.69 350 PRO A CA 1
ATOM 2829 C C . PRO A 1 350 ? 28.220 -6.448 30.582 1.00 50.69 350 PRO A C 1
ATOM 2831 O O . PRO A 1 350 ? 29.440 -6.350 30.707 1.00 50.69 350 PRO A O 1
ATOM 2834 N N . LEU A 1 351 ? 27.464 -5.471 30.071 1.00 50.00 351 LEU A N 1
ATOM 2835 C CA . LEU A 1 351 ? 27.991 -4.142 29.759 1.00 50.00 351 LEU A CA 1
ATOM 2836 C C . LEU A 1 351 ? 28.581 -3.528 31.044 1.00 50.00 351 LEU A C 1
ATOM 2838 O O . LEU A 1 351 ? 27.835 -3.436 32.023 1.00 50.00 351 LEU A O 1
ATOM 2842 N N . PRO A 1 352 ? 29.856 -3.084 31.059 1.00 47.19 352 PRO A N 1
ATOM 2843 C CA . PRO A 1 352 ? 30.525 -2.630 32.285 1.00 47.19 352 PRO A CA 1
ATOM 2844 C C . PRO A 1 352 ? 29.802 -1.500 33.032 1.00 47.19 352 PRO A C 1
ATOM 2846 O O . PRO A 1 352 ? 29.895 -1.413 34.250 1.00 47.19 352 PRO A O 1
ATOM 2849 N N . ASN A 1 353 ? 29.040 -0.675 32.306 1.00 52.84 353 ASN A N 1
ATOM 2850 C CA . ASN A 1 353 ? 28.393 0.534 32.821 1.00 52.84 353 ASN A CA 1
ATOM 2851 C C . ASN A 1 353 ? 26.855 0.392 32.902 1.00 52.84 353 ASN A C 1
ATOM 2853 O O . ASN A 1 353 ? 26.126 1.372 32.740 1.00 52.84 353 ASN A O 1
ATOM 2857 N N . ALA A 1 354 ? 26.326 -0.825 33.067 1.00 60.50 354 ALA A N 1
ATOM 2858 C CA . ALA A 1 354 ? 24.882 -1.044 33.183 1.00 60.50 354 ALA A CA 1
ATOM 2859 C C . ALA A 1 354 ? 24.339 -0.487 34.513 1.00 60.50 354 ALA A C 1
ATOM 2861 O O . ALA A 1 354 ? 24.734 -0.947 35.575 1.00 60.50 354 ALA A O 1
ATOM 2862 N N . SER A 1 355 ? 23.389 0.455 34.469 1.00 64.69 355 SER A N 1
ATOM 2863 C CA . SER A 1 355 ? 22.814 1.087 35.675 1.00 64.69 355 SER A CA 1
ATOM 2864 C C . SER A 1 355 ? 21.880 0.188 36.497 1.00 64.69 355 SER A C 1
ATOM 2866 O O . SER A 1 355 ? 21.469 0.561 37.592 1.00 64.69 355 SER A O 1
ATOM 2868 N N . HIS A 1 356 ? 21.498 -0.971 35.958 1.00 70.12 356 HIS A N 1
ATOM 2869 C CA . HIS A 1 356 ? 20.695 -1.998 36.618 1.00 70.12 356 HIS A CA 1
ATOM 2870 C C . HIS A 1 356 ? 20.815 -3.329 35.861 1.00 70.12 356 HIS A C 1
ATOM 2872 O O . HIS A 1 356 ? 21.059 -3.357 34.651 1.00 70.12 356 HIS A O 1
ATOM 2878 N N . TYR A 1 357 ? 20.596 -4.444 36.557 1.00 66.94 357 TYR A N 1
ATOM 2879 C CA . TYR A 1 357 ? 20.573 -5.780 35.963 1.00 66.94 357 TYR A CA 1
ATOM 2880 C C . TYR A 1 357 ? 19.147 -6.196 35.575 1.00 66.94 357 TYR A C 1
ATOM 2882 O O . TYR A 1 357 ? 18.184 -5.948 36.299 1.00 66.94 357 TYR A O 1
ATOM 2890 N N . SER A 1 358 ? 19.006 -6.870 34.429 1.00 70.12 358 SER A N 1
ATOM 2891 C CA . SER A 1 358 ? 17.737 -7.499 34.034 1.00 70.12 358 SER A CA 1
ATOM 2892 C C . SER A 1 358 ? 17.463 -8.760 34.865 1.00 70.12 358 SER A C 1
ATOM 2894 O O . SER A 1 358 ? 18.402 -9.398 35.345 1.00 70.12 358 SER A O 1
ATOM 2896 N N . LEU A 1 359 ? 16.201 -9.194 34.958 1.00 62.56 359 LEU A N 1
ATOM 2897 C CA . LEU A 1 359 ? 15.837 -10.446 35.640 1.00 62.56 359 LEU A CA 1
ATOM 2898 C C . LEU A 1 359 ? 16.588 -11.673 35.071 1.00 62.56 359 LEU A C 1
ATOM 2900 O O . LEU A 1 359 ? 16.974 -12.567 35.821 1.00 62.56 359 LEU A O 1
ATOM 2904 N N . SER A 1 360 ? 16.850 -11.700 33.756 1.00 61.44 360 SER A N 1
ATOM 2905 C CA . SER A 1 360 ? 17.656 -12.750 33.115 1.00 61.44 360 SER A CA 1
ATOM 2906 C C . SER A 1 360 ? 19.132 -12.683 33.528 1.00 61.44 360 SER A C 1
ATOM 2908 O O . SER A 1 360 ? 19.746 -13.733 33.712 1.00 61.44 360 SER A O 1
ATOM 2910 N N . ASN A 1 361 ? 19.687 -11.478 33.715 1.00 65.88 361 ASN A N 1
ATOM 2911 C CA . ASN A 1 361 ? 21.067 -11.289 34.174 1.00 65.88 361 ASN A CA 1
ATOM 2912 C C . ASN A 1 361 ? 21.207 -11.723 35.640 1.00 65.88 361 ASN A C 1
ATOM 2914 O O . ASN A 1 361 ? 22.105 -12.496 35.955 1.00 65.88 361 ASN A O 1
ATOM 2918 N N . LEU A 1 362 ? 20.291 -11.278 36.512 1.00 70.75 362 LEU A N 1
ATOM 2919 C CA . LEU A 1 362 ? 20.245 -11.669 37.927 1.00 70.75 362 LEU A CA 1
ATOM 2920 C C . LEU A 1 362 ? 20.181 -13.189 38.073 1.00 70.75 362 LEU A C 1
ATOM 2922 O O . LEU A 1 362 ? 20.976 -13.783 38.796 1.00 70.75 362 LEU A O 1
ATOM 2926 N N . LYS A 1 363 ? 19.284 -13.833 37.316 1.00 66.38 363 LYS A N 1
ATOM 2927 C CA . LYS A 1 363 ? 19.169 -15.290 37.304 1.00 66.38 363 LYS A CA 1
ATOM 2928 C C . LYS A 1 363 ? 20.473 -15.976 36.875 1.00 66.38 363 LYS A C 1
ATOM 2930 O O . LYS A 1 363 ? 20.871 -16.948 37.508 1.00 66.38 363 LYS A O 1
ATOM 2935 N N . TYR A 1 364 ? 21.130 -15.486 35.822 1.00 66.81 364 TYR A N 1
ATOM 2936 C CA . TYR A 1 364 ? 22.399 -16.043 35.348 1.00 66.81 364 TYR A CA 1
ATOM 2937 C C . TYR A 1 364 ? 23.516 -15.910 36.397 1.00 66.81 364 TYR A C 1
ATOM 2939 O O . TYR A 1 364 ? 24.214 -16.883 36.661 1.00 66.81 364 TYR A O 1
ATOM 2947 N N . ILE A 1 365 ? 23.644 -14.736 37.024 1.00 68.31 365 ILE A N 1
ATOM 2948 C CA . ILE A 1 365 ? 24.638 -14.450 38.071 1.00 68.31 365 ILE A CA 1
ATOM 2949 C C . ILE A 1 365 ? 24.481 -15.413 39.257 1.00 68.31 365 ILE A C 1
ATOM 2951 O O . ILE A 1 365 ? 25.460 -16.031 39.678 1.00 68.31 365 ILE A O 1
ATOM 2955 N N . LEU A 1 366 ? 23.246 -15.594 39.738 1.00 69.50 366 LEU A N 1
ATOM 2956 C CA . LEU A 1 366 ? 22.925 -16.481 40.859 1.00 69.50 366 LEU A CA 1
ATOM 2957 C C . LEU A 1 366 ? 23.130 -17.969 40.517 1.00 69.50 366 LEU A C 1
ATOM 2959 O O . LEU A 1 366 ? 23.729 -18.698 41.301 1.00 69.50 366 LEU A O 1
ATOM 2963 N N . GLU A 1 367 ? 22.684 -18.432 39.343 1.00 63.28 367 GLU A N 1
ATOM 2964 C CA . GLU A 1 367 ? 22.826 -19.842 38.927 1.00 63.28 367 GLU A CA 1
ATOM 2965 C C . GLU A 1 367 ? 24.265 -20.250 38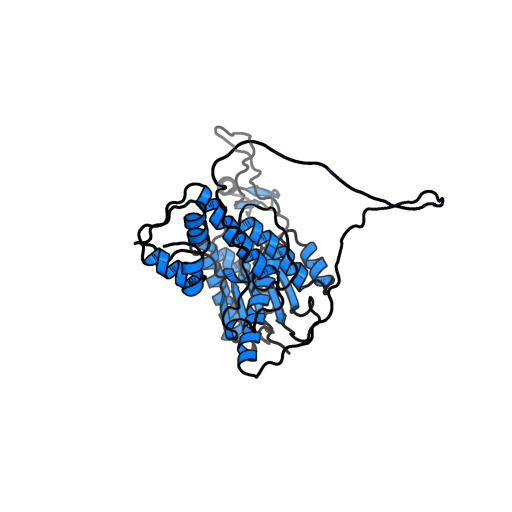.555 1.00 63.28 367 GLU A C 1
ATOM 2967 O O . GLU A 1 367 ? 24.536 -21.443 38.408 1.00 63.28 367 GLU A O 1
ATOM 2972 N N . HIS A 1 368 ? 25.177 -19.287 38.394 1.00 61.91 368 HIS A N 1
ATOM 2973 C CA . HIS A 1 368 ? 26.592 -19.521 38.085 1.00 61.91 368 HIS A CA 1
ATOM 2974 C C . HIS A 1 368 ? 27.556 -19.028 39.178 1.00 61.91 368 HIS A C 1
ATOM 2976 O O . HIS A 1 368 ? 28.763 -19.012 38.948 1.00 61.91 368 HIS A O 1
ATOM 2982 N N . HIS A 1 369 ? 27.043 -18.661 40.359 1.00 59.81 369 HIS A N 1
ATOM 2983 C CA . HIS A 1 369 ? 27.823 -18.202 41.519 1.00 59.81 369 HIS A CA 1
ATOM 2984 C C . HIS A 1 369 ? 28.774 -17.021 41.231 1.00 59.81 369 HIS A C 1
ATOM 2986 O O . HIS A 1 369 ? 29.765 -16.831 41.929 1.00 59.81 369 HIS A O 1
ATOM 2992 N N . GLN A 1 370 ? 28.463 -16.185 40.234 1.00 61.34 370 GLN A N 1
ATOM 2993 C CA . GLN A 1 370 ? 29.246 -14.987 39.889 1.00 61.34 370 GLN A CA 1
ATOM 2994 C C . GLN A 1 370 ? 28.809 -13.775 40.732 1.00 61.34 370 GLN A C 1
ATOM 2996 O O . GLN A 1 370 ? 28.646 -12.668 40.218 1.00 61.34 370 GLN A O 1
ATOM 3001 N N . TYR A 1 371 ? 28.531 -14.018 42.015 1.00 62.22 371 TYR A N 1
ATOM 3002 C CA . TYR A 1 371 ? 28.019 -13.029 42.956 1.00 62.22 371 TYR A CA 1
ATOM 3003 C C . TYR A 1 371 ? 29.163 -12.192 43.530 1.00 62.22 371 TYR A C 1
ATOM 3005 O O . TYR A 1 371 ? 30.124 -12.734 44.069 1.00 62.22 371 TYR A O 1
ATOM 3013 N N . ASP A 1 372 ? 29.025 -10.875 43.425 1.00 68.12 372 ASP A N 1
ATOM 3014 C CA . ASP A 1 372 ? 29.886 -9.896 44.080 1.00 68.12 372 ASP A CA 1
ATOM 3015 C C . ASP A 1 372 ? 29.029 -9.115 45.096 1.00 68.12 372 ASP A C 1
ATOM 3017 O O . ASP A 1 372 ? 28.196 -8.304 44.672 1.00 68.12 372 ASP A O 1
ATOM 3021 N N . PRO A 1 373 ? 29.188 -9.350 46.413 1.00 60.88 373 PRO A N 1
ATOM 3022 C CA . PRO A 1 373 ? 28.419 -8.652 47.442 1.00 60.88 373 PRO A CA 1
ATOM 3023 C C . PRO A 1 373 ? 28.773 -7.161 47.570 1.00 60.88 373 PRO A C 1
ATOM 3025 O O . PRO A 1 373 ? 28.026 -6.423 48.204 1.00 60.88 373 PRO A O 1
ATOM 3028 N N . GLN A 1 374 ? 29.872 -6.686 46.969 1.00 62.53 374 GLN A N 1
ATOM 3029 C CA . GLN A 1 374 ? 30.222 -5.258 46.943 1.00 62.53 374 GLN A CA 1
ATOM 3030 C C . GLN A 1 374 ? 29.591 -4.526 45.743 1.00 62.53 374 GLN A C 1
ATOM 3032 O O . GLN A 1 374 ? 29.608 -3.296 45.666 1.00 62.53 374 GLN A O 1
ATOM 3037 N N . ASN A 1 375 ? 28.967 -5.255 44.812 1.00 74.69 375 ASN A N 1
ATOM 3038 C CA . ASN A 1 375 ? 28.313 -4.668 43.652 1.00 74.69 375 ASN A CA 1
ATOM 3039 C C . ASN A 1 375 ? 26.944 -4.069 44.028 1.00 74.69 375 ASN A C 1
ATOM 3041 O O . ASN A 1 375 ? 25.894 -4.705 43.915 1.00 74.69 375 ASN A O 1
ATOM 3045 N N . HIS A 1 376 ? 26.941 -2.796 44.428 1.00 71.50 376 HIS A N 1
ATOM 3046 C CA . HIS A 1 376 ? 25.720 -2.059 44.777 1.00 71.50 376 HIS A CA 1
ATOM 3047 C C . HIS A 1 376 ? 24.650 -2.062 43.668 1.00 71.50 376 HIS A C 1
ATOM 3049 O O . HIS A 1 376 ? 23.459 -2.012 43.966 1.00 71.50 376 HIS A O 1
ATOM 3055 N N . ILE A 1 377 ? 25.030 -2.154 42.387 1.00 72.50 377 ILE A N 1
ATOM 3056 C CA . ILE A 1 377 ? 24.073 -2.217 41.269 1.00 72.50 377 ILE A CA 1
ATOM 3057 C C . ILE A 1 377 ? 23.367 -3.582 41.241 1.00 72.50 377 ILE A C 1
ATOM 3059 O O . ILE A 1 377 ? 22.164 -3.653 40.968 1.00 72.50 377 ILE A O 1
ATOM 3063 N N . LEU A 1 378 ? 24.090 -4.660 41.555 1.00 71.81 378 LEU A N 1
ATOM 3064 C CA . LEU A 1 378 ? 23.555 -6.011 41.705 1.00 71.81 378 LEU A CA 1
ATOM 3065 C C . LEU A 1 378 ? 22.592 -6.081 42.894 1.00 71.81 378 LEU A C 1
ATOM 3067 O O . LEU A 1 378 ? 21.445 -6.483 42.701 1.00 71.81 378 LEU A O 1
ATOM 3071 N N . LEU A 1 379 ? 23.008 -5.597 44.070 1.00 71.31 379 LEU A N 1
ATOM 3072 C CA . LEU A 1 379 ? 22.161 -5.503 45.265 1.00 71.31 379 LEU A CA 1
ATOM 3073 C C . LEU A 1 379 ? 20.890 -4.686 45.003 1.00 71.31 379 LEU A C 1
ATOM 3075 O O . LEU A 1 379 ? 19.789 -5.211 45.152 1.00 71.31 379 LEU A O 1
ATOM 3079 N N . ASN A 1 380 ? 21.005 -3.451 44.505 1.00 75.12 380 ASN A N 1
ATOM 3080 C CA . ASN A 1 380 ? 19.846 -2.606 44.189 1.00 75.12 380 ASN A CA 1
ATOM 3081 C C . ASN A 1 380 ? 18.900 -3.266 43.169 1.00 75.12 380 ASN A C 1
ATOM 3083 O O . ASN A 1 380 ? 17.681 -3.106 43.248 1.00 75.12 380 ASN A O 1
ATOM 3087 N N . SER A 1 381 ? 19.436 -4.047 42.226 1.00 76.62 381 SER A N 1
ATOM 3088 C CA . SER A 1 381 ? 18.625 -4.812 41.273 1.00 76.62 381 SER A CA 1
ATOM 3089 C C . SER A 1 381 ? 17.929 -6.014 41.930 1.00 76.62 381 SER A C 1
ATOM 3091 O O . SER A 1 381 ? 16.765 -6.273 41.628 1.00 76.62 381 SER A O 1
ATOM 3093 N N . LEU A 1 382 ? 18.592 -6.724 42.850 1.00 71.81 382 LEU A N 1
ATOM 3094 C CA . LEU A 1 382 ? 17.994 -7.808 43.638 1.00 71.81 382 LEU A CA 1
ATOM 3095 C C . LEU A 1 382 ? 16.877 -7.275 44.549 1.00 71.81 382 LEU A C 1
ATOM 3097 O O . LEU A 1 382 ? 15.754 -7.777 44.484 1.00 71.81 382 LEU A O 1
ATOM 3101 N N . HIS A 1 383 ? 17.134 -6.212 45.315 1.00 73.56 383 HIS A N 1
ATOM 3102 C CA . HIS A 1 383 ? 16.135 -5.561 46.168 1.00 73.56 383 HIS A CA 1
ATOM 3103 C C . HIS A 1 383 ? 14.927 -5.073 45.355 1.00 73.56 383 HIS A C 1
ATOM 3105 O O . HIS A 1 383 ? 13.789 -5.343 45.735 1.00 73.56 383 HIS A O 1
ATOM 3111 N N . ARG A 1 384 ? 15.147 -4.466 44.178 1.00 72.88 384 ARG A N 1
ATOM 3112 C CA . ARG A 1 384 ? 14.073 -4.018 43.273 1.00 72.88 384 ARG A CA 1
ATOM 3113 C C . ARG A 1 384 ? 13.170 -5.148 42.758 1.00 72.88 384 ARG A C 1
ATOM 3115 O O . ARG A 1 384 ? 11.989 -4.899 42.526 1.00 72.88 384 ARG A O 1
ATOM 3122 N N . PHE A 1 385 ? 13.702 -6.350 42.524 1.00 63.47 385 PHE A N 1
ATOM 3123 C CA . PHE A 1 385 ? 12.933 -7.466 41.948 1.00 63.47 385 PHE A CA 1
ATOM 3124 C C . PHE A 1 385 ? 12.405 -8.479 42.973 1.00 63.47 385 PHE A C 1
ATOM 3126 O O . PHE A 1 385 ? 11.438 -9.175 42.665 1.00 63.47 385 PHE A O 1
ATOM 3133 N N . PHE A 1 386 ? 13.004 -8.567 44.164 1.00 69.38 386 PHE A N 1
ATOM 3134 C CA . PHE A 1 386 ? 12.641 -9.560 45.184 1.00 69.38 386 PHE A CA 1
ATOM 3135 C C . PHE A 1 386 ? 12.211 -8.953 46.531 1.00 69.38 386 PHE A C 1
ATOM 3137 O O . PHE A 1 386 ? 11.463 -9.603 47.261 1.00 69.38 386 PHE A O 1
ATOM 3144 N N . GLY A 1 387 ? 12.612 -7.718 46.846 1.00 64.88 387 GLY A N 1
ATOM 3145 C CA . GLY A 1 387 ? 12.407 -7.078 48.150 1.00 64.88 387 GLY A CA 1
ATOM 3146 C C . GLY A 1 387 ? 13.438 -7.514 49.199 1.00 64.88 387 GLY A C 1
ATOM 3147 O O . GLY A 1 387 ? 13.876 -8.663 49.211 1.00 64.88 387 GLY A O 1
ATOM 3148 N N . GLU A 1 388 ? 13.825 -6.594 50.084 1.00 61.72 388 GLU A N 1
ATOM 3149 C CA . GLU A 1 388 ? 14.890 -6.752 51.097 1.00 61.72 388 GLU A CA 1
ATOM 3150 C C . GLU A 1 388 ? 14.799 -8.067 51.880 1.00 61.72 388 GLU A C 1
ATOM 3152 O O . GLU A 1 388 ? 15.683 -8.915 51.757 1.00 61.72 388 GLU A O 1
ATOM 3157 N N . THR A 1 389 ? 13.666 -8.315 52.539 1.00 53.62 389 THR A N 1
ATOM 3158 C CA . THR A 1 389 ? 13.427 -9.522 53.354 1.00 53.62 389 THR A CA 1
ATOM 3159 C C . THR A 1 389 ? 13.309 -10.836 52.565 1.00 53.62 389 THR A C 1
ATOM 3161 O O . THR A 1 389 ? 13.049 -11.886 53.163 1.00 53.62 389 THR A O 1
ATOM 3164 N N . ASN A 1 390 ? 13.478 -10.819 51.237 1.00 53.91 390 ASN A N 1
ATOM 3165 C CA . ASN A 1 390 ? 13.674 -12.016 50.413 1.00 53.91 390 ASN A CA 1
ATOM 3166 C C . ASN A 1 390 ? 15.103 -12.128 49.858 1.00 53.91 390 ASN A C 1
ATOM 3168 O O . ASN A 1 390 ? 15.520 -13.242 49.559 1.00 53.91 390 ASN A O 1
ATOM 3172 N N . VAL A 1 391 ? 15.858 -11.027 49.739 1.00 58.12 391 VAL A N 1
ATOM 3173 C CA . VAL A 1 391 ? 17.281 -11.062 49.350 1.00 58.12 391 VAL A CA 1
ATOM 3174 C C . VAL A 1 391 ? 18.113 -11.715 50.455 1.00 58.12 391 VAL A C 1
ATOM 3176 O O . VAL A 1 391 ? 18.899 -12.613 50.168 1.00 58.12 391 VAL A O 1
ATOM 3179 N N . GLU A 1 392 ? 17.849 -11.372 51.717 1.00 55.00 392 GLU A N 1
ATOM 3180 C CA . GLU A 1 392 ? 18.447 -12.029 52.892 1.00 55.00 392 GLU A CA 1
ATOM 3181 C C . GLU A 1 392 ? 18.189 -13.550 52.882 1.00 55.00 392 GLU A C 1
ATOM 3183 O O . GLU A 1 392 ? 19.099 -14.359 53.051 1.00 55.00 392 GLU A O 1
ATOM 3188 N N . LYS A 1 393 ? 16.945 -13.954 52.586 1.00 50.38 393 LYS A N 1
ATOM 3189 C CA . LYS A 1 393 ? 16.493 -15.361 52.568 1.00 50.38 393 LYS A CA 1
ATOM 3190 C C . LYS A 1 393 ? 16.982 -16.179 51.368 1.00 50.38 393 LYS A C 1
ATOM 3192 O O . LYS A 1 393 ? 16.651 -17.360 51.272 1.00 50.38 393 LYS A O 1
ATOM 3197 N N . LEU A 1 394 ? 17.741 -15.581 50.450 1.00 56.47 394 LEU A N 1
ATOM 3198 C CA . LEU A 1 394 ? 18.447 -16.314 49.396 1.00 56.47 394 LEU A CA 1
ATOM 3199 C C . LEU A 1 394 ? 19.824 -16.828 49.859 1.00 56.47 394 LEU A C 1
ATOM 3201 O O . LEU A 1 394 ? 20.494 -17.485 49.065 1.00 56.47 394 LEU A O 1
ATOM 3205 N N . ASN A 1 395 ? 20.228 -16.559 51.112 1.00 49.06 395 ASN A N 1
ATOM 3206 C CA . ASN A 1 395 ? 21.578 -16.787 51.644 1.00 49.06 395 ASN A CA 1
ATOM 3207 C C . ASN A 1 395 ? 22.646 -16.125 50.749 1.00 49.06 395 ASN A C 1
ATOM 3209 O O . ASN A 1 395 ? 23.531 -16.787 50.210 1.00 49.06 395 ASN A O 1
ATOM 3213 N N . LEU A 1 396 ? 22.505 -14.808 50.558 1.00 49.94 396 LEU A N 1
ATOM 3214 C CA . LEU A 1 396 ? 23.397 -13.956 49.754 1.00 49.94 396 LEU A CA 1
ATOM 3215 C C . LEU A 1 396 ? 24.221 -12.978 50.616 1.00 49.94 396 LEU A C 1
ATOM 3217 O O . LEU A 1 396 ? 24.586 -11.893 50.158 1.00 49.94 396 LEU A O 1
ATOM 3221 N N . VAL A 1 397 ? 24.497 -13.376 51.860 1.00 34.91 397 VAL A N 1
ATOM 3222 C CA . VAL A 1 397 ? 25.416 -12.726 52.807 1.00 34.91 397 VAL A CA 1
ATOM 3223 C C . VAL A 1 397 ? 26.510 -13.730 53.141 1.00 34.91 397 VAL A C 1
ATOM 3225 O O . VAL A 1 397 ? 26.126 -14.871 53.485 1.00 34.91 397 VAL A O 1
#

Organism: NCBI:txid1070528